Protein AF-0000000071661614 (afdb_homodimer)

InterPro domains:
  IPR001568 Ribonuclease T2-like [PF00445] (25-205)
  IPR001568 Ribonuclease T2-like [PTHR11240] (20-216)
  IPR033697 Ribonuclease T2, eukaryotic [cd01061] (25-219)
  IPR036430 Ribonuclease T2-like superfamily [G3DSA:3.90.730.10] (21-228)
  IPR036430 Ribonuclease T2-like superfamily [SSF55895] (23-222)

Sequence (498 aa):
MASRLAVVFLLGLLFASPLLAIKSFDFFYLVFMWPGAYCAQSKCCVPTTGLPAEDFFLWGLQTYNATTMKAVTKCIKNSPFYINQLSNMREELDSYWSNIKCPSTNGQSTWKKTWKLYGVCSGMNETDYFQFALELRAKVDLLSLLSKKGIYPDFNLYYLTDIQSAIAEGIGVTPEIRCSKGPYDKFQLYQVYICVNKDGEFMECPGSQGFTCSSSILFHPFHDWMLNKTSAIDSNYIKMPISWSDQDDMASRLAVVFLLGLLFASPLLAIKSFDFFYLVFMWPGAYCAQSKCCVPTTGLPAEDFFLWGLQTYNATTMKAVTKCIKNSPFYINQLSNMREELDSYWSNIKCPSTNGQSTWKKTWKLYGVCSGMNETDYFQFALELRAKVDLLSLLSKKGIYPDFNLYYLTDIQSAIAEGIGVTPEIRCSKGPYDKFQLYQVYICVNKDGEFMECPGSQGFTCSSSILFHPFHDWMLNKTSAIDSNYIKMPISWSDQDD

Radius of gyration: 34.36 Å; Cα contacts (8 Å, |Δi|>4): 871; chains: 2; bounding box: 46×171×98 Å

pLDDT: mean 87.59, std 21.9, range [21.64, 98.88]

Secondary structure (DSSP, 8-state):
--------------------------EEEEEEE-HHHHHHHS-BB--TT----SSPEEEEEEEEETTTTEE----STT----GGGGGGGHHHHHHHS---BSSP--SHHHHHHHHHHTGGGTTS-HHHHHHHHHHHHHHH-HHHHHHHTT--SSSEEEEHHHHHHHHHHHHSSPPEEEEEE-GGG-EEEEEEEEEE-TTS-EE--SS-------SEEEE----GGGSB---S------------GGGG-/--------------------------EEEEEEE-HHHHHHHS-BB--TT----SSPEEEEEEEEETTTTEE----STT----GGGGGGGHHHHHHHS---BSSP--SHHHHHHHHHHTGGGTTS-HHHHHHHHHHHHHHH-HHHHHHHTT--SSSEEEEHHHHHHHHHHHHSSPPEEEEEE-GGG-EEEEEEEEEE-TTS-EE--SS-------SEEEE----GGGSB---S------------GGGG-

Foldseek 3Di:
DCPPDPPPPPPPPPPPPPPPPQDAFWWWKWKWFQVLQVLQVAAWAAAPVGHAAQDIATQAIFTHHQVVRHTDWQSDPPDDDDVVLCVVCVNVCQHRHFDGHPPHHTNRVSLRVRCRTGVVNLPDDSNVRVVLSSVLCVQQVLQVLCVVLVHHQPFDKDFPVSSQVSSCVRQVEGKDFAWDQGPPRAIAGTMIIWIAGSVGHTDYRSDDPDHDHDRIGHNHGDDRVSHDHPDDPPVPPPPDDPPPPPPPD/DPPPPPPPPPPPPPPPPPPPPQDAFWWWKWKWFQVLQVLQVAAWAAAPVGHAAQAIATQAIFTAHQVVRHTDWQSDPPDDDDPVLCVVCVNVCQHRHFDGHPPHHTNRVSLRVRCRTGVVNLPDDSNVRVVLSSVLCVQQVLQVLCVVLVHHQPFDKDFPVSSQVSSCVRQVEGWDFAWDQGPPRAIAGTMIIWIAGSVGHTDYRSDDPDHDHDRIHTNHGDDRVSHDHPDPPPVPPPPDDPPPPPPPD

Organism: Elaeis guineensis var. tenera (NCBI:txid51953)

Nearest PDB structures (foldseek):
  1iyb-assembly1_B  TM=9.472E-01  e=1.942E-23  Nicotiana glutinosa
  1dix-assembly1_A  TM=9.533E-01  e=4.010E-23  Solanum lycopersicum
  1vd1-assembly1_A  TM=9.482E-01  e=7.794E-23  Nicotiana glutinosa
  1ucg-assembly2_B  TM=8.726E-01  e=1.738E-15  Momordica charantia
  1j1g-assembly1_A  TM=8.748E-01  e=2.083E-15  Momordica charantia

Solvent-accessible surface area (backbone atoms only — not comparable to full-atom values): 28592 Å² total; per-residue (Å²): 136,86,81,78,80,78,79,79,79,78,77,77,76,77,74,73,66,77,71,76,70,77,80,73,53,59,32,32,38,41,30,35,30,32,55,22,37,52,44,72,67,38,73,30,15,42,20,78,83,42,81,53,51,86,52,61,23,50,71,44,63,35,30,20,28,61,88,77,71,39,76,39,59,51,65,44,79,89,57,85,75,63,73,72,62,41,62,93,47,42,69,58,39,47,32,34,36,50,32,43,47,65,73,62,34,55,34,61,67,57,51,46,50,45,35,47,34,13,36,56,42,67,82,48,55,74,48,56,44,55,49,50,48,54,49,51,50,60,70,61,36,62,63,59,38,32,44,78,66,74,45,61,54,66,67,43,72,41,46,46,65,57,54,37,48,34,46,18,72,70,66,73,32,62,53,46,66,36,46,41,77,39,77,76,86,30,36,18,53,29,33,41,39,38,32,26,40,87,88,69,43,73,36,68,55,82,68,77,92,74,63,69,73,55,69,51,24,30,28,46,46,59,58,78,80,60,35,40,69,76,63,78,86,74,77,79,74,77,81,74,80,77,79,70,69,68,78,72,115,136,86,79,80,79,77,81,77,79,77,76,76,74,76,73,74,67,75,72,77,72,76,81,72,54,58,32,32,40,40,30,34,31,32,56,22,36,51,44,72,67,38,73,30,16,42,21,77,84,44,80,53,52,89,52,60,24,50,72,45,64,35,28,20,28,60,86,76,70,40,75,38,59,51,65,44,79,89,58,88,76,61,72,74,61,41,60,92,47,42,69,57,38,47,32,33,36,49,32,43,48,64,72,62,34,54,32,60,65,57,51,46,50,45,35,47,35,14,34,56,42,66,81,50,56,74,48,56,42,55,49,50,49,53,49,50,50,61,70,58,37,61,63,59,38,31,44,76,67,74,44,60,54,66,66,43,73,40,48,45,66,57,54,37,48,32,46,18,72,70,68,74,33,61,53,46,67,38,47,40,78,39,75,78,85,29,36,18,52,29,33,41,38,39,30,25,39,87,86,69,44,71,35,69,54,81,67,78,90,73,64,70,73,54,69,51,25,31,28,45,47,60,58,77,79,60,36,40,69,78,64,81,90,74,76,78,73,77,81,75,81,72,82,69,69,70,78,72,117

Structure (mmCIF, N/CA/C/O backbone):
data_AF-0000000071661614-model_v1
#
loop_
_entity.id
_entity.type
_entity.pdbx_description
1 polymer 'Extracellular ribonuclease LE'
#
loop_
_atom_site.group_PDB
_atom_site.id
_atom_sit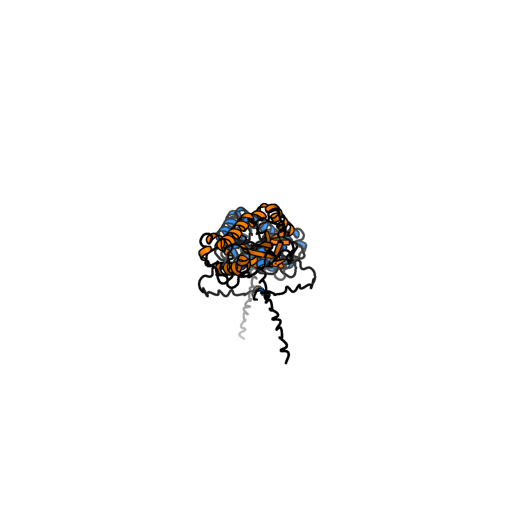e.type_symbol
_atom_site.label_atom_id
_atom_site.label_alt_id
_atom_site.label_comp_id
_atom_site.label_asym_id
_atom_site.label_entity_id
_atom_site.label_seq_id
_atom_site.pdbx_PDB_ins_code
_atom_site.Cartn_x
_atom_site.Cartn_y
_atom_site.Cartn_z
_atom_site.occupancy
_atom_site.B_iso_or_equiv
_atom_site.auth_seq_id
_atom_site.auth_comp_id
_atom_site.auth_asym_id
_atom_site.auth_atom_id
_atom_site.pdbx_PDB_model_num
ATOM 1 N N . MET A 1 1 ? 24.062 68.938 74.312 1 29.86 1 MET A N 1
ATOM 2 C CA . MET A 1 1 ? 23.188 67.875 73.875 1 29.86 1 MET A CA 1
ATOM 3 C C . MET A 1 1 ? 23.016 67.938 72.375 1 29.86 1 MET A C 1
ATOM 5 O O . MET A 1 1 ? 22.594 68.938 71.812 1 29.86 1 MET A O 1
ATOM 9 N N . ALA A 1 2 ? 23.984 67.188 71.5 1 41.59 2 ALA A N 1
ATOM 10 C CA . ALA A 1 2 ? 24.328 66.938 70.125 1 41.59 2 ALA A CA 1
ATOM 11 C C . ALA A 1 2 ? 23.141 66.312 69.375 1 41.59 2 ALA A C 1
ATOM 13 O O . ALA A 1 2 ? 22.781 65.125 69.625 1 41.5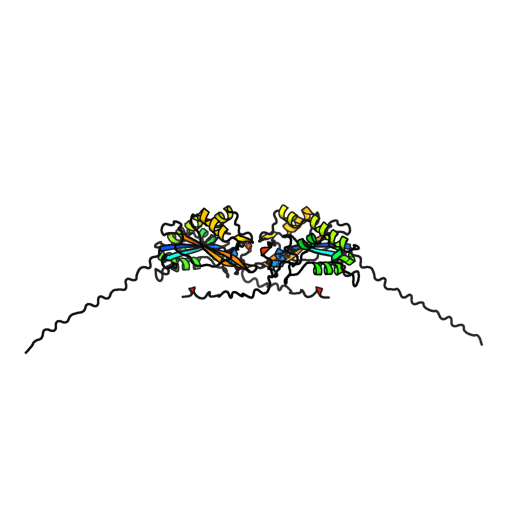9 2 ALA A O 1
ATOM 14 N N . SER A 1 3 ? 22.031 67 69.188 1 40.72 3 SER A N 1
ATOM 15 C CA . SER A 1 3 ? 20.875 66.375 68.562 1 40.72 3 SER A CA 1
ATOM 16 C C . SER A 1 3 ? 21.141 66 67.062 1 40.72 3 SER A C 1
ATOM 18 O O . SER A 1 3 ? 21.25 66.938 66.25 1 40.72 3 SER A O 1
ATOM 20 N N . ARG A 1 4 ? 21.953 65 66.75 1 49.59 4 ARG A N 1
ATOM 21 C CA . ARG A 1 4 ? 22.234 64.562 65.375 1 49.59 4 ARG A CA 1
ATOM 22 C C . ARG A 1 4 ? 20.969 64.125 64.688 1 49.59 4 ARG A C 1
ATOM 24 O O . ARG A 1 4 ? 20.203 63.312 65.188 1 49.59 4 ARG A O 1
ATOM 31 N N . LEU A 1 5 ? 20.391 64.938 63.781 1 47.31 5 LEU A N 1
ATOM 32 C CA . LEU A 1 5 ? 19.328 64.688 62.812 1 47.31 5 LEU A CA 1
ATOM 33 C C . LEU A 1 5 ? 19.688 63.531 61.906 1 47.31 5 LEU A C 1
ATOM 35 O O . LEU A 1 5 ? 20.672 63.594 61.188 1 47.31 5 LEU A O 1
ATOM 39 N N . ALA 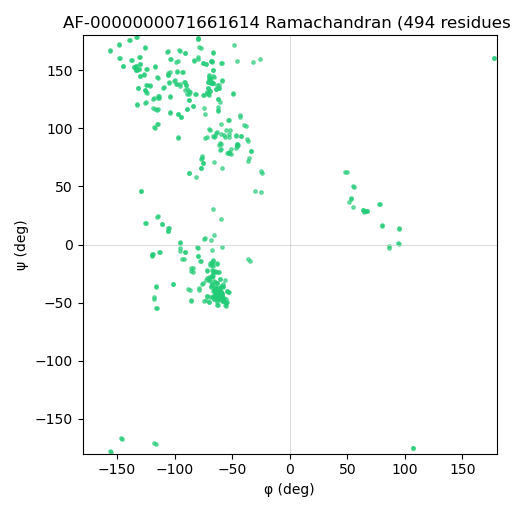A 1 6 ? 19.312 62.25 62.188 1 50.75 6 ALA A N 1
ATOM 40 C CA . ALA A 1 6 ? 19.469 61.062 61.344 1 50.75 6 ALA A CA 1
ATOM 41 C C . ALA A 1 6 ? 18.609 61.156 60.094 1 50.75 6 ALA A C 1
ATOM 43 O O . ALA A 1 6 ? 17.375 61.281 60.188 1 50.75 6 ALA A O 1
ATOM 44 N N . VAL A 1 7 ? 19.156 61.656 58.969 1 52.38 7 VAL A N 1
ATOM 45 C CA . VAL A 1 7 ? 18.5 61.562 57.688 1 52.38 7 VAL A CA 1
ATOM 46 C C . VAL A 1 7 ? 18.266 60.125 57.312 1 52.38 7 VAL A C 1
ATOM 48 O O . VAL A 1 7 ? 19.219 59.344 57.188 1 52.38 7 VAL A O 1
ATOM 51 N N . VAL A 1 8 ? 17.125 59.531 57.562 1 51.12 8 VAL A N 1
ATOM 52 C CA . VAL A 1 8 ? 16.719 58.219 57.094 1 51.12 8 VAL A CA 1
ATOM 53 C C . VAL A 1 8 ? 16.594 58.219 55.562 1 51.12 8 VAL A C 1
ATOM 55 O O . VAL A 1 8 ? 15.781 58.969 55 1 51.12 8 VAL A O 1
ATOM 58 N N . PHE A 1 9 ? 17.625 57.844 54.812 1 50.19 9 PHE A N 1
ATOM 59 C CA . PHE A 1 9 ? 17.578 57.562 53.375 1 50.19 9 PHE A CA 1
ATOM 60 C C . PHE A 1 9 ? 16.625 56.406 53.094 1 50.19 9 PHE A C 1
ATOM 62 O O . PHE A 1 9 ? 16.906 55.281 53.469 1 50.19 9 PHE A O 1
ATOM 69 N N . LEU A 1 10 ? 15.32 56.688 52.906 1 48.25 10 LEU A N 1
ATOM 70 C CA . LEU A 1 10 ? 14.375 55.719 52.406 1 48.25 10 LEU A CA 1
ATOM 71 C C . LEU A 1 10 ? 14.789 55.219 51.031 1 48.25 10 LEU A C 1
ATOM 73 O O . LEU A 1 10 ? 14.711 55.969 50.062 1 48.25 10 LEU A O 1
ATOM 77 N N . LEU A 1 11 ? 15.672 54.281 50.875 1 51.12 11 LEU A N 1
ATOM 78 C CA . LEU A 1 11 ? 15.938 53.562 49.656 1 51.12 11 LEU A CA 1
ATOM 79 C C . LEU A 1 11 ? 14.648 52.969 49.062 1 51.12 11 LEU A C 1
ATOM 81 O O . LEU A 1 11 ? 14.07 52.062 49.656 1 51.12 11 LEU A O 1
ATOM 85 N N . GLY A 1 12 ? 13.812 53.781 48.344 1 48.22 12 GLY A N 1
ATOM 86 C CA . GLY A 1 12 ? 12.711 53.219 47.594 1 48.22 12 GLY A CA 1
ATOM 87 C C . GLY A 1 12 ? 13.117 52 46.75 1 48.22 12 GLY A C 1
ATOM 88 O O . GLY A 1 12 ? 14 52.125 45.906 1 48.22 12 GLY A O 1
ATOM 89 N N . LEU A 1 13 ? 12.977 50.812 47.219 1 51.47 13 LEU A N 1
ATOM 90 C CA . LEU A 1 13 ? 13.078 49.594 46.438 1 51.47 13 LEU A CA 1
ATOM 91 C C . LEU A 1 13 ? 12.156 49.656 45.219 1 51.47 13 LEU A C 1
ATOM 93 O O . LEU A 1 13 ? 10.93 49.594 45.375 1 51.47 13 LEU A O 1
ATOM 97 N N . LEU A 1 14 ? 12.539 50.344 44.156 1 51.78 14 LEU A N 1
ATOM 98 C CA . LEU A 1 14 ? 11.836 50.156 42.875 1 51.78 14 LEU A CA 1
ATOM 99 C C . LEU A 1 14 ? 11.641 48.688 42.594 1 51.78 14 LEU A C 1
ATOM 101 O O . LEU A 1 14 ? 12.609 47.969 42.344 1 51.78 14 LEU A O 1
ATOM 105 N N . PHE A 1 15 ? 10.578 48.094 43.125 1 50.53 15 PHE A N 1
ATOM 106 C CA . PHE A 1 15 ? 10.156 46.781 42.656 1 50.53 15 PHE A CA 1
ATOM 107 C C . PHE A 1 15 ? 9.984 46.781 41.125 1 50.53 15 PHE A C 1
ATOM 109 O O . PHE A 1 15 ? 9.031 47.344 40.594 1 50.53 15 PHE A O 1
ATOM 116 N N . ALA A 1 16 ? 11.039 46.688 40.312 1 52.66 16 ALA A N 1
ATOM 117 C CA . ALA A 1 16 ? 10.875 46.344 38.906 1 52.66 16 ALA A CA 1
ATOM 118 C C . ALA A 1 16 ? 9.906 45.188 38.719 1 52.66 16 ALA A C 1
ATOM 120 O O . ALA A 1 16 ? 10.211 44.062 39.062 1 52.66 16 ALA A O 1
ATOM 121 N N . SER A 1 17 ? 8.633 45.469 38.656 1 50.19 17 SER A N 1
ATOM 122 C CA . SER A 1 17 ? 7.738 44.438 38.219 1 50.19 17 SER A CA 1
ATOM 123 C C . SER A 1 17 ? 8.312 43.688 37 1 50.19 17 SER A C 1
ATOM 125 O O . SER A 1 17 ? 8.773 44.312 36.062 1 50.19 17 SER A O 1
ATOM 127 N N . PRO A 1 18 ? 8.695 42.469 37.188 1 50.53 18 PRO A N 1
ATOM 128 C CA . PRO A 1 18 ? 9.117 41.781 35.938 1 50.53 18 PRO A CA 1
ATOM 129 C C . PRO A 1 18 ? 8.188 42.062 34.781 1 50.53 18 PRO A C 1
ATOM 131 O O . PRO A 1 18 ? 6.973 41.875 34.875 1 50.53 18 PRO A O 1
ATOM 134 N N . LEU A 1 19 ? 8.414 43 33.969 1 45.38 19 LEU A N 1
ATOM 135 C CA . LEU A 1 19 ? 7.727 43.031 32.688 1 45.38 19 LEU A CA 1
ATOM 136 C C . LEU A 1 19 ? 7.477 41.625 32.156 1 45.38 19 LEU A C 1
ATOM 138 O O . LEU A 1 19 ? 8.422 40.875 31.875 1 45.38 19 LEU A O 1
ATOM 142 N N . LEU A 1 20 ? 6.488 40.938 32.594 1 48.12 20 LEU A N 1
ATOM 143 C CA . LEU A 1 20 ? 6.102 39.75 31.875 1 48.12 20 LEU A CA 1
ATOM 144 C C . LEU A 1 20 ? 6.27 39.938 30.359 1 48.12 20 LEU A C 1
ATOM 146 O O . LEU A 1 20 ? 5.582 40.781 29.766 1 48.12 20 LEU A O 1
ATOM 150 N N . ALA A 1 21 ? 7.426 39.969 29.859 1 52.28 21 ALA A N 1
ATOM 151 C CA . ALA A 1 21 ? 7.777 40.062 28.453 1 52.28 21 ALA A CA 1
ATOM 152 C C . ALA A 1 21 ? 6.797 39.281 27.578 1 52.28 21 ALA A C 1
ATOM 154 O O . ALA A 1 21 ? 6.652 38.062 27.719 1 52.28 21 ALA A O 1
ATOM 155 N N . ILE A 1 22 ? 5.691 39.875 27.094 1 60.16 22 ILE A N 1
ATOM 156 C CA . ILE A 1 22 ? 4.82 39.312 26.078 1 60.16 22 ILE A CA 1
ATOM 157 C C . ILE A 1 22 ? 5.664 38.594 25.031 1 60.16 22 ILE A C 1
ATOM 159 O O . ILE A 1 22 ? 6.582 39.188 24.453 1 60.16 22 ILE A O 1
ATOM 163 N N . LYS A 1 23 ? 5.691 37.188 25.141 1 74.06 23 LYS A N 1
ATOM 164 C CA . LYS A 1 23 ? 6.391 36.375 24.125 1 74.06 23 LYS A CA 1
ATOM 165 C C . LYS A 1 23 ? 5.91 36.719 22.719 1 74.06 23 LYS A C 1
ATOM 167 O O . LYS A 1 23 ? 4.711 36.719 22.453 1 74.06 23 LYS A O 1
ATOM 172 N N . SER A 1 24 ? 6.715 37.406 21.953 1 88.25 24 SER A N 1
ATOM 173 C CA . SER A 1 24 ? 6.348 37.688 20.578 1 88.25 24 SER A CA 1
ATOM 174 C C . SER A 1 24 ? 6.844 36.625 19.625 1 88.25 24 SER A C 1
ATOM 176 O O . SER A 1 24 ? 7.883 36 19.875 1 88.25 24 SER A O 1
ATOM 178 N N . PHE A 1 25 ? 5.98 36.156 18.719 1 96.88 25 PHE A N 1
ATOM 179 C CA . PHE A 1 25 ? 6.383 35.219 17.703 1 96.88 25 PHE A CA 1
ATOM 180 C C . PHE A 1 25 ? 6.738 35.938 16.406 1 96.88 25 PHE A C 1
ATOM 182 O O . PHE A 1 25 ? 6.438 37.125 16.25 1 96.88 25 PHE A O 1
ATOM 189 N N . ASP A 1 26 ? 7.379 35.25 15.484 1 97.94 26 ASP A N 1
ATOM 190 C CA . ASP A 1 26 ? 7.906 35.906 14.281 1 97.94 26 ASP A CA 1
ATOM 191 C C . ASP A 1 26 ? 7.211 35.375 13.023 1 97.94 26 ASP A C 1
ATOM 193 O O . ASP A 1 26 ? 7.004 36.125 12.07 1 97.94 26 ASP A O 1
ATOM 197 N N . PHE A 1 27 ? 6.879 34.125 12.977 1 98.44 27 PHE A N 1
ATOM 198 C CA . PHE A 1 27 ? 6.262 33.531 11.805 1 98.44 27 PHE A CA 1
ATOM 199 C C . PHE A 1 27 ? 5.469 32.281 12.188 1 98.44 27 PHE A C 1
ATOM 201 O O . PHE A 1 27 ? 5.543 31.828 13.328 1 98.44 27 PHE A O 1
ATOM 208 N N . PHE A 1 28 ? 4.629 31.766 11.242 1 98.69 28 PHE A N 1
ATOM 209 C CA . PHE A 1 28 ? 3.869 30.547 11.438 1 98.69 28 PHE A CA 1
ATOM 210 C C . PHE A 1 28 ? 4.551 29.359 10.742 1 98.69 28 PHE A C 1
ATOM 212 O O . PHE A 1 28 ? 5.09 29.516 9.648 1 98.69 28 PHE A O 1
ATOM 219 N N . TYR A 1 29 ? 4.523 28.203 11.406 1 98.38 29 TYR A N 1
ATOM 220 C CA . TYR A 1 29 ? 4.656 26.922 10.719 1 98.38 29 TYR A CA 1
ATOM 221 C C . TYR A 1 29 ? 3.285 26.328 10.398 1 98.38 29 TYR A C 1
ATOM 223 O O . TYR A 1 29 ? 2.514 26 11.305 1 98.38 29 TYR A O 1
ATOM 231 N N . LEU A 1 30 ? 3.027 26.344 9.156 1 98.81 30 LEU A N 1
ATOM 232 C CA . LEU A 1 30 ? 1.881 25.578 8.68 1 98.81 30 LEU A CA 1
ATOM 233 C C . LEU A 1 30 ? 2.256 24.109 8.453 1 98.81 30 LEU A C 1
ATOM 235 O O . LEU A 1 30 ? 3.094 23.812 7.598 1 98.81 30 LEU A O 1
ATOM 239 N N . VAL A 1 31 ? 1.584 23.188 9.203 1 98.75 31 VAL A N 1
ATOM 240 C CA . VAL A 1 31 ? 2.012 21.797 9.195 1 98.75 31 VAL A CA 1
ATOM 241 C C . VAL A 1 31 ? 0.893 20.922 8.641 1 98.75 31 VAL A C 1
ATOM 243 O O . VAL A 1 31 ? -0.247 20.984 9.109 1 98.75 31 VAL A O 1
ATOM 246 N N . PHE A 1 32 ? 1.257 20.141 7.621 1 98.88 32 PHE A N 1
ATOM 247 C CA . PHE A 1 32 ? 0.377 19.125 7.055 1 98.88 32 PHE A CA 1
ATOM 248 C C . PHE A 1 32 ? 0.814 17.719 7.48 1 98.88 32 PHE A C 1
ATOM 250 O O . PHE A 1 32 ? 2.006 17.469 7.66 1 98.88 32 PHE A O 1
ATOM 257 N N . MET A 1 33 ? -0.137 16.859 7.617 1 98.69 33 MET A N 1
ATOM 258 C CA . MET A 1 33 ? 0.132 15.438 7.848 1 98.69 33 MET A CA 1
ATOM 259 C C . MET A 1 33 ? -0.553 14.578 6.793 1 98.69 33 MET A C 1
ATOM 261 O O . MET A 1 33 ? -1.71 14.82 6.441 1 98.69 33 MET A O 1
ATOM 265 N N . TRP A 1 34 ? 0.147 13.625 6.324 1 98.88 34 TRP A N 1
ATOM 266 C CA . TRP A 1 34 ? -0.453 12.672 5.395 1 98.88 34 TRP A CA 1
ATOM 267 C C . TRP A 1 34 ? -1.076 11.5 6.145 1 98.88 34 TRP A C 1
ATOM 269 O O . TRP A 1 34 ? -0.371 10.727 6.797 1 98.88 34 TRP A O 1
ATOM 279 N N . PRO A 1 35 ? -2.365 11.336 6.051 1 98.69 35 PRO A N 1
ATOM 280 C CA . PRO A 1 35 ? -3.031 10.312 6.863 1 98.69 35 PRO A CA 1
ATOM 281 C C . PRO A 1 35 ? -2.637 8.891 6.461 1 98.69 35 PRO A C 1
ATOM 283 O O . PRO A 1 35 ? -2.666 7.98 7.289 1 98.69 35 PRO A O 1
ATOM 286 N N . GLY A 1 36 ? -2.25 8.641 5.184 1 98.56 36 GLY A N 1
ATOM 287 C CA . GLY A 1 36 ? -1.783 7.328 4.777 1 98.56 36 GLY A CA 1
ATOM 288 C C . GLY A 1 36 ? -0.567 6.859 5.555 1 98.56 36 GLY A C 1
ATOM 289 O O . GLY A 1 36 ? -0.483 5.691 5.938 1 98.56 36 GLY A O 1
ATOM 290 N N . ALA A 1 37 ? 0.355 7.789 5.703 1 98.56 37 ALA A N 1
ATOM 291 C CA . ALA A 1 37 ? 1.541 7.473 6.492 1 98.56 37 ALA A CA 1
ATOM 292 C C . ALA A 1 37 ? 1.177 7.227 7.957 1 98.56 37 ALA A C 1
ATOM 294 O O . ALA A 1 37 ? 1.722 6.324 8.594 1 98.56 37 ALA A O 1
ATOM 295 N N . TYR A 1 38 ? 0.308 8.023 8.484 1 98.31 38 TYR A N 1
ATOM 296 C CA . TYR A 1 38 ? -0.147 7.84 9.859 1 98.31 38 TYR A CA 1
ATOM 297 C C . TYR A 1 38 ? -0.729 6.445 10.062 1 98.31 38 TYR A C 1
ATOM 299 O O . TYR A 1 38 ? -0.369 5.746 11.016 1 98.31 38 TYR A O 1
ATOM 307 N N . CYS A 1 39 ? -1.603 6.02 9.18 1 97.94 39 CYS A N 1
ATOM 308 C CA . CYS A 1 39 ? -2.279 4.734 9.312 1 97.94 39 CYS A CA 1
ATOM 309 C C . CYS A 1 39 ? -1.307 3.582 9.094 1 97.94 39 CYS A C 1
ATOM 311 O O . CYS A 1 39 ? -1.499 2.49 9.633 1 97.94 39 CYS A O 1
ATOM 313 N N . ALA A 1 40 ? -0.29 3.801 8.25 1 97.06 40 ALA A N 1
ATOM 314 C CA . ALA A 1 40 ? 0.702 2.76 8 1 97.06 40 ALA A CA 1
ATOM 315 C C . ALA A 1 40 ? 1.493 2.439 9.266 1 97.06 40 ALA A C 1
ATOM 317 O O . ALA A 1 40 ? 2.061 1.352 9.391 1 97.06 40 ALA A O 1
ATOM 318 N N . GLN A 1 41 ? 1.543 3.381 10.188 1 95.06 41 GLN A N 1
ATOM 319 C CA . GLN A 1 41 ? 2.375 3.174 11.367 1 95.06 41 GLN A CA 1
ATOM 320 C C . GLN A 1 41 ? 1.521 3.033 12.625 1 95.06 41 GLN A C 1
ATOM 322 O O . GLN A 1 41 ? 2.037 2.734 13.703 1 95.06 41 GLN A O 1
ATOM 327 N N . SER A 1 42 ? 0.208 3.246 12.508 1 94.5 42 SER A N 1
ATOM 328 C CA . SER A 1 42 ? -0.714 3.186 13.641 1 94.5 42 SER A CA 1
ATOM 329 C C . SER A 1 42 ? -2.086 2.676 13.203 1 94.5 42 SER A C 1
ATOM 331 O O . SER A 1 42 ? -2.434 2.74 12.023 1 94.5 42 SER A O 1
ATOM 333 N N . LYS A 1 43 ? -2.805 2.221 14.234 1 94.94 43 LYS A N 1
ATOM 334 C CA . LYS A 1 43 ? -4.211 1.962 13.945 1 94.94 43 LYS A CA 1
ATOM 335 C C . LYS A 1 43 ? -4.973 3.264 13.711 1 94.94 43 LYS A C 1
ATOM 337 O O . LYS A 1 43 ? -4.711 4.27 14.367 1 94.94 43 LYS A O 1
ATOM 342 N N . CYS A 1 44 ? -5.859 3.219 12.82 1 97.56 44 CYS A N 1
ATOM 343 C CA . CYS A 1 44 ? -6.664 4.395 12.516 1 97.56 44 CYS A CA 1
ATOM 344 C C . CYS A 1 44 ? -8.148 4.051 12.5 1 97.56 44 CYS A C 1
ATOM 346 O O . CYS A 1 44 ? -8.531 2.957 12.086 1 97.56 44 CYS A O 1
ATOM 348 N N . CYS A 1 45 ? -8.984 4.977 12.945 1 97.69 45 CYS A N 1
ATOM 349 C CA . CYS A 1 45 ? -10.422 4.762 13.102 1 97.69 45 CYS A CA 1
ATOM 350 C C . CYS A 1 45 ? -11.211 5.891 12.461 1 97.69 45 CYS A C 1
ATOM 352 O O . CYS A 1 45 ? -10.727 7.02 12.359 1 97.69 45 CYS A O 1
ATOM 354 N N . VAL A 1 46 ? -12.398 5.562 12.008 1 97.81 46 VAL A N 1
ATOM 355 C CA . VAL A 1 46 ? -13.32 6.586 11.531 1 97.81 46 VAL A CA 1
ATOM 356 C C . VAL A 1 46 ? -13.672 7.539 12.672 1 97.81 46 VAL A C 1
ATOM 358 O O . VAL A 1 46 ? -14.125 7.105 13.734 1 97.81 46 VAL A O 1
ATOM 361 N N . PRO A 1 47 ? -13.445 8.867 12.445 1 97.81 47 PRO A N 1
ATOM 362 C CA . PRO A 1 47 ? -13.859 9.812 13.477 1 97.81 47 PRO A CA 1
ATOM 363 C C . PRO A 1 47 ? -15.359 9.742 13.773 1 97.81 47 PRO A C 1
ATOM 365 O O . PRO A 1 47 ? -16.141 9.312 12.922 1 97.81 47 PRO A O 1
ATOM 368 N N . THR A 1 48 ? -15.766 10.18 14.992 1 97.25 48 THR A N 1
ATOM 369 C CA . THR A 1 48 ? -17.172 10.188 15.383 1 97.25 48 THR A CA 1
ATOM 370 C C . THR A 1 48 ? -17.969 11.133 14.484 1 97.25 48 THR A C 1
ATOM 372 O O . THR A 1 48 ? -19.203 11.07 14.445 1 97.25 48 THR A O 1
ATOM 375 N N . THR A 1 49 ? -17.234 11.961 13.812 1 96.81 49 THR A N 1
ATOM 376 C CA . THR A 1 49 ? -17.891 12.961 12.977 1 96.81 49 THR A CA 1
ATOM 377 C C . THR A 1 49 ? -18 12.477 11.539 1 96.81 49 THR A C 1
ATOM 379 O O . THR A 1 49 ? -18.484 13.203 10.664 1 96.81 49 THR A O 1
ATOM 382 N N . GLY A 1 50 ? -17.531 11.242 11.25 1 96.69 50 GLY A N 1
ATOM 383 C CA . GLY A 1 50 ? -17.609 10.695 9.906 1 96.69 50 GLY A CA 1
ATOM 384 C C . GLY A 1 50 ? -16.281 10.648 9.195 1 96.69 50 GLY A C 1
ATOM 385 O O . GLY A 1 50 ? -15.242 11 9.773 1 96.69 50 GLY A O 1
ATOM 386 N N . LEU A 1 51 ? -16.344 10.242 7.938 1 97.31 51 LEU A N 1
ATOM 387 C CA . LEU A 1 51 ? -15.133 10.062 7.141 1 97.31 51 LEU A CA 1
ATOM 388 C C . LEU A 1 51 ? -14.508 11.414 6.801 1 97.31 51 LEU A C 1
ATOM 390 O O . LEU A 1 51 ? -15.203 12.344 6.395 1 97.31 51 LEU A O 1
ATOM 394 N N . PRO A 1 52 ? -13.203 11.516 6.961 1 97.88 52 PRO A N 1
ATOM 395 C CA . PRO A 1 52 ? -12.5 12.727 6.531 1 97.88 52 PRO A CA 1
ATOM 396 C C . PRO A 1 52 ? -12.242 12.758 5.027 1 97.88 52 PRO A C 1
ATOM 398 O O . PRO A 1 52 ? -12.609 11.82 4.316 1 97.88 52 PRO A O 1
ATOM 401 N N . ALA A 1 53 ? -11.672 13.875 4.66 1 97.5 53 ALA A N 1
ATOM 402 C CA . ALA A 1 53 ? -11.242 13.953 3.266 1 97.5 53 ALA A CA 1
ATOM 403 C C . ALA A 1 53 ? -10.055 13.031 3.006 1 97.5 53 ALA A C 1
ATOM 405 O O . ALA A 1 53 ? -9.195 12.867 3.871 1 97.5 53 ALA A O 1
ATOM 406 N N . GLU A 1 54 ? -10.016 12.398 1.828 1 97.25 54 GLU A N 1
ATOM 407 C CA . GLU A 1 54 ? -8.82 11.68 1.405 1 97.25 54 GLU A CA 1
ATOM 408 C C . GLU A 1 54 ? -7.742 12.641 0.915 1 97.25 54 GLU A C 1
ATOM 410 O O . GLU A 1 54 ? -7.402 12.648 -0.27 1 97.25 54 GLU A O 1
ATOM 415 N N . ASP A 1 55 ? -7.262 13.406 1.79 1 98.31 55 ASP A N 1
ATOM 416 C CA . ASP A 1 55 ? -6.316 14.492 1.549 1 98.31 55 ASP A CA 1
ATOM 417 C C . ASP A 1 55 ? -5.383 14.688 2.742 1 98.31 55 ASP A C 1
ATOM 419 O O . ASP A 1 55 ? -5.539 14.023 3.77 1 98.31 55 ASP A O 1
ATOM 423 N N . PHE A 1 56 ? -4.375 15.57 2.496 1 98.88 56 PHE A N 1
ATOM 424 C CA . PHE A 1 56 ? -3.57 15.969 3.645 1 98.88 56 PHE A CA 1
ATOM 425 C C . PHE A 1 56 ? -4.438 16.609 4.719 1 98.88 56 PHE A C 1
ATOM 427 O O . PHE A 1 56 ? -5.344 17.391 4.41 1 98.88 56 PHE A O 1
ATOM 434 N N . PHE A 1 57 ? -4.098 16.281 5.961 1 98.69 57 PHE A N 1
ATOM 435 C CA . PHE A 1 57 ? -4.715 16.953 7.09 1 98.69 57 PHE A CA 1
ATOM 436 C C . PHE A 1 57 ? -3.861 18.141 7.547 1 98.69 57 PHE A C 1
ATOM 438 O O . PHE A 1 57 ? -2.633 18.094 7.465 1 98.69 57 PHE A O 1
ATOM 445 N N . LEU A 1 58 ? -4.559 19.125 8.039 1 98.62 58 LEU A N 1
ATOM 446 C CA . LEU A 1 58 ? -3.844 20.094 8.867 1 98.62 58 LEU A CA 1
ATOM 447 C C . LEU A 1 58 ? -3.422 19.453 10.188 1 98.62 58 LEU A C 1
ATOM 449 O O . LEU A 1 58 ? -4.203 18.734 10.812 1 98.62 58 LEU A O 1
ATOM 453 N N . TRP A 1 59 ? -2.229 19.656 10.508 1 97.38 59 TRP A N 1
ATOM 454 C CA . TRP A 1 59 ? -1.709 19.219 11.797 1 97.38 59 TRP A CA 1
ATOM 455 C C . TRP A 1 59 ? -1.612 20.375 12.773 1 97.38 59 TRP A C 1
ATOM 457 O O . TRP A 1 59 ? -1.766 20.203 13.984 1 97.38 59 TRP A O 1
ATOM 467 N N . GLY A 1 60 ? -1.286 21.594 12.164 1 97.81 60 GLY A N 1
ATOM 468 C CA . GLY A 1 60 ? -1.236 22.766 13.023 1 97.81 60 GLY A CA 1
ATOM 469 C C . GLY A 1 60 ? -0.806 24.031 12.297 1 97.81 60 GLY A C 1
ATOM 470 O O . GLY A 1 60 ? -0.289 23.953 11.18 1 97.81 60 GLY A O 1
ATOM 471 N N . LEU A 1 61 ? -1.137 25.125 12.922 1 98.81 61 LEU A N 1
ATOM 472 C CA . LEU A 1 61 ? -0.575 26.438 12.641 1 98.81 61 LEU A CA 1
ATOM 473 C C . LEU A 1 61 ? 0.173 26.984 13.852 1 98.81 61 LEU A C 1
ATOM 475 O O . LEU A 1 61 ? -0.434 27.562 14.75 1 98.81 61 LEU A O 1
ATOM 479 N N . GLN A 1 62 ? 1.465 26.844 13.781 1 98.75 62 GLN A N 1
ATOM 480 C CA . GLN A 1 62 ? 2.27 27.031 14.984 1 98.75 62 GLN A CA 1
ATOM 481 C C . GLN A 1 62 ? 3 28.375 14.953 1 98.75 62 GLN A C 1
ATOM 483 O O . GLN A 1 62 ? 3.531 28.766 13.914 1 98.75 62 GLN A O 1
ATOM 488 N N . THR A 1 63 ? 3.029 29.031 16.078 1 98.75 63 THR A N 1
ATOM 489 C CA . THR A 1 63 ? 3.783 30.281 16.219 1 98.75 63 THR A CA 1
ATOM 490 C C . THR A 1 63 ? 5.234 29.984 16.594 1 98.75 63 THR A C 1
ATOM 492 O O . THR A 1 63 ? 5.5 29.203 17.5 1 98.75 63 THR A O 1
ATOM 495 N N . TYR A 1 64 ? 6.145 30.672 15.805 1 98 64 TYR A N 1
ATOM 496 C CA . TYR A 1 64 ? 7.555 30.344 15.984 1 98 64 TYR A CA 1
ATOM 497 C C . TYR A 1 64 ? 8.406 31.594 16.094 1 98 64 TYR A C 1
ATOM 499 O O . TYR A 1 64 ? 8.039 32.656 15.562 1 98 64 TYR A O 1
ATOM 507 N N . ASN A 1 65 ? 9.477 31.422 16.844 1 97.06 65 ASN A N 1
ATOM 508 C CA . ASN A 1 65 ? 10.547 32.406 16.891 1 97.06 65 ASN A CA 1
ATOM 509 C C . ASN A 1 65 ? 11.578 32.188 15.797 1 97.06 65 ASN A C 1
ATOM 511 O O . ASN A 1 65 ? 12.125 31.078 15.672 1 97.06 65 ASN A O 1
ATOM 515 N N . ALA A 1 66 ? 11.93 33.188 15.031 1 96.25 66 ALA A N 1
ATOM 516 C CA . ALA A 1 66 ? 12.789 33.031 13.859 1 96.25 66 ALA A CA 1
ATOM 517 C C . ALA A 1 66 ? 14.242 32.844 14.273 1 96.25 66 ALA A C 1
ATOM 519 O O . ALA A 1 66 ? 15.016 32.188 13.57 1 96.25 66 ALA A O 1
ATOM 520 N N . THR A 1 67 ? 14.602 33.469 15.32 1 94.38 67 THR A N 1
ATOM 521 C CA . THR A 1 67 ? 15.992 33.438 15.773 1 94.38 67 THR A CA 1
ATOM 522 C C . THR A 1 67 ? 16.328 32.062 16.375 1 94.38 67 THR A C 1
ATOM 524 O O . THR A 1 67 ? 17.344 31.469 16.031 1 94.38 67 THR A O 1
ATOM 527 N N . THR A 1 68 ? 15.5 31.578 17.219 1 94.81 68 THR A N 1
ATOM 528 C CA . THR A 1 68 ? 15.789 30.344 17.938 1 94.81 68 THR A CA 1
ATOM 529 C C . THR A 1 68 ? 15.195 29.141 17.219 1 94.81 68 THR A C 1
ATOM 531 O O . THR A 1 68 ? 15.531 27.984 17.531 1 94.81 68 THR A O 1
ATOM 534 N N . MET A 1 69 ? 14.336 29.328 16.266 1 95.38 69 MET A N 1
ATOM 535 C CA . MET A 1 69 ? 13.586 28.281 15.57 1 95.38 69 MET A CA 1
ATOM 536 C C . MET A 1 69 ? 12.844 27.391 16.562 1 95.38 69 MET A C 1
ATOM 538 O O . MET A 1 69 ? 12.812 26.172 16.406 1 95.38 69 MET A O 1
ATOM 542 N N . LYS A 1 70 ? 12.305 28.047 17.578 1 96.31 70 LYS A N 1
ATOM 543 C CA . LYS A 1 70 ? 11.492 27.375 18.578 1 96.31 70 LYS A CA 1
ATOM 544 C C . LYS A 1 70 ? 10.062 27.906 18.578 1 96.31 70 LYS A C 1
ATOM 546 O O . LYS A 1 70 ? 9.828 29.078 18.281 1 96.31 70 LYS A O 1
ATOM 551 N N . ALA A 1 71 ? 9.195 27.016 19 1 97.44 71 ALA A N 1
ATOM 552 C CA . ALA A 1 71 ? 7.789 27.406 19.078 1 97.44 71 ALA A CA 1
ATOM 553 C C . ALA A 1 71 ? 7.555 28.391 20.219 1 97.44 71 ALA A C 1
ATOM 555 O O . ALA A 1 71 ? 8.172 28.281 21.281 1 97.44 71 ALA A O 1
ATOM 556 N N . VAL A 1 72 ? 6.742 29.359 19.969 1 97.88 72 VAL A N 1
ATOM 557 C CA . VAL A 1 72 ? 6.215 30.266 20.984 1 97.88 72 VAL A CA 1
ATOM 558 C C . VAL A 1 72 ? 4.824 29.797 21.422 1 97.88 72 VAL A C 1
ATOM 560 O O . VAL A 1 72 ? 3.879 29.844 20.625 1 97.88 72 VAL A O 1
ATOM 563 N N . THR A 1 73 ? 4.75 29.344 22.672 1 97.12 73 THR A N 1
ATOM 564 C CA . THR A 1 73 ? 3.516 28.688 23.078 1 97.12 73 THR A CA 1
ATOM 565 C C . THR A 1 73 ? 2.988 29.266 24.391 1 97.12 73 THR A C 1
ATOM 567 O O . THR A 1 73 ? 3.715 29.953 25.109 1 97.12 73 THR A O 1
ATOM 570 N N . LYS A 1 74 ? 1.653 29 24.625 1 95.94 74 LYS A N 1
ATOM 571 C CA . LYS A 1 74 ? 0.988 29.25 25.891 1 95.94 74 LYS A CA 1
ATOM 572 C C . LYS A 1 74 ? 1.152 30.703 26.328 1 95.94 74 LYS A C 1
ATOM 574 O O . LYS A 1 74 ? 1.542 30.969 27.469 1 95.94 74 LYS A O 1
ATOM 579 N N . CYS A 1 75 ? 0.875 31.609 25.484 1 95.88 75 CYS A N 1
ATOM 580 C CA . CYS A 1 75 ? 1.034 33.031 25.719 1 95.88 75 CYS A CA 1
ATOM 581 C C . CYS A 1 75 ? -0.033 33.531 26.688 1 95.88 75 CYS A C 1
ATOM 583 O O . CYS A 1 75 ? 0.141 34.594 27.312 1 95.88 75 CYS A O 1
ATOM 585 N N . ILE A 1 76 ? -1.184 32.938 26.703 1 91.56 76 ILE A N 1
ATOM 586 C CA . ILE A 1 76 ? -2.252 33.281 27.625 1 91.56 76 ILE A CA 1
ATOM 587 C C . ILE A 1 76 ? -2.566 32.094 28.531 1 91.56 76 ILE A C 1
ATOM 589 O O . ILE A 1 76 ? -2.998 31.047 28.047 1 91.56 76 ILE A O 1
ATOM 593 N N . LYS A 1 77 ? -2.344 32.281 29.75 1 88.62 77 LYS A N 1
ATOM 594 C CA . LYS A 1 77 ? -2.625 31.219 30.703 1 88.62 77 LYS A CA 1
ATOM 595 C C . LYS A 1 77 ? -4.125 30.969 30.828 1 88.62 77 LYS A C 1
ATOM 597 O O . LYS A 1 77 ? -4.91 31.922 30.875 1 88.62 77 LYS A O 1
ATOM 602 N N . ASN A 1 78 ? -4.547 29.75 30.938 1 88.31 78 ASN A N 1
ATOM 603 C CA . ASN A 1 78 ? -5.926 29.312 31.141 1 88.31 78 ASN A CA 1
ATOM 604 C C . ASN A 1 78 ? -6.871 29.938 30.125 1 88.31 78 ASN A C 1
ATOM 606 O O . ASN A 1 78 ? -7.945 30.422 30.484 1 88.31 78 ASN A O 1
ATOM 610 N N . SER A 1 79 ? -6.371 30.078 28.969 1 89.19 79 SER A N 1
ATOM 611 C CA . SER A 1 79 ? -7.219 30.625 27.922 1 89.19 79 SER A CA 1
ATOM 612 C C . SER A 1 79 ? -8.406 29.719 27.625 1 89.19 79 SER A C 1
ATOM 614 O O . SER A 1 79 ? -8.25 28.5 27.578 1 89.19 79 SER A O 1
ATOM 616 N N . PRO A 1 80 ? -9.625 30.312 27.453 1 93.25 80 PRO A N 1
ATOM 617 C CA . PRO A 1 80 ? -10.789 29.484 27.109 1 93.25 80 PRO A CA 1
ATOM 618 C C . PRO A 1 80 ? -10.766 29.031 25.656 1 93.25 80 PRO A C 1
ATOM 620 O O . PRO A 1 80 ? -10.039 29.594 24.828 1 93.25 80 PRO A O 1
ATOM 623 N N . PHE A 1 81 ? -11.422 27.984 25.391 1 97.12 81 PHE A N 1
ATOM 624 C CA . PHE A 1 81 ? -11.711 27.453 24.062 1 97.12 81 PHE A CA 1
ATOM 625 C C . PHE A 1 81 ? -13.211 27.25 23.875 1 97.12 81 PHE A C 1
ATOM 627 O O . PHE A 1 81 ? -13.844 26.531 24.641 1 97.12 81 PHE A O 1
ATOM 634 N N . TYR A 1 82 ? -13.773 27.906 22.859 1 97.06 82 TYR A N 1
ATOM 635 C CA . TYR A 1 82 ? -15.211 27.828 22.625 1 97.06 82 TYR A CA 1
ATOM 636 C C . TYR A 1 82 ? -15.5 27.141 21.297 1 97.06 82 TYR A C 1
ATOM 638 O O . TYR A 1 82 ? -15.484 27.797 20.234 1 97.06 82 TYR A O 1
ATOM 646 N N . ILE A 1 83 ? -15.898 25.922 21.391 1 96.81 83 ILE A N 1
ATOM 647 C CA . ILE A 1 83 ? -16.125 25.125 20.188 1 96.81 83 ILE A CA 1
ATOM 648 C C . ILE A 1 83 ? -17.203 25.781 19.344 1 96.81 83 ILE A C 1
ATOM 650 O O . ILE A 1 83 ? -17.172 25.688 18.109 1 96.81 83 ILE A O 1
ATOM 654 N N . ASN A 1 84 ? -18.078 26.453 19.953 1 96.88 84 ASN A N 1
ATOM 655 C CA . ASN A 1 84 ? -19.172 27.078 19.219 1 96.88 84 ASN A CA 1
ATOM 656 C C . ASN A 1 84 ? -18.688 28.188 18.297 1 96.88 84 ASN A C 1
ATOM 658 O O . ASN A 1 84 ? -19.375 28.562 17.359 1 96.88 84 ASN A O 1
ATOM 662 N N . GLN A 1 85 ? -17.531 28.719 18.625 1 96.5 85 GLN A N 1
ATOM 663 C CA . GLN A 1 85 ? -16.953 29.75 17.766 1 96.5 85 GLN A CA 1
ATOM 664 C C . GLN A 1 85 ? -16.547 29.188 16.406 1 96.5 85 GLN A C 1
ATOM 666 O O . GLN A 1 85 ? -16.297 29.938 15.469 1 96.5 85 GLN A O 1
ATOM 671 N N . LEU A 1 86 ? -16.516 27.891 16.312 1 98.06 86 LEU A N 1
ATOM 672 C CA . LEU A 1 86 ? -16.078 27.234 15.094 1 98.06 86 LEU A CA 1
ATOM 673 C C . LEU A 1 86 ? -17.266 26.641 14.328 1 98.06 86 LEU A C 1
ATOM 675 O O . LEU A 1 86 ? -17.078 25.891 13.375 1 98.06 86 LEU A O 1
ATOM 679 N N . SER A 1 87 ? -18.438 26.953 14.672 1 97.31 87 SER A N 1
ATOM 680 C CA . SER A 1 87 ? -19.656 26.312 14.156 1 97.31 87 SER A CA 1
ATOM 681 C C . SER A 1 87 ? -19.75 26.469 12.648 1 97.31 87 SER A C 1
ATOM 683 O O . SER A 1 87 ? -20.172 25.547 11.945 1 97.31 87 SER A O 1
ATOM 685 N N . ASN A 1 88 ? -19.328 27.609 12.117 1 97.62 88 ASN A N 1
ATOM 686 C CA . ASN A 1 88 ? -19.516 27.891 10.695 1 97.62 88 ASN A CA 1
ATOM 687 C C . ASN A 1 88 ? -18.469 27.188 9.844 1 97.62 88 ASN A C 1
ATOM 689 O O . ASN A 1 88 ? -18.562 27.172 8.617 1 97.62 88 ASN A O 1
ATOM 693 N N . MET A 1 89 ? -17.438 26.594 10.453 1 98.38 89 MET A N 1
ATOM 694 C CA . MET A 1 89 ? -16.375 25.922 9.695 1 98.38 89 MET A CA 1
ATOM 695 C C . MET A 1 89 ? -16.203 24.484 10.156 1 98.38 89 MET A C 1
ATOM 697 O O . MET A 1 89 ? -15.18 23.859 9.875 1 98.38 89 MET A O 1
ATOM 701 N N . ARG A 1 90 ? -17.172 23.969 10.805 1 97.94 90 ARG A N 1
ATOM 702 C CA . ARG A 1 90 ? -17.062 22.656 11.422 1 97.94 90 ARG A CA 1
ATOM 703 C C . ARG A 1 90 ? -16.844 21.562 10.375 1 97.94 90 ARG A C 1
ATOM 705 O O . ARG A 1 90 ? -16.016 20.672 10.57 1 97.94 90 ARG A O 1
ATOM 712 N N . GLU A 1 91 ? -17.562 21.609 9.352 1 97.75 91 GLU A N 1
ATOM 713 C CA . GLU A 1 91 ? -17.438 20.594 8.305 1 97.75 91 GLU A CA 1
ATOM 714 C C . GLU A 1 91 ? -16.031 20.578 7.723 1 97.75 91 GLU A C 1
ATOM 716 O O . GLU A 1 91 ? -15.453 19.5 7.512 1 97.75 91 GLU A O 1
ATOM 721 N N . GLU A 1 92 ? -15.523 21.75 7.449 1 98.44 92 GLU A N 1
ATOM 722 C CA . GLU A 1 92 ? -14.172 21.844 6.91 1 98.44 92 GLU A CA 1
ATOM 723 C C . GLU A 1 92 ? -13.141 21.328 7.914 1 98.44 92 GLU A C 1
ATOM 725 O O . GLU A 1 92 ? -12.203 20.625 7.539 1 98.44 92 GLU A O 1
ATOM 730 N N . LEU A 1 93 ? -13.305 21.688 9.164 1 98.81 93 LEU A N 1
ATOM 731 C CA . LEU A 1 93 ? -12.398 21.219 10.203 1 98.81 93 LEU A CA 1
ATOM 732 C C . LEU A 1 93 ? -12.461 19.703 10.328 1 98.81 93 LEU A C 1
ATOM 734 O O . LEU A 1 93 ? -11.422 19.031 10.398 1 98.81 93 LEU A O 1
ATOM 738 N N . ASP A 1 94 ? -13.656 19.156 10.258 1 98.31 94 ASP A N 1
ATOM 739 C CA . ASP A 1 94 ? -13.828 17.719 10.367 1 98.31 94 ASP A CA 1
ATOM 740 C C . ASP A 1 94 ? -13.219 17 9.164 1 98.31 94 ASP A C 1
ATOM 742 O O . ASP A 1 94 ? -12.75 15.859 9.281 1 98.31 94 ASP A O 1
ATOM 746 N N . SER A 1 95 ? -13.141 17.656 8.055 1 98.19 95 SER A N 1
ATOM 747 C CA . SER A 1 95 ? -12.648 17.031 6.832 1 98.19 95 SER A CA 1
ATOM 748 C C . SER A 1 95 ? -11.125 17.156 6.73 1 98.19 95 SER A C 1
ATOM 750 O O . SER A 1 95 ? -10.453 16.203 6.305 1 98.19 95 SER A O 1
ATOM 752 N N . TYR A 1 96 ? -10.586 18.328 7.16 1 98.69 96 TYR A N 1
ATOM 753 C CA . TYR A 1 96 ? -9.211 18.641 6.793 1 98.69 96 TYR A CA 1
ATOM 754 C C . TYR A 1 96 ? -8.344 18.812 8.031 1 98.69 96 TYR A C 1
ATOM 756 O O . TYR A 1 96 ? -7.121 18.969 7.926 1 98.69 96 TYR A O 1
ATOM 764 N N . TRP A 1 97 ? -8.867 18.859 9.133 1 98.62 97 TRP A N 1
ATOM 765 C CA . TRP A 1 97 ? -8.164 18.891 10.406 1 98.62 97 TRP A CA 1
ATOM 766 C C . TRP A 1 97 ? -8.703 17.828 11.359 1 98.62 97 TRP A C 1
ATOM 768 O O . TRP A 1 97 ? -9.008 18.125 12.516 1 98.62 97 TRP A O 1
ATOM 778 N N . SER A 1 98 ? -8.859 16.641 10.805 1 97.06 98 SER A N 1
ATOM 779 C CA . SER A 1 98 ? -9.508 15.508 11.469 1 97.06 98 SER A CA 1
ATOM 780 C C . SER A 1 98 ? -8.531 14.773 12.383 1 97.06 98 SER A C 1
ATOM 782 O O . SER A 1 98 ? -7.316 14.953 12.273 1 97.06 98 SER A O 1
ATOM 784 N N . ASN A 1 99 ? -9.055 14.047 13.32 1 97.56 99 ASN A N 1
ATOM 785 C CA . ASN A 1 99 ? -8.32 13.102 14.148 1 97.56 99 ASN A CA 1
ATOM 786 C C . ASN A 1 99 ? -8.773 11.664 13.914 1 97.56 99 ASN A C 1
ATOM 788 O O . ASN A 1 99 ? -9.914 11.312 14.219 1 97.56 99 ASN A O 1
ATOM 792 N N . ILE A 1 100 ? -7.852 10.867 13.398 1 97.75 100 ILE A N 1
ATOM 793 C CA . ILE A 1 100 ? -8.242 9.523 12.984 1 97.75 100 ILE A CA 1
ATOM 794 C C . ILE A 1 100 ? -7.605 8.484 13.906 1 97.75 100 ILE A C 1
ATOM 796 O O . ILE A 1 100 ? -7.523 7.309 13.562 1 97.75 100 ILE A O 1
ATOM 800 N N . LYS A 1 101 ? -7.168 8.945 15.039 1 97 101 LYS A N 1
ATOM 801 C CA . LYS A 1 101 ? -6.578 8.023 16 1 97 101 LYS A CA 1
ATOM 802 C C . LYS A 1 101 ? -7.625 7.066 16.562 1 97 101 LYS A C 1
ATOM 804 O O . LYS A 1 101 ? -8.82 7.367 16.547 1 97 101 LYS A O 1
ATOM 809 N N . CYS A 1 102 ? -7.16 5.922 17.062 1 95.81 102 CYS A N 1
ATOM 810 C CA . CYS A 1 102 ? -8.016 4.988 17.797 1 95.81 102 CYS A CA 1
ATOM 811 C C . CYS A 1 102 ? -7.867 5.168 19.297 1 95.81 102 CYS A C 1
ATOM 813 O O . CYS A 1 102 ? -6.773 5.457 19.797 1 95.81 102 CYS A O 1
ATOM 815 N N . PRO A 1 103 ? -8.898 4.918 20.062 1 95.88 103 PRO A N 1
ATOM 816 C CA . PRO A 1 103 ? -10.273 4.656 19.609 1 95.88 103 PRO A CA 1
ATOM 817 C C . PRO A 1 103 ? -10.922 5.867 18.953 1 95.88 103 PRO A C 1
ATOM 819 O O . PRO A 1 103 ? -10.414 6.988 19.078 1 95.88 103 PRO A O 1
ATOM 822 N N . SER A 1 104 ? -12.008 5.633 18.266 1 94.25 104 SER A N 1
ATOM 823 C CA . SER A 1 104 ? -12.695 6.672 17.5 1 94.25 104 SER A CA 1
ATOM 824 C C . SER A 1 104 ? -12.914 7.922 18.344 1 94.25 104 SER A C 1
ATOM 826 O O . SER A 1 104 ? -13.391 7.84 19.469 1 94.25 104 SER A O 1
ATOM 828 N N . THR A 1 105 ? -12.555 9.039 17.797 1 95.12 105 THR A N 1
ATOM 829 C CA . THR A 1 105 ? -12.703 10.352 18.406 1 95.12 105 THR A CA 1
ATOM 830 C C . THR A 1 105 ? -12.984 11.414 17.344 1 95.12 105 THR A C 1
ATOM 832 O O . THR A 1 105 ? -13.523 11.102 16.281 1 95.12 105 THR A O 1
ATOM 835 N N . ASN A 1 106 ? -12.875 12.672 17.719 1 95.56 106 ASN A N 1
ATOM 836 C CA . ASN A 1 106 ? -13.031 13.773 16.781 1 95.56 106 ASN A CA 1
ATOM 837 C C . ASN A 1 106 ? -11.922 14.812 16.938 1 95.56 106 ASN A C 1
ATOM 839 O O . ASN A 1 106 ? -11.031 14.648 17.766 1 95.56 106 ASN A O 1
ATOM 843 N N . GLY A 1 107 ? -11.93 15.867 16.109 1 97.25 107 GLY A N 1
ATOM 844 C CA . GLY A 1 107 ? -10.836 16.812 16.047 1 97.25 107 GLY A CA 1
ATOM 845 C C . GLY A 1 107 ? -10.867 17.844 17.172 1 97.25 107 GLY A C 1
ATOM 846 O O . GLY A 1 107 ? -9.914 18.609 17.359 1 97.25 107 GLY A O 1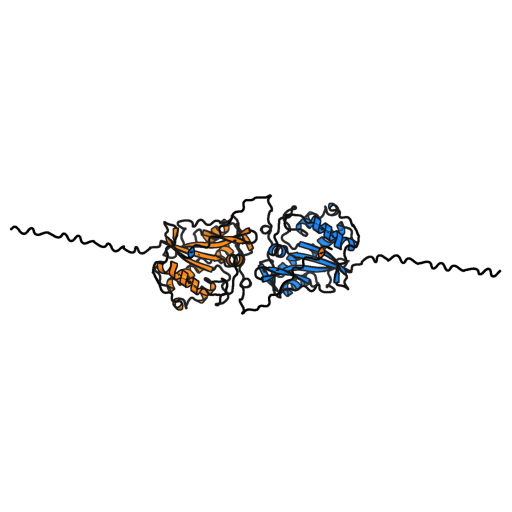
ATOM 847 N N . GLN A 1 108 ? -11.867 17.875 18.078 1 97.62 108 GLN A N 1
ATOM 848 C CA . GLN A 1 108 ? -12.102 18.984 18.984 1 97.62 108 GLN A CA 1
ATOM 849 C C . GLN A 1 108 ? -10.984 19.109 20.016 1 97.62 108 GLN A C 1
ATOM 851 O O . GLN A 1 108 ? -10.516 20.203 20.328 1 97.62 108 GLN A O 1
ATOM 856 N N . SER A 1 109 ? -10.609 17.984 20.578 1 96.94 109 SER A N 1
ATOM 857 C CA . SER A 1 109 ? -9.523 18.016 21.547 1 96.94 109 SER A CA 1
ATOM 858 C C . SER A 1 109 ? -8.234 18.547 20.922 1 96.94 109 SER A C 1
ATOM 860 O O . SER A 1 109 ? -7.492 19.297 21.547 1 96.94 109 SER A O 1
ATOM 862 N N . THR A 1 110 ? -7.977 18.125 19.703 1 98 110 THR A N 1
ATOM 863 C CA . THR A 1 110 ? -6.797 18.594 18.969 1 98 110 THR A CA 1
ATOM 864 C C . THR A 1 110 ? -6.879 20.094 18.703 1 98 110 THR A C 1
ATOM 866 O O . THR A 1 110 ? -5.891 20.812 18.859 1 98 110 THR A O 1
ATOM 869 N N . TRP A 1 111 ? -8.031 20.562 18.297 1 98.62 111 TRP A N 1
ATOM 870 C CA . TRP A 1 111 ? -8.219 21.984 18.047 1 98.62 111 TRP A CA 1
ATOM 871 C C . TRP A 1 111 ? -8.047 22.797 19.312 1 98.62 111 TRP A C 1
ATOM 873 O O . TRP A 1 111 ? -7.383 23.844 19.297 1 98.62 111 TRP A O 1
ATOM 883 N N . LYS A 1 112 ? -8.641 22.297 20.375 1 98.12 112 LYS A N 1
ATOM 884 C CA . LYS A 1 112 ? -8.492 22.953 21.672 1 98.12 112 LYS A CA 1
ATOM 885 C C . LYS A 1 112 ? -7.02 23.047 22.078 1 98.12 112 LYS A C 1
ATOM 887 O O . LYS A 1 112 ? -6.543 24.125 22.453 1 98.12 112 LYS A O 1
ATOM 892 N N . LYS A 1 113 ? -6.348 22 21.969 1 97.62 113 LYS A N 1
ATOM 893 C CA . LYS A 1 113 ? -4.93 21.984 22.312 1 97.62 113 LYS A CA 1
ATOM 894 C C . LYS A 1 113 ? -4.133 22.922 21.422 1 97.62 113 LYS A C 1
ATOM 896 O O . LYS A 1 113 ? -3.279 23.672 21.906 1 97.62 113 LYS A O 1
ATOM 901 N N . THR A 1 114 ? -4.391 22.844 20.156 1 98.31 114 THR A N 1
ATOM 902 C CA . THR A 1 114 ? -3.703 23.719 19.203 1 98.31 114 THR A CA 1
ATOM 903 C C . THR A 1 114 ? -3.949 25.188 19.547 1 98.31 114 THR A C 1
ATOM 905 O O . THR A 1 114 ? -3.02 26 19.531 1 98.31 114 THR A O 1
ATOM 908 N N . TRP A 1 115 ? -5.172 25.547 19.812 1 98.25 115 TRP A N 1
ATOM 909 C CA . TRP A 1 115 ? -5.523 26.906 20.188 1 98.25 115 TRP A CA 1
ATOM 910 C C . TRP A 1 115 ? -4.773 27.344 21.453 1 98.25 115 TRP A C 1
ATOM 912 O O . TRP A 1 115 ? -4.129 28.391 21.469 1 98.25 115 TRP A O 1
ATOM 922 N N . LYS A 1 116 ? -4.781 26.516 22.422 1 97.56 116 LYS A N 1
ATOM 923 C CA . LYS A 1 116 ? -4.199 26.844 23.719 1 97.56 116 LYS A CA 1
ATOM 924 C C . LYS A 1 116 ? -2.678 26.922 23.625 1 97.56 116 LYS A C 1
ATOM 926 O O . LYS A 1 116 ? -2.047 27.688 24.359 1 97.56 116 LYS A O 1
ATOM 931 N N . LEU A 1 117 ? -2.129 26.188 22.734 1 97.56 117 LEU A N 1
ATOM 932 C CA . LEU A 1 117 ? -0.68 26.188 22.578 1 97.56 117 LEU A CA 1
ATOM 933 C C . LEU A 1 117 ? -0.239 27.328 21.656 1 97.56 117 LEU A C 1
ATOM 935 O O . LEU A 1 117 ? 0.665 28.094 22 1 97.56 117 LEU A O 1
ATOM 939 N N . TYR A 1 118 ? -0.834 27.516 20.516 1 98.19 118 TYR A N 1
ATOM 940 C CA . TYR A 1 118 ? -0.315 28.375 19.469 1 98.19 118 TYR A CA 1
ATOM 941 C C . TYR A 1 118 ? -1.278 29.531 19.172 1 98.19 118 TYR A C 1
ATOM 943 O O . TY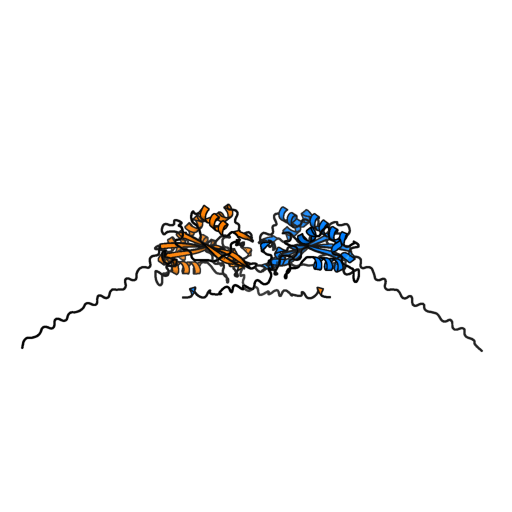R A 1 118 ? -0.859 30.672 19.047 1 98.19 118 TYR A O 1
ATOM 951 N N . GLY A 1 119 ? -2.557 29.188 19.062 1 98.19 119 GLY A N 1
ATOM 952 C CA . GLY A 1 119 ? -3.543 30.188 18.703 1 98.19 119 GLY A CA 1
ATOM 953 C C . GLY A 1 119 ? -3.508 31.422 19.609 1 98.19 119 GLY A C 1
ATOM 954 O O . GLY A 1 119 ? -3.57 32.562 19.125 1 98.19 119 GLY A O 1
ATOM 955 N N . VAL A 1 120 ? -3.34 31.234 20.891 1 97.44 120 VAL A N 1
ATOM 956 C CA . VAL A 1 120 ? -3.381 32.312 21.875 1 97.44 120 VAL A CA 1
ATOM 957 C C . VAL A 1 120 ? -2.156 33.219 21.703 1 97.44 120 VAL A C 1
ATOM 959 O O . VAL A 1 120 ? -2.105 34.312 22.266 1 97.44 120 VAL A O 1
ATOM 962 N N . CYS A 1 121 ? -1.202 32.719 21.031 1 97.62 121 CYS A N 1
ATOM 963 C CA . CYS A 1 121 ? 0.015 33.5 20.812 1 97.62 121 CYS A CA 1
ATOM 964 C C . CYS A 1 121 ? -0.028 34.219 19.484 1 97.62 121 CYS A C 1
ATOM 966 O O . CYS A 1 121 ? 0.856 35.031 19.188 1 97.62 121 CYS A O 1
ATOM 968 N N . SER A 1 122 ? -1.031 34.062 18.656 1 97.38 122 SER A N 1
ATOM 969 C CA . SER A 1 122 ? -1.064 34.531 17.281 1 97.38 122 SER A CA 1
ATOM 970 C C . SER A 1 122 ? -1.532 35.969 17.188 1 97.38 122 SER A C 1
ATOM 972 O O . SER A 1 122 ? -1.354 36.625 16.172 1 97.38 122 SER A O 1
ATOM 974 N N . GLY A 1 123 ? -2.217 36.469 18.203 1 95.62 123 GLY A N 1
ATOM 975 C CA . GLY A 1 123 ? -2.836 37.781 18.188 1 95.62 123 GLY A CA 1
ATOM 976 C C . GLY A 1 123 ? -4.227 37.781 17.578 1 95.62 123 GLY A C 1
ATOM 977 O O . GLY A 1 123 ? -4.906 38.812 17.562 1 95.62 123 GLY A O 1
ATOM 978 N N . MET A 1 124 ? -4.711 36.656 17.109 1 97.19 124 MET A N 1
ATOM 979 C CA . MET A 1 124 ? -6.043 36.531 16.531 1 97.19 124 MET A CA 1
ATOM 980 C C . MET A 1 124 ? -7.027 35.969 17.562 1 97.19 124 MET A C 1
ATOM 982 O O . MET A 1 124 ? -6.621 35.406 18.578 1 97.19 124 MET A O 1
ATOM 986 N N . ASN A 1 125 ? -8.281 36.25 17.312 1 97 125 ASN A N 1
ATOM 987 C CA . ASN A 1 125 ? -9.258 35.5 18.094 1 97 125 ASN A CA 1
ATOM 988 C C . ASN A 1 125 ? -9.43 34.094 17.578 1 97 125 ASN A C 1
ATOM 990 O O . ASN A 1 125 ? -8.891 33.75 16.516 1 97 125 ASN A O 1
ATOM 994 N N . GLU A 1 126 ? -10.102 33.281 18.312 1 97.88 126 GLU A N 1
ATOM 995 C CA . GLU A 1 126 ? -10.234 31.844 18.047 1 97.88 126 GLU A CA 1
ATOM 996 C C . GLU A 1 126 ? -10.781 31.594 16.656 1 97.88 126 GLU A C 1
ATOM 998 O O . GLU A 1 126 ? -10.211 30.812 15.883 1 97.88 126 GLU A O 1
ATOM 1003 N N . THR A 1 127 ? -11.891 32.188 16.281 1 98.5 127 THR A N 1
ATOM 1004 C CA . THR A 1 127 ? -12.516 32.031 14.969 1 98.5 127 THR A CA 1
ATOM 1005 C C . THR A 1 127 ? -11.539 32.375 13.852 1 98.5 127 THR A C 1
ATOM 1007 O O . THR A 1 127 ? -11.359 31.625 12.906 1 98.5 127 THR A O 1
ATOM 1010 N N . ASP A 1 128 ? -10.906 33.562 13.992 1 98.44 128 ASP A N 1
ATOM 1011 C CA . ASP A 1 128 ? -10.016 34.062 12.953 1 98.44 128 ASP A CA 1
ATOM 1012 C C . ASP A 1 128 ? -8.805 33.156 12.773 1 98.44 128 ASP A C 1
ATOM 1014 O O . ASP A 1 128 ? -8.336 32.938 11.656 1 98.44 128 ASP A O 1
ATOM 1018 N N . TYR A 1 129 ? -8.344 32.625 13.859 1 98.5 129 TYR A N 1
ATOM 1019 C CA . TYR A 1 129 ? -7.18 31.766 13.812 1 98.5 129 TYR A CA 1
ATOM 1020 C C . TYR A 1 129 ? -7.469 30.516 12.992 1 98.5 129 TYR A C 1
ATOM 1022 O O . TYR A 1 129 ? -6.703 30.156 12.086 1 98.5 129 TYR A O 1
ATOM 1030 N N . PHE A 1 130 ? -8.516 29.828 13.289 1 98.88 130 PHE A N 1
ATOM 1031 C CA . PHE A 1 130 ? -8.852 28.594 12.586 1 98.88 130 PHE A CA 1
ATOM 1032 C C . PHE A 1 130 ? -9.25 28.875 11.148 1 98.88 130 PHE A C 1
ATOM 1034 O O . PHE A 1 130 ? -8.93 28.109 10.242 1 98.88 130 PHE A O 1
ATOM 1041 N N . GLN A 1 131 ? -9.93 30.016 10.969 1 98.69 131 GLN A N 1
ATOM 1042 C CA . GLN A 1 131 ? -10.25 30.406 9.602 1 98.69 131 GLN A CA 1
ATOM 1043 C C . GLN A 1 131 ? -8.977 30.672 8.789 1 98.69 131 GLN A C 1
ATOM 1045 O O . GLN A 1 131 ? -8.883 30.266 7.629 1 98.69 131 GLN A O 1
ATOM 1050 N N . PHE A 1 132 ? -8.102 31.344 9.391 1 98.81 132 PHE A N 1
ATOM 1051 C CA . PHE A 1 132 ? -6.824 31.656 8.758 1 98.81 132 PHE A CA 1
ATOM 1052 C C . PHE A 1 132 ? -6.082 30.375 8.383 1 98.81 132 PHE A C 1
ATOM 1054 O O . PHE A 1 132 ? -5.582 30.25 7.266 1 98.81 132 PHE A O 1
ATOM 1061 N N . ALA A 1 133 ? -6.047 29.406 9.242 1 98.88 133 ALA A N 1
ATOM 1062 C CA . ALA A 1 133 ? -5.391 28.125 8.984 1 98.88 133 ALA A CA 1
ATOM 1063 C C . ALA A 1 133 ? -6.039 27.406 7.809 1 98.88 133 ALA A C 1
ATOM 1065 O O . ALA A 1 133 ? -5.344 26.891 6.926 1 98.88 133 ALA A O 1
ATOM 1066 N N . LEU A 1 134 ? -7.332 27.359 7.809 1 98.81 134 LEU A N 1
ATOM 1067 C CA . LEU A 1 134 ? -8.062 26.688 6.738 1 98.81 134 LEU A CA 1
ATOM 1068 C C . LEU A 1 134 ? -7.832 27.391 5.402 1 98.81 134 LEU A C 1
ATOM 1070 O O . LEU A 1 134 ? -7.746 26.734 4.363 1 98.81 134 LEU A O 1
ATOM 1074 N N . GLU A 1 135 ? -7.781 28.703 5.457 1 98.69 135 GLU A N 1
ATOM 1075 C CA . GLU A 1 135 ? -7.504 29.453 4.242 1 98.69 135 GLU A CA 1
ATOM 1076 C C . GLU A 1 135 ? -6.109 29.141 3.703 1 98.69 135 GLU A C 1
ATOM 1078 O O . GLU A 1 135 ? -5.93 28.984 2.494 1 98.69 135 GLU A O 1
ATOM 1083 N N . LEU A 1 136 ? -5.168 29.094 4.547 1 98.88 136 LEU A N 1
ATOM 1084 C CA . LEU A 1 136 ? -3.811 28.75 4.137 1 98.88 136 LEU A CA 1
ATOM 1085 C C . LEU A 1 136 ? -3.754 27.344 3.549 1 98.88 136 LEU A C 1
ATOM 1087 O O . LEU A 1 136 ? -3.082 27.109 2.539 1 98.88 136 LEU A O 1
ATOM 1091 N N . ARG A 1 137 ? -4.43 26.406 4.168 1 98.81 137 ARG A N 1
ATOM 1092 C CA . ARG A 1 137 ? -4.512 25.047 3.646 1 98.81 137 ARG A CA 1
ATOM 1093 C C . ARG A 1 137 ? -5.023 25.047 2.211 1 98.81 137 ARG A C 1
ATOM 1095 O O . ARG A 1 137 ? -4.453 24.391 1.342 1 98.81 137 ARG A O 1
ATOM 1102 N N . ALA A 1 138 ? -6.078 25.734 2.039 1 98.44 138 ALA A N 1
ATOM 1103 C CA . ALA A 1 138 ? -6.707 25.781 0.722 1 98.44 138 ALA A CA 1
ATOM 1104 C C . ALA A 1 138 ? -5.773 26.422 -0.303 1 98.44 138 ALA A C 1
ATOM 1106 O O . ALA A 1 138 ? -5.711 25.984 -1.453 1 98.44 138 ALA A O 1
ATOM 1107 N N . LYS A 1 139 ? -5.117 27.453 0.13 1 98.38 139 LYS A N 1
ATOM 1108 C CA . LYS A 1 139 ? -4.18 28.141 -0.755 1 98.38 139 LYS A CA 1
ATOM 1109 C C . LYS A 1 139 ? -3.055 27.203 -1.194 1 98.38 139 LYS A C 1
ATOM 1111 O O . LYS A 1 139 ? -2.639 27.234 -2.355 1 98.38 139 LYS A O 1
ATOM 1116 N N . VAL A 1 140 ? -2.582 26.438 -0.3 1 98.69 140 VAL A N 1
ATOM 1117 C CA . VAL A 1 140 ? -1.496 25.531 -0.638 1 98.69 140 VAL A CA 1
ATOM 1118 C C . VAL A 1 140 ? -2.018 24.422 -1.548 1 98.69 140 VAL A C 1
ATOM 1120 O O . VAL A 1 140 ? -1.4 24.109 -2.568 1 98.69 140 VAL A O 1
ATOM 1123 N N . ASP A 1 141 ? -3.197 23.75 -1.137 1 98.31 141 ASP A N 1
ATOM 1124 C CA . ASP A 1 141 ? -3.773 22.641 -1.883 1 98.31 141 ASP A CA 1
ATOM 1125 C C . ASP A 1 141 ? -2.713 21.594 -2.215 1 98.31 141 ASP A C 1
ATOM 1127 O O . ASP A 1 141 ? -2.498 21.266 -3.385 1 98.31 141 ASP A O 1
ATOM 1131 N N . LEU A 1 142 ? -2.168 21.031 -1.21 1 98.88 142 LEU A N 1
ATOM 1132 C CA . LEU A 1 142 ? -0.899 20.312 -1.251 1 98.88 142 LEU A CA 1
ATOM 1133 C C . LEU A 1 142 ? -1 19.094 -2.15 1 98.88 142 LEU A C 1
ATOM 1135 O O . LEU A 1 142 ? -0.128 18.859 -2.99 1 98.88 142 LEU A O 1
ATOM 1139 N N . LEU A 1 143 ? -1.996 18.281 -1.997 1 98.81 143 LEU A N 1
ATOM 1140 C CA . LEU A 1 143 ? -2.129 17.062 -2.797 1 98.81 143 LEU A CA 1
ATOM 1141 C C . LEU A 1 143 ? -2.234 17.406 -4.281 1 98.81 143 LEU A C 1
ATOM 1143 O O . LEU A 1 143 ? -1.634 16.734 -5.121 1 98.81 143 LEU A O 1
ATOM 1147 N N . SER A 1 144 ? -2.975 18.422 -4.559 1 98.06 144 SER A N 1
ATOM 1148 C CA . SER A 1 144 ? -3.111 18.859 -5.945 1 98.06 144 SER A CA 1
ATOM 1149 C C . SER A 1 144 ? -1.772 19.312 -6.52 1 98.06 144 SER A C 1
ATOM 1151 O O . SER A 1 144 ? -1.448 18.984 -7.668 1 98.06 144 SER A O 1
ATOM 1153 N N . LEU A 1 145 ? -1.063 20.031 -5.742 1 97.81 145 LEU A N 1
ATOM 1154 C CA . LEU A 1 145 ? 0.258 20.484 -6.16 1 97.81 145 LEU A CA 1
ATOM 1155 C C . LEU A 1 145 ? 1.146 19.297 -6.531 1 97.81 145 LEU A C 1
ATOM 1157 O O . LEU A 1 145 ? 1.841 19.344 -7.551 1 97.81 145 LEU A O 1
ATOM 1161 N N . LEU A 1 146 ? 1.159 18.312 -5.742 1 98.88 146 LEU A N 1
ATOM 1162 C CA . LEU A 1 146 ? 1.974 17.125 -5.988 1 98.88 146 LEU A CA 1
ATOM 1163 C C . LEU A 1 146 ? 1.484 16.391 -7.223 1 98.88 146 LEU A C 1
ATOM 1165 O O . LEU A 1 146 ? 2.283 16 -8.086 1 98.88 146 LEU A O 1
ATOM 1169 N N . SER A 1 147 ? 0.217 16.219 -7.328 1 98.56 147 SER A N 1
ATOM 1170 C CA . SER A 1 147 ? -0.371 15.477 -8.445 1 98.56 147 SER A CA 1
ATOM 1171 C C . SER A 1 147 ? -0.054 16.141 -9.773 1 98.56 147 SER A C 1
ATOM 1173 O O . SER A 1 147 ? 0.166 15.469 -10.781 1 98.56 147 SER A O 1
ATOM 1175 N N . LYS A 1 148 ? -0.035 17.453 -9.836 1 98.19 148 LYS A N 1
ATOM 1176 C CA . LYS A 1 148 ? 0.26 18.219 -11.047 1 98.19 148 LYS A CA 1
ATOM 1177 C C . LYS A 1 148 ? 1.675 17.922 -11.539 1 98.19 148 LYS A C 1
ATOM 1179 O O . LYS A 1 148 ? 1.975 18.125 -12.719 1 98.19 148 LYS A O 1
ATOM 1184 N N . LYS A 1 149 ? 2.461 17.484 -10.609 1 98.5 149 LYS A N 1
ATOM 1185 C CA . LYS A 1 149 ? 3.848 17.203 -10.961 1 98.5 149 LYS A CA 1
ATOM 1186 C C . LYS A 1 149 ? 4.09 15.695 -11.047 1 98.5 149 LYS A C 1
ATOM 1188 O O . LYS A 1 149 ? 5.238 15.242 -11.055 1 98.5 149 LYS A O 1
ATOM 1193 N N . GLY A 1 150 ? 3.021 14.922 -11.094 1 98.44 150 GLY A N 1
ATOM 1194 C CA . GLY A 1 150 ? 3.125 13.484 -11.289 1 98.44 150 GLY A CA 1
ATOM 1195 C C . GLY A 1 150 ? 3.467 12.734 -10.016 1 98.44 150 GLY A C 1
ATOM 1196 O O . GLY A 1 150 ? 3.965 11.609 -10.07 1 98.44 150 GLY A O 1
ATOM 1197 N N . ILE A 1 151 ? 3.314 13.344 -8.891 1 98.81 151 ILE A N 1
ATOM 1198 C CA . ILE A 1 151 ? 3.555 12.703 -7.602 1 98.81 151 ILE A CA 1
ATOM 1199 C C . ILE A 1 151 ? 2.225 12.352 -6.938 1 98.81 151 ILE A C 1
ATOM 1201 O O . ILE A 1 151 ? 1.444 13.242 -6.594 1 98.81 151 ILE A O 1
ATOM 1205 N N . TYR A 1 152 ? 1.947 11.031 -6.789 1 98.56 152 TYR A N 1
ATOM 1206 C CA . TYR A 1 152 ? 0.677 10.523 -6.289 1 98.56 152 TYR A CA 1
ATOM 1207 C C . TYR A 1 152 ? 0.895 9.609 -5.086 1 98.56 152 TYR A C 1
ATOM 1209 O O . TYR A 1 152 ? 1.956 9 -4.945 1 98.56 152 TYR A O 1
ATOM 1217 N N . PRO A 1 153 ? -0.077 9.547 -4.199 1 98.69 153 PRO A N 1
ATOM 1218 C CA . PRO A 1 153 ? -0.004 8.523 -3.158 1 98.69 153 PRO A CA 1
ATOM 1219 C C . PRO A 1 153 ? -0.347 7.125 -3.68 1 98.69 153 PRO A C 1
ATOM 1221 O O . PRO A 1 153 ? -1.376 6.559 -3.303 1 98.69 153 PRO A O 1
ATOM 1224 N N . ASP A 1 154 ? 0.547 6.578 -4.496 1 97.88 154 ASP A N 1
ATOM 1225 C CA . ASP A 1 154 ? 0.283 5.359 -5.254 1 97.88 154 ASP A CA 1
ATOM 1226 C C . ASP A 1 154 ? 1.196 4.223 -4.805 1 97.88 154 ASP A C 1
ATOM 1228 O O . ASP A 1 154 ? 1.49 3.311 -5.578 1 97.88 154 ASP A O 1
ATOM 1232 N N . PHE A 1 155 ? 1.646 4.312 -3.652 1 98.12 155 PHE A N 1
ATOM 1233 C CA . PHE A 1 155 ? 2.498 3.287 -3.057 1 98.12 155 PHE A CA 1
ATOM 1234 C C . PHE A 1 155 ? 3.824 3.188 -3.797 1 98.12 155 PHE A C 1
ATOM 1236 O O . PHE A 1 155 ? 4.445 2.121 -3.832 1 98.12 155 PHE A O 1
ATOM 1243 N N . ASN A 1 156 ? 4.301 4.266 -4.391 1 97.94 156 ASN A N 1
ATOM 1244 C CA . ASN A 1 156 ? 5.609 4.336 -5.027 1 97.94 156 ASN A CA 1
ATOM 1245 C C . ASN A 1 156 ? 6.598 5.152 -4.195 1 97.94 156 ASN A C 1
ATOM 1247 O O . ASN A 1 156 ? 6.195 5.879 -3.289 1 97.94 156 ASN A O 1
ATOM 1251 N N . LEU A 1 157 ? 7.844 5.02 -4.543 1 98.31 157 LEU A N 1
ATOM 1252 C CA . LEU A 1 157 ? 8.883 5.879 -3.992 1 98.31 157 LEU A CA 1
ATOM 1253 C C . LEU A 1 157 ? 9.094 7.109 -4.867 1 98.31 157 LEU A C 1
ATOM 1255 O O . LEU A 1 157 ? 9.062 7.016 -6.098 1 98.31 157 LEU A O 1
ATOM 1259 N N . TYR A 1 158 ? 9.281 8.195 -4.273 1 98.75 158 TYR A N 1
ATOM 1260 C CA . TYR A 1 158 ? 9.617 9.445 -4.945 1 98.75 158 TYR A CA 1
ATOM 1261 C C . TYR A 1 158 ? 10.875 10.055 -4.348 1 98.75 158 TYR A C 1
ATOM 1263 O O . TYR A 1 158 ? 11.117 9.945 -3.143 1 98.75 158 TYR A O 1
ATOM 1271 N N . TYR A 1 159 ? 11.633 10.688 -5.18 1 98.5 159 TYR A N 1
ATOM 1272 C CA . TYR A 1 159 ? 12.758 11.438 -4.637 1 98.5 159 TYR A CA 1
ATOM 1273 C C . TYR A 1 159 ? 12.281 12.578 -3.75 1 98.5 159 TYR A C 1
ATOM 1275 O O . TYR A 1 159 ? 11.336 13.289 -4.098 1 98.5 159 TYR A O 1
ATOM 1283 N N . LEU A 1 160 ? 12.938 12.664 -2.588 1 98.31 160 LEU A N 1
ATOM 1284 C CA . LEU A 1 160 ? 12.617 13.742 -1.652 1 98.31 160 LEU A CA 1
ATOM 1285 C C . LEU A 1 160 ? 12.727 15.102 -2.332 1 98.31 160 LEU A C 1
ATOM 1287 O O . LEU A 1 160 ? 11.859 15.961 -2.148 1 98.31 160 LEU A O 1
ATOM 1291 N N . THR A 1 161 ? 13.695 15.312 -3.162 1 98.12 161 THR A N 1
ATOM 1292 C CA . THR A 1 161 ? 13.938 16.578 -3.834 1 98.12 161 THR A CA 1
ATOM 1293 C C . THR A 1 161 ? 12.828 16.891 -4.84 1 98.12 161 THR A C 1
ATOM 1295 O O . THR A 1 161 ? 12.484 18.047 -5.066 1 98.12 161 THR A O 1
ATOM 1298 N N . ASP A 1 162 ? 12.266 15.844 -5.477 1 98.69 162 ASP A N 1
ATOM 1299 C CA . ASP A 1 162 ? 11.156 16.047 -6.402 1 98.69 162 ASP A CA 1
ATOM 1300 C C . ASP A 1 162 ? 9.914 16.547 -5.664 1 98.69 162 ASP A C 1
ATOM 1302 O O . ASP A 1 162 ? 9.195 17.422 -6.164 1 98.69 162 ASP A O 1
ATOM 1306 N N . ILE A 1 163 ? 9.711 16 -4.512 1 98.81 163 ILE A N 1
ATOM 1307 C CA . ILE A 1 163 ? 8.57 16.422 -3.699 1 98.81 163 ILE A CA 1
ATOM 1308 C C . ILE A 1 163 ? 8.758 17.875 -3.27 1 98.81 163 ILE A C 1
ATOM 1310 O O . ILE A 1 163 ? 7.848 18.703 -3.414 1 98.81 163 ILE A O 1
ATOM 1314 N N . GLN A 1 164 ? 9.906 18.234 -2.797 1 98.31 164 GLN A N 1
ATOM 1315 C CA . GLN A 1 164 ? 10.203 19.594 -2.375 1 98.31 164 GLN A CA 1
ATOM 1316 C C . GLN A 1 164 ? 10.07 20.578 -3.541 1 98.31 164 GLN A C 1
ATOM 1318 O O . GLN A 1 164 ? 9.484 21.656 -3.393 1 98.31 164 GLN A O 1
ATOM 1323 N N . SER A 1 165 ? 10.602 20.156 -4.688 1 98.44 165 SER A N 1
ATOM 1324 C CA . SER A 1 165 ? 10.555 21.031 -5.867 1 98.44 165 SER A CA 1
ATOM 1325 C C . SER A 1 165 ? 9.125 21.234 -6.336 1 98.44 165 SER A C 1
ATOM 1327 O O . SER A 1 165 ? 8.75 22.344 -6.738 1 98.44 165 SER A O 1
ATOM 1329 N N . ALA A 1 166 ? 8.344 20.172 -6.305 1 98.75 166 ALA A N 1
ATOM 1330 C CA . ALA A 1 166 ? 6.949 20.281 -6.715 1 98.75 166 ALA A CA 1
ATOM 1331 C C . ALA A 1 166 ? 6.207 21.312 -5.863 1 98.75 166 ALA A C 1
ATOM 1333 O O . ALA A 1 166 ? 5.441 22.125 -6.387 1 98.75 166 ALA A O 1
ATOM 1334 N N . ILE A 1 167 ? 6.438 21.312 -4.582 1 98.75 167 ILE A N 1
ATOM 1335 C CA . ILE A 1 167 ? 5.766 22.234 -3.668 1 98.75 167 ILE A CA 1
ATOM 1336 C C . ILE A 1 167 ? 6.312 23.641 -3.863 1 98.75 167 ILE A C 1
ATOM 1338 O O . ILE A 1 167 ? 5.543 24.609 -3.963 1 98.75 167 ILE A O 1
ATOM 1342 N N . ALA A 1 168 ? 7.602 23.797 -3.963 1 98.5 168 ALA A N 1
ATOM 1343 C CA . ALA A 1 168 ? 8.234 25.109 -4.129 1 98.5 168 ALA A CA 1
ATOM 1344 C C . ALA A 1 168 ? 7.742 25.797 -5.395 1 98.5 168 ALA A C 1
ATOM 1346 O O . ALA A 1 168 ? 7.527 27.016 -5.402 1 98.5 168 ALA A O 1
ATOM 1347 N N . GLU A 1 169 ? 7.613 25.047 -6.391 1 98.12 169 GLU A N 1
ATOM 1348 C CA . GLU A 1 169 ? 7.141 25.625 -7.648 1 98.12 169 GLU A CA 1
ATOM 1349 C C . GLU A 1 169 ? 5.707 26.125 -7.523 1 98.12 169 GLU A C 1
ATOM 1351 O O . GLU A 1 169 ? 5.32 27.094 -8.18 1 98.12 169 GLU A O 1
ATOM 1356 N N . GLY A 1 170 ? 4.949 25.5 -6.73 1 98 170 GLY A N 1
ATOM 1357 C CA . GLY A 1 170 ? 3.551 25.859 -6.566 1 98 170 GLY A CA 1
ATOM 1358 C C . GLY A 1 170 ? 3.342 27.062 -5.676 1 98 170 GLY A C 1
ATOM 1359 O O . GLY A 1 170 ? 2.52 27.922 -5.98 1 98 170 GLY A O 1
ATOM 1360 N N . ILE A 1 171 ? 4.145 27.156 -4.586 1 98.31 171 ILE A N 1
ATOM 1361 C CA . ILE A 1 171 ? 3.82 28.188 -3.604 1 98.31 171 ILE A CA 1
ATOM 1362 C C . ILE A 1 171 ? 4.984 29.172 -3.482 1 98.31 171 ILE A C 1
ATOM 1364 O O . ILE A 1 171 ? 4.887 30.172 -2.762 1 98.31 171 ILE A O 1
ATOM 1368 N N . GLY A 1 172 ? 6.105 28.906 -4.078 1 98.38 172 GLY A N 1
ATOM 1369 C CA . GLY A 1 172 ? 7.18 29.875 -4.207 1 98.38 172 GLY A CA 1
ATOM 1370 C C . GLY A 1 172 ? 8.227 29.75 -3.115 1 98.38 172 GLY A C 1
ATOM 1371 O O . GLY A 1 172 ? 9.148 30.562 -3.039 1 98.38 172 GLY A O 1
ATOM 1372 N N . VAL A 1 173 ? 8.055 28.812 -2.225 1 98.56 173 VAL A N 1
ATOM 1373 C CA . VAL A 1 173 ? 9.016 28.641 -1.14 1 98.56 173 VAL A CA 1
ATOM 1374 C C . VAL A 1 173 ? 9.305 27.156 -0.928 1 98.56 173 VAL A C 1
ATOM 1376 O O . VAL A 1 173 ? 8.492 26.297 -1.301 1 98.56 173 VAL A O 1
ATOM 1379 N N . THR A 1 174 ? 10.406 26.797 -0.326 1 97.5 174 THR A N 1
ATOM 1380 C CA . THR A 1 174 ? 10.812 25.422 -0.1 1 97.5 174 THR A CA 1
ATOM 1381 C C . THR A 1 174 ? 10.234 24.891 1.21 1 97.5 174 THR A C 1
ATOM 1383 O O . THR A 1 174 ? 10.453 25.484 2.271 1 97.5 174 THR A O 1
ATOM 1386 N N . PRO A 1 175 ? 9.523 23.812 1.141 1 98.31 175 PRO A N 1
ATOM 1387 C CA . PRO A 1 175 ? 9.008 23.203 2.375 1 98.31 175 PRO A CA 1
ATOM 1388 C C . PRO A 1 175 ? 10.062 22.375 3.105 1 98.31 175 PRO A C 1
ATOM 1390 O O . PRO A 1 175 ? 11.086 22.016 2.52 1 98.31 175 PRO A O 1
ATOM 1393 N N . GLU A 1 176 ? 9.852 22.141 4.34 1 97.44 176 GLU A N 1
ATOM 1394 C CA . GLU A 1 176 ? 10.547 21.078 5.051 1 97.44 176 GLU A CA 1
ATOM 1395 C C . GLU A 1 176 ? 9.688 19.812 5.141 1 97.44 176 GLU A C 1
ATOM 1397 O O . GLU A 1 176 ? 8.477 19.906 5.359 1 97.44 176 GLU A O 1
ATOM 1402 N N . ILE A 1 177 ? 10.352 18.703 4.938 1 98.25 177 ILE A N 1
ATOM 1403 C CA . ILE A 1 177 ? 9.617 17.438 4.938 1 98.25 177 ILE A CA 1
ATOM 1404 C C . ILE A 1 177 ? 10.07 16.578 6.121 1 98.25 177 ILE A C 1
ATOM 1406 O O . ILE A 1 177 ? 11.266 16.391 6.34 1 98.25 177 ILE A O 1
ATOM 1410 N N . ARG A 1 178 ? 9.141 16.125 6.891 1 98.19 178 ARG A N 1
ATOM 1411 C CA . ARG A 1 178 ? 9.391 15.133 7.922 1 98.19 178 ARG A CA 1
ATOM 1412 C C . ARG A 1 178 ? 8.898 13.758 7.488 1 98.19 178 ARG A C 1
ATOM 1414 O O . ARG A 1 178 ? 7.719 13.594 7.152 1 98.19 178 ARG A O 1
ATOM 1421 N N . CYS A 1 179 ? 9.773 12.805 7.578 1 98.44 179 CYS A N 1
ATOM 1422 C CA . CYS A 1 179 ? 9.43 11.438 7.195 1 98.44 179 CYS A CA 1
ATOM 1423 C C . CYS A 1 179 ? 9.211 10.57 8.422 1 98.44 179 CYS A C 1
ATOM 1425 O O . CYS A 1 179 ? 9.625 10.922 9.523 1 98.44 179 CYS A O 1
ATOM 1427 N N . SER A 1 180 ? 8.523 9.492 8.258 1 97.69 180 SER A N 1
ATOM 1428 C CA . SER A 1 180 ? 8.391 8.445 9.266 1 97.69 180 SER A CA 1
ATOM 1429 C C . SER A 1 180 ? 8.797 7.082 8.703 1 97.69 180 SER A C 1
ATOM 1431 O O . SER A 1 180 ? 9.039 6.949 7.5 1 97.69 180 SER A O 1
ATOM 1433 N N . LYS A 1 181 ? 8.898 6.117 9.641 1 95.44 181 LYS A N 1
ATOM 1434 C CA . LYS A 1 181 ? 9.164 4.754 9.188 1 95.44 181 LYS A CA 1
ATOM 1435 C C . LYS A 1 181 ? 7.938 4.156 8.5 1 95.44 181 LYS A C 1
ATOM 1437 O O . LYS A 1 181 ? 6.82 4.262 9.016 1 95.44 181 LYS A O 1
ATOM 1442 N N . GLY A 1 182 ? 8.164 3.584 7.328 1 95.12 182 GLY A N 1
ATOM 1443 C CA . GLY A 1 182 ? 7.09 2.965 6.566 1 95.12 182 GLY A CA 1
ATOM 1444 C C . GLY A 1 182 ? 7.289 1.475 6.359 1 95.12 182 GLY A C 1
ATOM 1445 O O . GLY A 1 182 ? 8.117 0.856 7.027 1 95.12 182 GLY A O 1
ATOM 1446 N N . PRO A 1 183 ? 6.438 0.909 5.52 1 95.5 183 PRO A N 1
ATOM 1447 C CA . PRO A 1 183 ? 6.566 -0.519 5.219 1 95.5 183 PRO A CA 1
ATOM 1448 C C . PRO A 1 183 ? 7.848 -0.848 4.457 1 95.5 183 PRO A C 1
ATOM 1450 O O . PRO A 1 183 ? 8.414 0.022 3.793 1 95.5 183 PRO A O 1
ATOM 1453 N N . TYR A 1 184 ? 8.367 -2.096 4.68 1 95 184 TYR A N 1
ATOM 1454 C CA . TYR A 1 184 ? 9.5 -2.666 3.965 1 95 184 TYR A CA 1
ATOM 1455 C C . TYR A 1 184 ? 10.773 -1.859 4.219 1 95 184 TYR A C 1
ATOM 1457 O O . TYR A 1 184 ? 11.578 -1.653 3.309 1 95 184 TYR A O 1
ATOM 1465 N N . ASP A 1 185 ? 10.844 -1.236 5.402 1 93.31 185 ASP A N 1
ATOM 1466 C CA . ASP A 1 185 ? 12.023 -0.531 5.895 1 93.31 185 ASP A CA 1
ATOM 1467 C C . ASP A 1 185 ? 12.305 0.718 5.059 1 93.31 185 ASP A C 1
ATOM 1469 O O . ASP A 1 185 ? 13.461 1.053 4.805 1 93.31 185 ASP A O 1
ATOM 1473 N N . LYS A 1 186 ? 11.289 1.276 4.504 1 96.5 186 LYS A N 1
ATOM 1474 C CA . LYS A 1 186 ? 11.391 2.545 3.789 1 96.5 186 LYS A CA 1
ATOM 1475 C C . LYS A 1 186 ? 10.797 3.688 4.605 1 96.5 186 LYS A C 1
ATOM 1477 O O . LYS A 1 186 ? 9.836 3.488 5.348 1 96.5 186 LYS A O 1
ATOM 1482 N N . PHE A 1 187 ? 11.422 4.832 4.438 1 97.81 187 PHE A N 1
ATOM 1483 C CA . PHE A 1 187 ? 10.789 6.035 4.969 1 97.81 187 PHE A CA 1
ATOM 1484 C C . PHE A 1 187 ? 9.594 6.434 4.121 1 97.81 187 PHE A C 1
ATOM 1486 O O . PHE A 1 187 ? 9.523 6.102 2.936 1 97.81 187 PHE A O 1
ATOM 1493 N N . GLN A 1 188 ? 8.688 7.145 4.746 1 98.5 188 GLN A N 1
ATOM 1494 C CA . GLN A 1 188 ? 7.508 7.602 4.012 1 98.5 188 GLN A CA 1
ATOM 1495 C C . GLN A 1 188 ? 7.227 9.078 4.285 1 98.5 188 GLN A C 1
ATOM 1497 O O . GLN A 1 188 ? 7.617 9.602 5.328 1 98.5 188 GLN A O 1
ATOM 1502 N N . LEU A 1 189 ? 6.582 9.742 3.326 1 98.81 189 LEU A N 1
ATOM 1503 C CA . LEU A 1 189 ? 6.129 11.117 3.484 1 98.81 189 LEU A CA 1
ATOM 1504 C C . LEU A 1 189 ? 5.113 11.227 4.613 1 98.81 189 LEU A C 1
ATOM 1506 O O . LEU A 1 189 ? 4 10.703 4.508 1 98.81 189 LEU A O 1
ATOM 1510 N N . TYR A 1 190 ? 5.496 11.953 5.645 1 98.75 190 TYR A N 1
ATOM 1511 C CA . TYR A 1 190 ? 4.637 11.984 6.82 1 98.75 190 TYR A CA 1
ATOM 1512 C C . TYR A 1 190 ? 4.098 13.391 7.066 1 98.75 190 TYR A C 1
ATOM 1514 O O . TYR A 1 190 ? 2.883 13.602 7.082 1 98.75 190 TYR A O 1
ATOM 1522 N N . GLN A 1 191 ? 5.02 14.391 7.168 1 98.69 191 GLN A N 1
ATOM 1523 C CA . GLN A 1 191 ? 4.559 15.758 7.398 1 98.69 191 GLN A CA 1
ATOM 1524 C C . GLN A 1 191 ? 5.293 16.75 6.5 1 98.69 191 GLN A C 1
ATOM 1526 O O . GLN A 1 191 ? 6.434 16.5 6.102 1 98.69 191 GLN A O 1
ATOM 1531 N N . VAL A 1 192 ? 4.621 17.797 6.23 1 98.81 192 VAL A N 1
ATOM 1532 C CA . VAL A 1 192 ? 5.164 18.906 5.449 1 98.81 192 VAL A CA 1
ATOM 1533 C C . VAL A 1 192 ? 5.043 20.203 6.238 1 98.81 192 VAL A C 1
ATOM 1535 O O . VAL A 1 192 ? 3.971 20.531 6.754 1 98.81 192 VAL A O 1
ATOM 1538 N N . TYR A 1 193 ? 6.145 20.953 6.305 1 98.56 193 TYR A N 1
ATOM 1539 C CA . TYR A 1 193 ? 6.219 22.219 7.023 1 98.56 193 TYR A CA 1
ATOM 1540 C C . TYR A 1 193 ? 6.441 23.375 6.059 1 98.56 193 TYR A C 1
ATOM 1542 O O . TYR A 1 193 ? 7.375 23.359 5.258 1 98.56 193 TYR A O 1
ATOM 1550 N N . ILE A 1 194 ? 5.578 24.359 6.156 1 98.81 194 ILE A N 1
ATOM 1551 C CA . ILE A 1 194 ? 5.672 25.562 5.332 1 98.81 194 ILE A CA 1
ATOM 1552 C C . ILE A 1 194 ? 5.676 26.797 6.227 1 98.81 194 ILE A C 1
ATOM 1554 O O . ILE A 1 194 ? 4.844 26.922 7.129 1 98.81 194 ILE A O 1
ATOM 1558 N N . CYS A 1 195 ? 6.594 27.734 5.973 1 98.81 195 CYS A N 1
ATOM 1559 C CA . CYS A 1 195 ? 6.66 28.953 6.762 1 98.81 195 CYS A CA 1
ATOM 1560 C C . CYS A 1 195 ? 5.789 30.047 6.152 1 98.81 195 CYS A C 1
ATOM 1562 O O . CYS A 1 195 ? 5.77 30.219 4.934 1 98.81 195 CYS A O 1
ATOM 1564 N N . VAL A 1 196 ? 5.09 30.719 7.035 1 98.88 196 VAL A N 1
ATOM 1565 C CA . VAL A 1 196 ? 4.18 31.797 6.672 1 98.88 196 VAL A CA 1
ATOM 1566 C C . VAL A 1 196 ? 4.434 33 7.562 1 98.88 196 VAL A C 1
ATOM 1568 O O . VAL A 1 196 ? 4.543 32.875 8.781 1 98.88 196 VAL A O 1
ATOM 1571 N N . ASN A 1 197 ? 4.492 34.156 6.977 1 98.44 197 ASN A N 1
ATOM 1572 C CA . ASN A 1 197 ? 4.66 35.344 7.82 1 98.44 197 ASN A CA 1
ATOM 1573 C C . ASN A 1 197 ? 3.338 35.781 8.453 1 98.44 197 ASN A C 1
ATOM 1575 O O . ASN A 1 197 ? 2.305 35.125 8.234 1 98.44 197 ASN A O 1
ATOM 1579 N N . LYS A 1 198 ? 3.379 36.781 9.25 1 96.81 198 LYS A N 1
ATOM 1580 C CA . LYS A 1 198 ? 2.219 37.188 10.031 1 96.81 198 LYS A CA 1
ATOM 1581 C C . LYS A 1 198 ? 1.113 37.719 9.125 1 96.81 198 LYS A C 1
ATOM 1583 O O . LYS A 1 198 ? -0.054 37.75 9.523 1 96.81 198 LYS A O 1
ATOM 1588 N N . ASP A 1 199 ? 1.463 38.094 7.875 1 96.44 199 ASP A N 1
ATOM 1589 C CA . ASP A 1 199 ? 0.501 38.656 6.922 1 96.44 199 ASP A CA 1
ATOM 1590 C C . ASP A 1 199 ? -0.133 37.531 6.086 1 96.44 199 ASP A C 1
ATOM 1592 O O . ASP A 1 199 ? -1.003 37.812 5.254 1 96.44 199 ASP A O 1
ATOM 1596 N N . GLY A 1 200 ? 0.358 36.312 6.238 1 98.19 200 GLY A N 1
ATOM 1597 C CA . GLY A 1 200 ? -0.229 35.188 5.523 1 98.19 200 GLY A CA 1
ATOM 1598 C C . GLY A 1 200 ? 0.484 34.875 4.223 1 98.19 200 GLY A C 1
ATOM 1599 O O . GLY A 1 200 ? -0.039 34.156 3.387 1 98.19 200 GLY A O 1
ATOM 1600 N N . GLU A 1 201 ? 1.629 35.438 4.078 1 98.5 201 GLU A N 1
ATOM 1601 C CA . GLU A 1 201 ? 2.426 35.156 2.891 1 98.5 201 GLU A CA 1
ATOM 1602 C C . GLU A 1 201 ? 3.434 34.062 3.158 1 98.5 201 GLU A C 1
ATOM 1604 O O . GLU A 1 201 ? 4.051 34 4.223 1 98.5 201 GLU A O 1
ATOM 1609 N N . PHE A 1 202 ? 3.479 33.219 2.182 1 98.88 202 PHE A N 1
ATOM 1610 C CA . PHE A 1 202 ? 4.496 32.188 2.301 1 98.88 202 PHE A CA 1
ATOM 1611 C C . PHE A 1 202 ? 5.895 32.781 2.244 1 98.88 202 PHE A C 1
ATOM 1613 O O . PHE A 1 202 ? 6.137 33.719 1.495 1 98.88 202 PHE A O 1
ATOM 1620 N N . MET A 1 203 ? 6.832 32.188 3.025 1 98.62 203 MET A N 1
ATOM 1621 C CA . MET A 1 203 ? 8.203 32.688 3.086 1 98.62 203 MET A CA 1
ATOM 1622 C C . MET A 1 203 ? 9.195 31.562 3.24 1 98.62 203 MET A C 1
ATOM 1624 O O . MET A 1 203 ? 8.836 30.469 3.713 1 98.62 203 MET A O 1
ATOM 1628 N N . GLU A 1 204 ? 10.414 31.844 2.768 1 98.31 204 GLU A N 1
ATOM 1629 C CA . GLU A 1 204 ? 11.461 30.875 3.09 1 98.31 204 GLU A CA 1
ATOM 1630 C C . GLU A 1 204 ? 11.664 30.766 4.598 1 98.31 204 GLU A C 1
ATOM 1632 O O . GLU A 1 204 ? 11.664 31.766 5.309 1 98.31 204 GLU A O 1
ATOM 1637 N N . CYS A 1 205 ? 11.758 29.5 5.008 1 97.75 205 CYS A N 1
ATOM 1638 C CA . CYS A 1 205 ? 11.953 29.312 6.441 1 97.75 205 CYS A CA 1
ATOM 1639 C C . CYS A 1 205 ? 13.305 29.844 6.883 1 97.75 205 CYS A C 1
ATOM 1641 O O . CYS A 1 205 ? 14.32 29.609 6.215 1 97.75 205 CYS A O 1
ATOM 1643 N N . PRO A 1 206 ? 13.32 30.531 8.07 1 96.69 206 PRO A N 1
ATOM 1644 C CA . PRO A 1 206 ? 14.562 31.125 8.562 1 96.69 206 PRO A CA 1
ATOM 1645 C C . PRO A 1 206 ? 15.602 30.078 8.961 1 96.69 206 PRO A C 1
ATOM 1647 O O . PRO A 1 206 ? 16.797 30.391 9.055 1 96.69 206 PRO A O 1
ATOM 1650 N N . GLY A 1 207 ? 15.195 28.891 9.25 1 94.88 207 GLY A N 1
ATOM 1651 C CA . GLY A 1 207 ? 16.031 27.766 9.656 1 94.88 207 GLY A CA 1
ATOM 1652 C C . GLY A 1 207 ? 15.383 26.422 9.375 1 94.88 207 GLY A C 1
ATOM 1653 O O . GLY A 1 207 ? 14.305 26.359 8.789 1 94.88 207 GLY A O 1
ATOM 1654 N N . SER A 1 208 ? 16.141 25.406 9.789 1 91.19 208 SER A N 1
ATOM 1655 C CA . SER A 1 208 ? 15.656 24.047 9.555 1 91.19 208 SER A CA 1
ATOM 1656 C C . SER A 1 208 ? 15.367 23.328 10.867 1 91.19 208 SER A C 1
ATOM 1658 O O . SER A 1 208 ? 16.031 23.578 11.875 1 91.19 208 SER A O 1
ATOM 1660 N N . GLN A 1 209 ? 14.336 22.516 10.82 1 90.62 209 GLN A N 1
ATOM 1661 C CA . GLN A 1 209 ? 14.047 21.672 11.977 1 90.62 209 GLN A CA 1
ATOM 1662 C C . GLN A 1 209 ? 14.977 20.469 12.023 1 90.62 209 GLN A C 1
ATOM 1664 O O . GLN A 1 209 ? 15.062 19.781 13.039 1 90.62 209 GLN A O 1
ATOM 1669 N N . GLY A 1 210 ? 15.703 20.156 10.953 1 91.31 210 GLY A N 1
ATOM 1670 C CA . GLY A 1 210 ? 16.719 19.109 10.914 1 91.31 210 GLY A CA 1
ATOM 1671 C C . GLY A 1 210 ? 16.141 17.719 10.812 1 91.31 210 GLY A C 1
ATOM 1672 O O . GLY A 1 210 ? 16.672 16.766 11.406 1 91.31 210 GLY A O 1
ATOM 1673 N N . PHE A 1 211 ? 15.078 17.547 10.133 1 90.5 211 PHE A N 1
ATOM 1674 C CA . PHE A 1 211 ? 14.484 16.234 9.945 1 90.5 211 PHE A CA 1
ATOM 1675 C C . PHE A 1 211 ? 15.352 15.367 9.039 1 90.5 211 PHE A C 1
ATOM 1677 O O . PHE A 1 211 ? 16.016 15.883 8.133 1 90.5 211 PHE A O 1
ATOM 1684 N N . THR A 1 212 ? 15.359 14.086 9.359 1 88.81 212 THR A N 1
ATOM 1685 C CA . THR A 1 212 ? 16.094 13.148 8.523 1 88.81 212 THR A CA 1
ATOM 1686 C C . THR A 1 212 ? 15.141 12.25 7.742 1 88.81 212 THR A C 1
ATOM 1688 O O . THR A 1 212 ? 14.117 11.805 8.273 1 88.81 212 THR A O 1
ATOM 1691 N N . CYS A 1 213 ? 15.5 12.125 6.488 1 95.25 213 CYS A N 1
ATOM 1692 C CA . CYS A 1 213 ? 14.773 11.25 5.578 1 95.25 213 CYS A CA 1
ATOM 1693 C C . CYS A 1 213 ? 15.734 10.477 4.676 1 95.25 213 CYS A C 1
ATOM 1695 O O . CYS A 1 213 ? 16.953 10.539 4.863 1 95.25 213 CYS A O 1
ATOM 1697 N N . SER A 1 214 ? 15.266 9.625 3.885 1 96.5 214 SER A N 1
ATOM 1698 C CA . SER A 1 214 ? 16.016 8.992 2.805 1 96.5 214 SER A CA 1
ATOM 1699 C C . SER A 1 214 ? 15.883 9.781 1.506 1 96.5 214 SER A C 1
ATOM 1701 O O . SER A 1 214 ? 15.055 10.695 1.408 1 96.5 214 SER A O 1
ATOM 1703 N N . SER A 1 215 ? 16.734 9.508 0.57 1 97.38 215 SER A N 1
ATOM 1704 C CA . SER A 1 215 ? 16.688 10.203 -0.712 1 97.38 215 SER A CA 1
ATOM 1705 C C . SER A 1 215 ? 15.375 9.914 -1.445 1 97.38 215 SER A C 1
ATOM 1707 O O . SER A 1 215 ? 14.867 10.773 -2.164 1 97.38 215 SER A O 1
ATOM 1709 N N . SER A 1 216 ? 14.883 8.68 -1.236 1 98.06 216 SER A N 1
ATOM 1710 C CA . SER A 1 216 ? 13.578 8.305 -1.764 1 98.06 216 SER A CA 1
ATOM 1711 C C . SER A 1 216 ? 12.633 7.867 -0.646 1 98.06 216 SER A C 1
ATOM 1713 O O . SER A 1 216 ? 13.047 7.168 0.282 1 98.06 216 SER A O 1
ATOM 1715 N N . ILE A 1 217 ? 11.422 8.375 -0.792 1 98.5 217 ILE A N 1
ATOM 1716 C CA . ILE A 1 217 ? 10.477 8.055 0.275 1 98.5 217 ILE A CA 1
ATOM 1717 C C . ILE A 1 217 ? 9.156 7.586 -0.328 1 98.5 217 ILE A C 1
ATOM 1719 O O . ILE A 1 217 ? 8.805 7.965 -1.448 1 98.5 217 ILE A O 1
ATOM 1723 N N . LEU A 1 218 ? 8.516 6.723 0.449 1 98.69 218 LEU A N 1
ATOM 1724 C CA . LEU A 1 218 ? 7.234 6.156 0.051 1 98.69 218 LEU A CA 1
ATOM 1725 C C . LEU A 1 218 ? 6.117 7.184 0.206 1 98.69 218 LEU A C 1
ATOM 1727 O O . LEU A 1 218 ? 6.059 7.898 1.208 1 98.69 218 LEU A O 1
ATOM 1731 N N . PHE A 1 219 ? 5.316 7.422 -0.793 1 98.88 219 PHE A N 1
ATOM 1732 C CA . PHE A 1 219 ? 4.043 8.117 -0.65 1 98.88 219 PHE A CA 1
ATOM 1733 C C . PHE A 1 219 ? 2.891 7.121 -0.541 1 98.88 219 PHE A C 1
ATOM 1735 O O . PHE A 1 219 ? 2.33 6.699 -1.554 1 98.88 219 PHE A O 1
ATOM 1742 N N . HIS A 1 220 ? 2.529 6.742 0.691 1 98.75 220 HIS A N 1
ATOM 1743 C CA . HIS A 1 220 ? 1.545 5.715 1.01 1 98.75 220 HIS A CA 1
ATOM 1744 C C . HIS A 1 220 ? 0.139 6.16 0.623 1 98.75 220 HIS A C 1
ATOM 1746 O O . HIS A 1 220 ? -0.236 7.312 0.85 1 98.75 220 HIS A O 1
ATOM 1752 N N . PRO A 1 221 ? -0.671 5.281 0.071 1 98.5 221 PRO A N 1
ATOM 1753 C CA . PRO A 1 221 ? -2.061 5.656 -0.203 1 98.5 221 PRO A CA 1
ATOM 1754 C C . PRO A 1 221 ? -2.881 5.855 1.07 1 98.5 221 PRO A C 1
ATOM 1756 O O . PRO A 1 221 ? -2.5 5.363 2.137 1 98.5 221 PRO A O 1
ATOM 1759 N N . PHE A 1 222 ? -3.908 6.59 0.922 1 98.44 222 PHE A N 1
ATOM 1760 C CA . PHE A 1 222 ? -4.914 6.742 1.965 1 98.44 222 PHE A CA 1
ATOM 1761 C C . PHE A 1 222 ? -6.316 6.578 1.39 1 98.44 222 PHE A C 1
ATOM 1763 O O . PHE A 1 222 ? -6.703 7.301 0.467 1 98.44 222 PHE A O 1
ATOM 1770 N N . HIS A 1 223 ? -7 5.613 1.918 1 97.25 223 HIS A N 1
ATOM 1771 C CA . HIS A 1 223 ? -8.383 5.344 1.55 1 97.25 223 HIS A CA 1
ATOM 1772 C C . HIS A 1 223 ? -9.266 5.219 2.787 1 97.25 223 HIS A C 1
ATOM 1774 O O . HIS A 1 223 ? -8.805 4.777 3.842 1 97.25 223 HIS A O 1
ATOM 1780 N N . ASP A 1 224 ? -10.539 5.488 2.592 1 95.75 224 ASP A N 1
ATOM 1781 C CA . ASP A 1 224 ? -11.508 5.391 3.678 1 95.75 224 ASP A CA 1
ATOM 1782 C C . ASP A 1 224 ? -11.523 3.984 4.273 1 95.75 224 ASP A C 1
ATOM 1784 O O . ASP A 1 224 ? -11.672 3.82 5.488 1 95.75 224 ASP A O 1
ATOM 1788 N N . TRP A 1 225 ? -11.352 2.994 3.42 1 95.94 225 TRP A N 1
ATOM 1789 C CA . TRP A 1 225 ? -11.492 1.61 3.861 1 95.94 225 TRP A CA 1
ATOM 1790 C C . TRP A 1 225 ? -10.375 1.231 4.832 1 95.94 225 TRP A C 1
ATOM 1792 O O . TRP A 1 225 ? -10.453 0.196 5.5 1 95.94 225 TRP A O 1
ATOM 1802 N N . MET A 1 226 ? -9.289 2.01 4.914 1 97.25 226 MET A N 1
ATOM 1803 C CA . MET A 1 226 ? -8.18 1.749 5.828 1 97.25 226 MET A CA 1
ATOM 1804 C C . MET A 1 226 ? -8.586 2.035 7.27 1 97.25 226 MET A C 1
ATOM 1806 O O . MET A 1 226 ? -7.898 1.62 8.203 1 97.25 226 MET A O 1
ATOM 1810 N N . LEU A 1 227 ? -9.594 2.859 7.434 1 97.69 227 LEU A N 1
ATOM 1811 C CA . LEU A 1 227 ? -10.055 3.254 8.766 1 97.69 227 LEU A CA 1
ATOM 1812 C C . LEU A 1 227 ? -10.969 2.191 9.359 1 97.69 227 LEU A C 1
ATOM 1814 O O . LEU A 1 227 ? -11.898 1.724 8.703 1 97.69 227 LEU A O 1
ATOM 1818 N N . ASN A 1 228 ? -10.656 1.799 10.594 1 95.56 228 ASN A N 1
ATOM 1819 C CA . ASN A 1 228 ? -11.516 0.861 11.312 1 95.56 228 ASN A CA 1
ATOM 1820 C C . ASN A 1 228 ? -12.836 1.505 11.727 1 95.56 228 ASN A C 1
ATOM 1822 O O . ASN A 1 228 ? -12.852 2.629 12.227 1 95.56 228 ASN A O 1
ATOM 1826 N N . LYS A 1 229 ? -13.883 0.8 11.391 1 85.44 229 LYS A N 1
ATOM 1827 C CA . LYS A 1 229 ? -15.195 1.299 11.773 1 85.44 229 LYS A CA 1
ATOM 1828 C C . LYS A 1 229 ? -15.586 0.82 13.164 1 85.44 229 LYS A C 1
ATOM 1830 O O . LYS A 1 229 ? -15.391 -0.349 13.508 1 85.44 229 LYS A O 1
ATOM 1835 N N . THR A 1 230 ? -14.922 1.12 14.211 1 59.84 230 THR A N 1
ATOM 1836 C CA . THR A 1 230 ? -15.32 0.652 15.531 1 59.84 230 THR A CA 1
ATOM 1837 C C . THR A 1 230 ? -16.828 0.359 15.562 1 59.84 230 THR A C 1
ATOM 1839 O O . THR A 1 230 ? -17.641 1.265 15.391 1 59.84 230 THR A O 1
ATOM 1842 N N . SER A 1 231 ? -17.312 -0.546 14.836 1 46.16 231 SER A N 1
ATOM 1843 C CA . SER A 1 231 ? -18.578 -0.836 15.492 1 46.16 231 SER A CA 1
ATOM 1844 C C . SER A 1 231 ? -18.406 -0.969 17 1 46.16 231 SER A C 1
ATOM 1846 O O . SER A 1 231 ? -17.312 -1.267 17.484 1 46.16 231 SER A O 1
ATOM 1848 N N . ALA A 1 232 ? -19.422 -0.808 18 1 36.38 232 ALA A N 1
ATOM 1849 C CA . ALA A 1 232 ? -19.516 -1.512 19.266 1 36.38 232 ALA A CA 1
ATOM 1850 C C . ALA A 1 232 ? -18.828 -2.867 19.203 1 36.38 232 ALA A C 1
ATOM 1852 O O . ALA A 1 232 ? -18.656 -3.436 18.125 1 36.38 232 ALA A O 1
ATOM 1853 N N . ILE A 1 233 ? -18.391 -3.592 20.25 1 35.34 233 ILE A N 1
ATOM 1854 C CA . ILE A 1 233 ? -17.781 -4.863 20.641 1 35.34 233 ILE A CA 1
ATOM 1855 C C . ILE A 1 233 ? -18.203 -5.953 19.656 1 35.34 233 ILE A C 1
ATOM 1857 O O . ILE A 1 233 ? -19.328 -6.469 19.734 1 35.34 233 ILE A O 1
ATOM 1861 N N . ASP A 1 234 ? -18.203 -5.875 18.453 1 30.23 234 ASP A N 1
ATOM 1862 C CA . ASP A 1 234 ? -18.484 -7.211 17.938 1 30.23 234 ASP A CA 1
ATOM 1863 C C . ASP A 1 234 ? -17.297 -8.148 18.141 1 30.23 234 ASP A C 1
ATOM 1865 O O . ASP A 1 234 ? -16.203 -7.902 17.625 1 30.23 234 ASP A O 1
ATOM 1869 N N . SER A 1 235 ? -17.203 -8.984 19.344 1 30.03 235 SER A N 1
ATOM 1870 C CA . SER A 1 235 ? -16.484 -10.133 19.906 1 30.03 235 SER A CA 1
ATOM 1871 C C . SER A 1 235 ? -16.156 -11.156 18.828 1 30.03 235 SER A C 1
ATOM 1873 O O . SER A 1 235 ? -15.703 -12.258 19.141 1 30.03 235 SER A O 1
ATOM 1875 N N . ASN A 1 236 ? -16.672 -11.172 17.672 1 29.58 236 ASN A N 1
ATOM 1876 C CA . ASN A 1 236 ? -16.438 -12.438 16.984 1 29.58 236 ASN A CA 1
ATOM 1877 C C . ASN A 1 236 ? -15.023 -12.531 16.438 1 29.58 236 ASN A C 1
ATOM 1879 O O . ASN A 1 236 ? -14.703 -11.906 15.422 1 29.58 236 ASN A O 1
ATOM 1883 N N . TYR A 1 237 ? -14.055 -12.734 17.375 1 29.97 237 TYR A N 1
ATOM 1884 C CA . TYR A 1 237 ? -12.695 -13.195 17.109 1 29.97 237 TYR A CA 1
ATOM 1885 C C . TYR A 1 237 ? -12.711 -14.375 16.141 1 29.97 237 TYR A C 1
ATOM 1887 O O . TYR A 1 237 ? -13.141 -15.477 16.5 1 29.97 237 TYR A O 1
ATOM 1895 N N . ILE A 1 238 ? -12.734 -14.227 14.914 1 28.09 238 ILE A N 1
ATOM 1896 C CA . ILE A 1 238 ? -12.461 -15.422 14.125 1 28.09 238 ILE A CA 1
ATOM 1897 C C . ILE A 1 238 ? -10.992 -15.812 14.281 1 28.09 238 ILE A C 1
ATOM 1899 O O . ILE A 1 238 ? -10.102 -15.047 13.906 1 28.09 238 ILE A O 1
ATOM 1903 N N . LYS A 1 239 ? -10.688 -16.75 15.125 1 26.25 239 LYS A N 1
ATOM 1904 C CA . LYS A 1 239 ? -9.438 -17.5 15.219 1 26.25 239 LYS A CA 1
ATOM 1905 C C . LYS A 1 239 ? -9.055 -18.094 13.867 1 26.25 239 LYS A C 1
ATOM 1907 O O . LYS A 1 239 ? -9.766 -18.938 13.328 1 26.25 239 LYS A O 1
ATOM 1912 N N . MET A 1 240 ? -8.188 -17.469 13.164 1 26.86 240 MET A N 1
ATOM 1913 C CA . MET A 1 240 ? -7.703 -18.078 11.93 1 26.86 240 MET A CA 1
ATOM 1914 C C . MET A 1 240 ? -6.738 -19.219 12.242 1 26.86 240 MET A C 1
ATOM 1916 O O . MET A 1 240 ? -5.844 -19.078 13.078 1 26.86 240 MET A O 1
ATOM 1920 N N . PRO A 1 241 ? -6.992 -20.438 11.906 1 24.03 241 PRO A N 1
ATOM 1921 C CA . PRO A 1 241 ? -6.109 -21.578 12.133 1 24.03 241 PRO A CA 1
ATOM 1922 C C . PRO A 1 241 ? -4.762 -21.438 11.43 1 24.03 241 PRO A C 1
ATOM 1924 O O . PRO A 1 241 ? -4.691 -20.875 10.336 1 24.03 241 PRO A O 1
ATOM 1927 N N . ILE A 1 242 ? -3.68 -21.484 12.109 1 28.25 242 ILE A N 1
ATOM 1928 C CA . ILE A 1 242 ? -2.268 -21.516 11.75 1 28.25 242 ILE A CA 1
ATOM 1929 C C . ILE A 1 242 ? -1.983 -22.75 10.898 1 28.25 242 ILE A C 1
ATOM 1931 O O . ILE A 1 242 ? -0.842 -22.984 10.492 1 28.25 242 ILE A O 1
ATOM 1935 N N . SER A 1 243 ? -2.838 -23.5 10.148 1 25.33 243 SER A N 1
ATOM 1936 C CA . SER A 1 243 ? -2.326 -24.844 9.961 1 25.33 243 SER A CA 1
ATOM 1937 C C . SER A 1 243 ? -1.294 -24.906 8.844 1 25.33 243 SER A C 1
ATOM 1939 O O . SER A 1 243 ? -1.638 -24.766 7.668 1 25.33 243 SER A O 1
ATOM 1941 N N . TRP A 1 244 ? -0.165 -24.266 8.711 1 27.05 244 TRP A N 1
ATOM 1942 C CA . TRP A 1 244 ? 0.701 -24.672 7.613 1 27.05 244 TRP A CA 1
ATOM 1943 C C . TRP A 1 244 ? 1.215 -26.094 7.816 1 27.05 244 TRP A C 1
ATOM 1945 O O . TRP A 1 244 ? 2.143 -26.531 7.133 1 27.05 244 TRP A O 1
ATOM 1955 N N . SER A 1 245 ? 0.782 -26.906 8.781 1 27.84 245 SER A N 1
ATOM 1956 C CA . SER A 1 245 ? 1.68 -28.062 8.906 1 27.84 245 SER A CA 1
ATOM 1957 C C . SER A 1 245 ? 1.805 -28.797 7.578 1 27.84 245 SER A C 1
ATOM 1959 O O . SER A 1 245 ? 2.711 -29.625 7.402 1 27.84 245 SER A O 1
ATOM 1961 N N . ASP A 1 246 ? 0.81 -28.844 6.66 1 26.97 246 ASP A N 1
ATOM 1962 C CA . ASP A 1 246 ? 0.63 -30.219 6.191 1 26.97 246 ASP A CA 1
ATOM 1963 C C . ASP A 1 246 ? 1.589 -30.531 5.047 1 26.97 246 ASP A C 1
ATOM 1965 O O . ASP A 1 246 ? 1.492 -31.594 4.426 1 26.97 246 ASP A O 1
ATOM 1969 N N . GLN A 1 247 ? 2.195 -29.672 4.203 1 25.91 247 GLN A N 1
ATOM 1970 C CA . GLN A 1 247 ? 2.707 -30.438 3.064 1 25.91 247 GLN A CA 1
ATOM 1971 C C . GLN A 1 247 ? 3.953 -31.234 3.449 1 25.91 247 GLN A C 1
ATOM 1973 O O . GLN A 1 247 ? 4.707 -31.672 2.582 1 25.91 247 GLN A O 1
ATOM 1978 N N . ASP A 1 248 ? 4.402 -31.25 4.793 1 24.02 248 ASP A N 1
ATOM 1979 C CA . ASP A 1 248 ? 5.582 -32.094 4.973 1 24.02 248 ASP A CA 1
ATOM 1980 C C . ASP A 1 248 ? 5.242 -33.562 4.77 1 24.02 248 ASP A C 1
ATOM 1982 O O . ASP A 1 248 ? 6.113 -34.438 4.879 1 24.02 248 ASP A O 1
ATOM 1986 N N . ASP A 1 249 ? 4.121 -34.156 4.406 1 21.64 249 ASP A N 1
ATOM 1987 C CA . ASP A 1 249 ? 4.512 -35.531 4.27 1 21.64 249 ASP A CA 1
ATOM 1988 C C . ASP A 1 249 ? 5.484 -35.719 3.109 1 21.64 249 ASP A C 1
ATOM 1990 O O . ASP A 1 249 ? 5.352 -35.094 2.068 1 21.64 249 ASP A O 1
ATOM 1994 N N . MET B 1 1 ? -2.074 -104.438 -3.24 1 36.75 1 MET B N 1
ATOM 1995 C CA . MET B 1 1 ? -1.512 -103.188 -2.732 1 36.75 1 MET B CA 1
ATOM 1996 C C . MET B 1 1 ? -1.679 -102.062 -3.75 1 36.75 1 MET B C 1
ATOM 1998 O O . MET B 1 1 ? -0.932 -102 -4.727 1 36.75 1 MET B O 1
ATOM 2002 N N . ALA B 1 2 ? -3.014 -101.688 -4.07 1 49.56 2 ALA B N 1
ATOM 2003 C CA . ALA B 1 2 ? -3.48 -100.625 -4.949 1 49.56 2 ALA B CA 1
ATOM 2004 C C . ALA B 1 2 ? -2.889 -99.25 -4.543 1 49.56 2 ALA B C 1
ATOM 2006 O O . ALA B 1 2 ? -3.012 -98.875 -3.389 1 49.56 2 ALA B O 1
ATOM 2007 N N . SER B 1 3 ? -1.827 -98.75 -5.191 1 45.53 3 SER B N 1
ATOM 2008 C CA . SER B 1 3 ? -1.082 -97.5 -5.078 1 45.53 3 SER B CA 1
ATOM 2009 C C . SER B 1 3 ? -1.972 -96.312 -5.375 1 45.53 3 SER B C 1
ATOM 2011 O O . SER B 1 3 ? -2.562 -96.188 -6.453 1 45.53 3 SER B O 1
ATOM 2013 N N . ARG B 1 4 ? -2.729 -95.75 -4.391 1 50.88 4 ARG B N 1
ATOM 2014 C CA . ARG B 1 4 ? -3.506 -94.5 -4.477 1 50.88 4 ARG B CA 1
ATOM 2015 C C . ARG B 1 4 ? -2.645 -93.312 -4.977 1 50.88 4 ARG B C 1
ATOM 2017 O O . ARG B 1 4 ? -1.614 -93 -4.375 1 50.88 4 ARG B O 1
ATOM 2024 N N . LEU B 1 5 ? -2.639 -93.062 -6.285 1 49.06 5 LEU B N 1
ATOM 2025 C CA . LEU B 1 5 ? -2.035 -91.875 -6.918 1 49.06 5 LEU B CA 1
ATOM 2026 C C . LEU B 1 5 ? -2.635 -90.625 -6.359 1 49.06 5 LEU B C 1
ATOM 2028 O O . LEU B 1 5 ? -3.844 -90.375 -6.461 1 49.06 5 LEU B O 1
ATOM 2032 N N . ALA B 1 6 ? -2.07 -89.938 -5.32 1 51.31 6 ALA B N 1
ATOM 2033 C CA . ALA B 1 6 ? -2.43 -88.625 -4.797 1 51.31 6 ALA B CA 1
ATOM 2034 C C . ALA B 1 6 ? -2.199 -87.562 -5.84 1 51.31 6 ALA B C 1
ATOM 2036 O O . ALA B 1 6 ? -1.075 -87.375 -6.312 1 51.31 6 ALA B O 1
ATOM 2037 N N . VAL B 1 7 ? -3.225 -87.188 -6.578 1 54.16 7 VAL B N 1
ATOM 2038 C CA . VAL B 1 7 ? -3.164 -86.062 -7.453 1 54.16 7 VAL B CA 1
ATOM 2039 C C . VAL B 1 7 ? -2.941 -84.812 -6.621 1 54.16 7 VAL B C 1
ATOM 2041 O O . VAL B 1 7 ? -3.76 -84.438 -5.762 1 54.16 7 VAL B O 1
ATOM 2044 N N . VAL B 1 8 ? -1.714 -84.312 -6.457 1 52.75 8 VAL B N 1
ATOM 2045 C CA . VAL B 1 8 ? -1.382 -83.062 -5.859 1 52.75 8 VAL B CA 1
ATOM 2046 C C . VAL B 1 8 ? -1.92 -81.938 -6.734 1 52.75 8 VAL B C 1
ATOM 2048 O O . VAL B 1 8 ? -1.522 -81.75 -7.891 1 52.75 8 VAL B O 1
ATOM 2051 N N . PHE B 1 9 ? -3.129 -81.438 -6.484 1 52.25 9 PHE B N 1
ATOM 2052 C CA . PHE B 1 9 ? -3.643 -80.188 -7.082 1 52.25 9 PHE B CA 1
ATOM 2053 C C . PHE B 1 9 ? -2.766 -79 -6.711 1 52.25 9 PHE B C 1
ATOM 2055 O O . PHE B 1 9 ? -2.727 -78.625 -5.547 1 52.25 9 PHE B O 1
ATOM 2062 N N . LEU B 1 10 ? -1.709 -78.75 -7.496 1 49.66 10 LEU B N 1
ATOM 2063 C CA . LEU B 1 10 ? -0.96 -77.5 -7.371 1 49.66 10 LEU B CA 1
ATOM 2064 C C . LEU B 1 10 ? -1.858 -76.312 -7.637 1 49.66 10 LEU B C 1
ATOM 2066 O O . LEU B 1 10 ? -2.275 -76.125 -8.773 1 49.66 10 LEU B O 1
ATOM 2070 N N . LEU B 1 11 ? -2.613 -75.875 -6.688 1 51.84 11 LEU B N 1
ATOM 2071 C CA . LEU B 1 11 ? -3.268 -74.562 -6.754 1 51.84 11 LEU B CA 1
ATOM 2072 C C . LEU B 1 11 ? -2.266 -73.438 -7.09 1 51.84 11 LEU B C 1
ATOM 2074 O O . LEU B 1 11 ? -1.388 -73.125 -6.281 1 51.84 11 LEU B O 1
ATOM 2078 N N . GLY B 1 12 ? -1.933 -73.25 -8.406 1 48.72 12 GLY B N 1
ATOM 2079 C CA . GLY B 1 12 ? -1.18 -72.062 -8.797 1 48.72 12 GLY B CA 1
ATOM 2080 C C . GLY B 1 12 ? -1.726 -70.812 -8.203 1 48.72 12 GLY B C 1
ATOM 2081 O O . GLY B 1 12 ? -2.877 -70.438 -8.445 1 48.72 12 GLY B O 1
ATOM 2082 N N . LEU B 1 13 ? -1.244 -70.375 -7.09 1 51.88 13 LEU B N 1
ATOM 2083 C CA . LEU B 1 13 ? -1.484 -69 -6.57 1 51.88 13 LEU B CA 1
ATOM 2084 C C . LEU B 1 13 ? -1.172 -67.938 -7.625 1 51.88 13 LEU B C 1
ATOM 2086 O O . LEU B 1 13 ? -0.006 -67.75 -7.969 1 51.88 13 LEU B O 1
ATOM 2090 N N . LEU B 1 14 ? -2.08 -67.75 -8.578 1 52.12 14 LEU B N 1
ATOM 2091 C CA . LEU B 1 14 ? -1.944 -66.562 -9.398 1 52.12 14 LEU B CA 1
ATOM 2092 C C . LEU B 1 14 ? -1.664 -65.312 -8.531 1 52.12 14 LEU B C 1
ATOM 2094 O O . LEU B 1 14 ? -2.529 -64.875 -7.77 1 52.12 14 LEU B O 1
ATOM 2098 N N . PHE B 1 15 ? -0.403 -65.062 -8.234 1 50.78 15 PHE B N 1
ATOM 2099 C CA . PHE B 1 15 ? -0.014 -63.781 -7.676 1 50.78 15 PHE B CA 1
ATOM 2100 C C . PHE B 1 15 ? -0.483 -62.656 -8.57 1 50.78 15 PHE B C 1
ATOM 2102 O O . PHE B 1 15 ? 0.077 -62.438 -9.641 1 50.78 15 PHE B O 1
ATOM 2109 N N . ALA B 1 16 ? -1.761 -62.25 -8.539 1 53.41 16 ALA B N 1
ATOM 2110 C CA . ALA B 1 16 ? -2.145 -60.969 -9.148 1 53.41 16 ALA B CA 1
ATOM 2111 C C . ALA B 1 16 ? -1.17 -59.875 -8.758 1 53.41 16 ALA B C 1
ATOM 2113 O O . ALA B 1 16 ? -1.104 -59.469 -7.594 1 53.41 16 ALA B O 1
ATOM 2114 N N . SER B 1 17 ? -0.111 -59.75 -9.492 1 51.03 17 SER B N 1
ATOM 2115 C CA . SER B 1 17 ? 0.676 -58.531 -9.297 1 51.03 17 SER B CA 1
ATOM 2116 C C . SER B 1 17 ? -0.221 -57.312 -9.188 1 51.03 17 SER B C 1
ATOM 2118 O O . SER B 1 17 ? -1.126 -57.125 -10 1 51.03 17 SER B O 1
ATOM 2120 N N . PRO B 1 18 ? -0.3 -56.719 -8.031 1 50.88 18 PRO B N 1
ATOM 2121 C CA . PRO B 1 18 ? -1.069 -55.469 -8.031 1 50.88 18 PRO B CA 1
ATOM 2122 C C . PRO B 1 18 ? -0.774 -54.594 -9.242 1 50.88 18 PRO B C 1
ATOM 2124 O O . PRO B 1 18 ? 0.39 -54.312 -9.531 1 50.88 18 PRO B O 1
ATOM 2127 N N . LEU B 1 19 ? -1.488 -54.656 -10.297 1 45.94 19 LEU B N 1
ATOM 2128 C CA . LEU B 1 19 ? -1.411 -53.594 -11.281 1 45.94 19 LEU B CA 1
ATOM 2129 C C . LEU B 1 19 ? -1.161 -52.25 -10.602 1 45.94 19 LEU B C 1
ATOM 2131 O O . LEU B 1 19 ? -1.99 -51.781 -9.812 1 45.94 19 LEU B O 1
ATOM 2135 N N . LEU B 1 20 ? 0.014 -51.906 -10.234 1 48.53 20 LEU B N 1
ATOM 2136 C CA . LEU B 1 20 ? 0.265 -50.5 -9.867 1 48.53 20 LEU B CA 1
ATOM 2137 C C . LEU B 1 20 ? -0.555 -49.562 -10.742 1 48.53 20 LEU B C 1
ATOM 2139 O O . LEU B 1 20 ? -0.354 -49.5 -11.953 1 48.53 20 LEU B O 1
ATOM 2143 N N . ALA B 1 21 ? -1.791 -49.438 -10.547 1 52.12 21 ALA B N 1
ATOM 2144 C CA . ALA B 1 21 ? -2.717 -48.531 -11.234 1 52.12 21 ALA B CA 1
ATOM 2145 C C . ALA B 1 21 ? -2.059 -47.188 -11.523 1 52.12 21 ALA B C 1
ATOM 2147 O O . ALA B 1 21 ? -1.628 -46.5 -10.609 1 52.12 21 ALA B O 1
ATOM 2148 N N . ILE B 1 22 ? -1.413 -47 -12.688 1 60.06 22 ILE B N 1
ATOM 2149 C CA . ILE B 1 22 ? -0.954 -45.688 -13.156 1 60.06 22 ILE B CA 1
ATOM 2150 C C . ILE B 1 22 ? -1.998 -44.625 -12.828 1 60.06 22 ILE B C 1
ATOM 2152 O O . ILE B 1 22 ? -3.168 -44.781 -13.203 1 60.06 22 ILE B O 1
ATOM 2156 N N . LYS B 1 23 ? -1.697 -43.812 -11.719 1 73.56 23 LYS B N 1
ATOM 2157 C CA . LYS B 1 23 ? -2.58 -42.719 -11.367 1 73.56 23 LYS B CA 1
ATOM 2158 C C . LYS B 1 23 ? -2.82 -41.781 -12.57 1 73.56 23 LYS B C 1
ATOM 2160 O O . LYS B 1 23 ? -1.869 -41.344 -13.203 1 73.56 23 LYS B O 1
ATOM 2165 N N . SER B 1 24 ? -3.986 -41.844 -13.141 1 88.25 24 SER B N 1
ATOM 2166 C CA . SER B 1 24 ? -4.305 -40.938 -14.242 1 88.25 24 SER B CA 1
ATOM 2167 C C . SER B 1 24 ? -4.922 -39.625 -13.734 1 88.25 24 SER B C 1
ATOM 2169 O O . SER B 1 24 ? -5.621 -39.625 -12.711 1 88.25 24 SER B O 1
ATOM 2171 N N . PHE B 1 25 ? -4.465 -38.5 -14.242 1 96.94 25 PHE B N 1
ATOM 2172 C CA . PHE B 1 25 ? -5.066 -37.219 -13.914 1 96.94 25 PHE B CA 1
ATOM 2173 C C . PHE B 1 25 ? -6.074 -36.812 -14.977 1 96.94 25 PHE B C 1
ATOM 2175 O O . PHE B 1 25 ? -6.125 -37.375 -16.062 1 96.94 25 PHE B O 1
ATOM 2182 N N . ASP B 1 26 ? -6.887 -35.812 -14.695 1 97.94 26 ASP B N 1
ATOM 2183 C CA . ASP B 1 26 ? -7.996 -35.469 -15.578 1 97.94 26 ASP B CA 1
ATOM 2184 C C . ASP B 1 26 ? -7.809 -34.062 -16.156 1 97.94 26 ASP B C 1
ATOM 2186 O O . ASP B 1 26 ? -8.188 -33.781 -17.297 1 97.94 26 ASP B O 1
ATOM 2190 N N . PHE B 1 27 ? -7.293 -33.156 -15.406 1 98.44 27 PHE B N 1
ATOM 2191 C CA . PHE B 1 27 ? -7.121 -31.766 -15.844 1 98.44 27 PHE B CA 1
ATOM 2192 C C . PHE B 1 27 ? -6.004 -31.078 -15.062 1 98.44 27 PHE B C 1
ATOM 2194 O O . PHE B 1 27 ? -5.488 -31.641 -14.094 1 98.44 27 PHE B O 1
ATOM 2201 N N . PHE B 1 28 ? -5.555 -29.891 -15.547 1 98.69 28 PHE B N 1
ATOM 2202 C CA . PHE B 1 28 ? -4.551 -29.094 -14.867 1 98.69 28 PHE B CA 1
ATOM 2203 C C . PHE B 1 28 ? -5.203 -27.953 -14.078 1 98.69 28 PHE B C 1
ATOM 2205 O O . PHE B 1 28 ? -6.18 -27.359 -14.539 1 98.69 28 PHE B O 1
ATOM 2212 N N . TYR B 1 29 ? -4.66 -27.672 -12.883 1 98.38 29 TYR B N 1
ATOM 2213 C CA . TYR B 1 29 ? -4.801 -26.375 -12.25 1 98.38 29 TYR B CA 1
ATOM 2214 C C . TYR B 1 29 ? -3.611 -25.469 -12.562 1 98.38 29 TYR B C 1
ATOM 2216 O O . TYR B 1 29 ? -2.479 -25.781 -12.18 1 98.38 29 TYR B O 1
ATOM 2224 N N . LEU B 1 30 ? -3.906 -24.516 -13.336 1 98.81 30 LEU B N 1
ATOM 2225 C CA . LEU B 1 30 ? -2.943 -23.438 -13.516 1 98.81 30 LEU B CA 1
ATOM 2226 C C . LEU B 1 30 ? -3.074 -22.406 -12.406 1 98.81 30 LEU B C 1
ATOM 2228 O O . LEU B 1 30 ? -4.113 -21.75 -12.273 1 98.81 30 LEU B O 1
ATOM 2232 N N . VAL B 1 31 ? -1.972 -22.219 -11.617 1 98.75 31 VAL B N 1
ATOM 2233 C CA . VAL B 1 31 ? -2.072 -21.406 -10.414 1 98.75 31 VAL B CA 1
ATOM 2234 C C . VAL B 1 31 ? -1.138 -20.203 -10.531 1 98.75 31 VAL B C 1
ATOM 2236 O O . VAL B 1 31 ? 0.053 -20.359 -10.812 1 98.75 31 VAL B O 1
ATOM 2239 N N . PHE B 1 32 ? -1.741 -19.016 -10.359 1 98.88 32 PHE B N 1
ATOM 2240 C CA . PHE B 1 32 ? -0.998 -17.766 -10.281 1 98.88 32 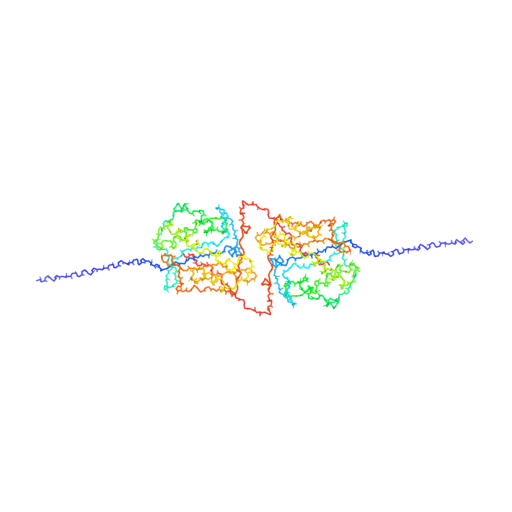PHE B CA 1
ATOM 2241 C C . PHE B 1 32 ? -0.916 -17.266 -8.844 1 98.88 32 PHE B C 1
ATOM 2243 O O . PHE B 1 32 ? -1.839 -17.484 -8.055 1 98.88 32 PHE B O 1
ATOM 2250 N N . MET B 1 33 ? 0.155 -16.609 -8.547 1 98.69 33 MET B N 1
ATOM 2251 C CA . MET B 1 33 ? 0.305 -15.922 -7.27 1 98.69 33 MET B CA 1
ATOM 2252 C C . MET B 1 33 ? 0.64 -14.453 -7.484 1 98.69 33 MET B C 1
ATOM 2254 O O . MET B 1 33 ? 1.462 -14.117 -8.336 1 98.69 33 MET B O 1
ATOM 2258 N N . TRP B 1 34 ? 0.02 -13.633 -6.738 1 98.88 34 TRP B N 1
ATOM 2259 C CA . TRP B 1 34 ? 0.35 -12.211 -6.785 1 98.88 34 TRP B CA 1
ATOM 2260 C C . TRP B 1 34 ? 1.459 -11.875 -5.793 1 98.88 34 TRP B C 1
ATOM 2262 O O . TRP B 1 34 ? 1.273 -12 -4.578 1 98.88 34 TRP B O 1
ATOM 2272 N N . PRO B 1 35 ? 2.592 -11.438 -6.262 1 98.69 35 PRO B N 1
ATOM 2273 C CA . PRO B 1 35 ? 3.732 -11.242 -5.363 1 98.69 35 PRO B CA 1
ATOM 2274 C C . PRO B 1 35 ? 3.506 -10.109 -4.363 1 98.69 35 PRO B C 1
ATOM 2276 O O . PRO B 1 35 ? 4.074 -10.125 -3.27 1 98.69 35 PRO B O 1
ATOM 2279 N N . GLY B 1 36 ? 2.666 -9.086 -4.699 1 98.56 36 GLY B N 1
ATOM 2280 C CA . GLY B 1 36 ? 2.352 -8.031 -3.748 1 98.56 36 GLY B CA 1
ATOM 2281 C C . GLY B 1 36 ? 1.7 -8.555 -2.48 1 98.56 36 GLY B C 1
ATOM 2282 O O . GLY B 1 36 ? 2.027 -8.102 -1.38 1 98.56 36 GLY B O 1
ATOM 2283 N N . ALA B 1 37 ? 0.755 -9.445 -2.689 1 98.56 37 ALA B N 1
ATOM 2284 C CA . ALA B 1 37 ? 0.107 -10.062 -1.537 1 98.56 37 ALA B CA 1
ATOM 2285 C C . ALA B 1 37 ? 1.098 -10.906 -0.739 1 98.56 37 ALA B C 1
ATOM 2287 O O . ALA B 1 37 ? 1.071 -10.906 0.494 1 98.56 37 ALA B O 1
ATOM 2288 N N . TYR B 1 38 ? 1.927 -11.633 -1.405 1 98.31 38 TYR B N 1
ATOM 2289 C CA . TYR B 1 38 ? 2.947 -12.438 -0.738 1 98.31 38 TYR B CA 1
ATOM 2290 C C . TYR B 1 38 ? 3.832 -11.562 0.147 1 98.31 38 TYR B C 1
ATOM 2292 O O . TYR B 1 38 ? 4.059 -11.891 1.315 1 98.31 38 TYR B O 1
ATOM 2300 N N . CYS B 1 39 ? 4.312 -10.461 -0.378 1 97.94 39 CYS B N 1
ATOM 2301 C CA . CYS B 1 39 ? 5.227 -9.586 0.349 1 97.94 39 CYS B CA 1
ATOM 2302 C C . CYS B 1 39 ? 4.512 -8.875 1.491 1 97.94 39 CYS B C 1
ATOM 2304 O O . CYS B 1 39 ? 5.133 -8.523 2.494 1 97.94 39 CYS B O 1
ATOM 2306 N N . ALA B 1 40 ? 3.209 -8.617 1.314 1 97.06 40 ALA B N 1
ATOM 2307 C CA . ALA B 1 40 ? 2.439 -7.965 2.371 1 97.06 40 ALA B CA 1
ATOM 2308 C C . ALA B 1 40 ? 2.346 -8.852 3.609 1 97.06 40 ALA B C 1
ATOM 2310 O O . ALA B 1 40 ? 2.115 -8.359 4.715 1 97.06 40 ALA B O 1
ATOM 2311 N N . GLN B 1 41 ? 2.514 -10.141 3.428 1 95.06 41 GLN B N 1
ATOM 2312 C CA . GLN B 1 41 ? 2.324 -11.047 4.555 1 95.06 41 GLN B CA 1
ATOM 2313 C C . GLN B 1 41 ? 3.641 -11.703 4.953 1 95.06 41 GLN B C 1
ATOM 2315 O O . GLN B 1 41 ? 3.701 -12.422 5.953 1 95.06 41 GLN B O 1
ATOM 2320 N N . SER B 1 42 ? 4.711 -11.484 4.191 1 94.56 42 SER B N 1
ATOM 2321 C CA . SER B 1 42 ? 6.016 -12.086 4.438 1 94.56 42 SER B CA 1
ATOM 2322 C C . SER B 1 42 ? 7.145 -11.156 4 1 94.56 42 SER B C 1
ATOM 2324 O O . SER B 1 42 ? 6.938 -10.266 3.18 1 94.56 42 SER B O 1
ATOM 2326 N N . LYS B 1 43 ? 8.312 -11.469 4.582 1 95 43 LYS B N 1
ATOM 2327 C CA . LYS B 1 43 ? 9.484 -10.805 4.023 1 95 43 LYS B CA 1
ATOM 2328 C C . LYS B 1 43 ? 9.789 -11.32 2.619 1 95 43 LYS B C 1
ATOM 2330 O O . LYS B 1 43 ? 9.641 -12.508 2.344 1 95 43 LYS B O 1
ATOM 2335 N N . CYS B 1 44 ? 10.203 -10.453 1.807 1 97.56 44 CYS B N 1
ATOM 2336 C CA . CYS B 1 44 ? 10.547 -10.828 0.439 1 97.56 44 CYS B CA 1
ATOM 2337 C C . CYS B 1 44 ? 11.922 -10.289 0.056 1 97.56 44 CYS B C 1
ATOM 2339 O O . CYS B 1 44 ? 12.305 -9.203 0.484 1 97.56 44 CYS B O 1
ATOM 2341 N N . CYS B 1 45 ? 12.656 -11.047 -0.75 1 97.69 45 CYS B N 1
ATOM 2342 C CA . CYS B 1 45 ? 14.031 -10.727 -1.12 1 97.69 45 CYS B CA 1
ATOM 2343 C C . CYS B 1 45 ? 14.227 -10.828 -2.629 1 97.69 45 CYS B C 1
ATOM 2345 O O . CYS B 1 45 ? 13.523 -11.578 -3.303 1 97.69 45 CYS B O 1
ATOM 2347 N N . VAL B 1 46 ? 15.148 -10.039 -3.117 1 97.81 46 VAL B N 1
ATOM 2348 C CA . VAL B 1 46 ? 15.547 -10.164 -4.516 1 97.81 46 VAL B CA 1
ATOM 2349 C C . VAL B 1 46 ? 16.141 -11.547 -4.762 1 97.81 46 VAL B C 1
ATOM 2351 O O . VAL B 1 46 ? 17.094 -11.961 -4.078 1 97.81 46 VAL B O 1
ATOM 2354 N N . PRO B 1 47 ? 15.578 -12.273 -5.766 1 97.81 47 PRO B N 1
ATOM 2355 C CA . PRO B 1 47 ? 16.188 -13.562 -6.094 1 97.81 47 PRO B CA 1
ATOM 2356 C C . PRO B 1 47 ? 17.656 -13.43 -6.52 1 97.81 47 PRO B C 1
ATOM 2358 O O . PRO B 1 47 ? 18.062 -12.367 -6.984 1 97.81 47 PRO B O 1
ATOM 2361 N N . THR B 1 48 ? 18.438 -14.523 -6.363 1 97.25 48 THR B N 1
ATOM 2362 C CA . THR B 1 48 ? 19.844 -14.531 -6.766 1 97.25 48 THR B CA 1
ATOM 2363 C C . THR B 1 48 ? 19.984 -14.32 -8.273 1 97.25 48 THR B C 1
ATOM 2365 O O . THR B 1 48 ? 21.062 -14 -8.766 1 97.25 48 THR B O 1
ATOM 2368 N N . THR B 1 49 ? 18.859 -14.523 -8.922 1 96.81 49 THR B N 1
ATOM 2369 C CA . THR B 1 49 ? 18.891 -14.422 -10.383 1 96.81 49 THR B CA 1
ATOM 2370 C C . THR B 1 49 ? 18.469 -13.023 -10.836 1 96.81 49 THR B C 1
ATOM 2372 O O . THR B 1 49 ? 18.375 -12.758 -12.031 1 96.81 49 THR B O 1
ATOM 2375 N N . GLY B 1 50 ? 18.188 -12.102 -9.875 1 96.69 50 GLY B N 1
ATOM 2376 C CA . GLY B 1 50 ? 17.812 -10.742 -10.219 1 96.69 50 GLY B CA 1
ATOM 2377 C C . GLY B 1 50 ? 16.328 -10.469 -9.992 1 96.69 50 GLY B C 1
ATOM 2378 O O . GLY B 1 50 ? 15.602 -11.336 -9.5 1 96.69 50 GLY B O 1
ATOM 2379 N N . LEU B 1 51 ? 15.953 -9.273 -10.391 1 97.38 51 LEU B N 1
ATOM 2380 C CA . LEU B 1 51 ? 14.578 -8.82 -10.164 1 97.38 51 LEU B CA 1
ATOM 2381 C C . LEU B 1 51 ? 13.602 -9.562 -11.062 1 97.38 51 LEU B C 1
ATOM 2383 O O . LEU B 1 51 ? 13.859 -9.727 -12.258 1 97.38 51 LEU B O 1
ATOM 2387 N N . PRO B 1 52 ? 12.5 -10.008 -10.5 1 97.88 52 PRO B N 1
ATOM 2388 C CA . PRO B 1 52 ? 11.453 -10.617 -11.32 1 97.88 52 PRO B CA 1
ATOM 2389 C C . PRO B 1 52 ? 10.578 -9.586 -12.023 1 97.88 52 PRO B C 1
ATOM 2391 O O . PRO B 1 52 ? 10.797 -8.383 -11.867 1 97.88 52 PRO B O 1
ATOM 2394 N N . ALA B 1 53 ? 9.688 -10.156 -12.805 1 97.5 53 ALA B N 1
ATOM 2395 C CA . ALA B 1 53 ? 8.711 -9.266 -13.414 1 97.5 53 ALA B CA 1
ATOM 2396 C C . ALA B 1 53 ? 7.734 -8.719 -12.375 1 97.5 53 ALA B C 1
ATOM 2398 O O . ALA B 1 53 ? 7.375 -9.422 -11.43 1 97.5 53 ALA B O 1
ATOM 2399 N N . GLU B 1 54 ? 7.328 -7.469 -12.516 1 97.25 54 GLU B N 1
ATOM 2400 C CA . GLU B 1 54 ? 6.238 -6.934 -11.711 1 97.25 54 GLU B CA 1
ATOM 2401 C C . GLU B 1 54 ? 4.883 -7.418 -12.219 1 97.25 54 GLU B C 1
ATOM 2403 O O . GLU B 1 54 ? 4.082 -6.621 -12.719 1 97.25 54 GLU B O 1
ATOM 2408 N N . ASP B 1 55 ? 4.676 -8.648 -12.109 1 98.31 55 ASP B N 1
ATOM 2409 C CA . ASP B 1 55 ? 3.518 -9.367 -12.633 1 98.31 55 ASP B CA 1
ATOM 2410 C C . ASP B 1 55 ? 3.162 -10.555 -11.75 1 98.31 55 ASP B C 1
ATOM 2412 O O . ASP B 1 55 ? 3.865 -10.852 -10.781 1 98.31 55 ASP B O 1
ATOM 2416 N N . PHE B 1 56 ? 1.986 -11.156 -12.109 1 98.88 56 PHE B N 1
ATOM 2417 C CA . PHE B 1 56 ? 1.679 -12.422 -11.453 1 98.88 56 PHE B CA 1
ATOM 2418 C C . PHE B 1 56 ? 2.77 -13.445 -11.727 1 98.88 56 PHE B C 1
ATOM 2420 O O . PHE B 1 56 ? 3.277 -13.539 -12.852 1 98.88 56 PHE B O 1
ATOM 2427 N N . PHE B 1 57 ? 3.07 -14.211 -10.672 1 98.69 57 PHE B N 1
ATOM 2428 C CA . PHE B 1 57 ? 3.955 -15.359 -10.836 1 98.69 57 PHE B CA 1
ATOM 2429 C C . PHE B 1 57 ? 3.154 -16.625 -11.102 1 98.69 57 PHE B C 1
ATOM 2431 O O . PHE B 1 57 ? 2.049 -16.781 -10.578 1 98.69 57 PHE B O 1
ATOM 2438 N N . LEU B 1 58 ? 3.777 -17.484 -11.867 1 98.62 58 LEU B N 1
ATOM 2439 C CA . LEU B 1 58 ? 3.303 -18.859 -11.836 1 98.62 58 LEU B CA 1
ATOM 2440 C C . LEU B 1 58 ? 3.621 -19.516 -10.492 1 98.62 58 LEU B C 1
ATOM 2442 O O . 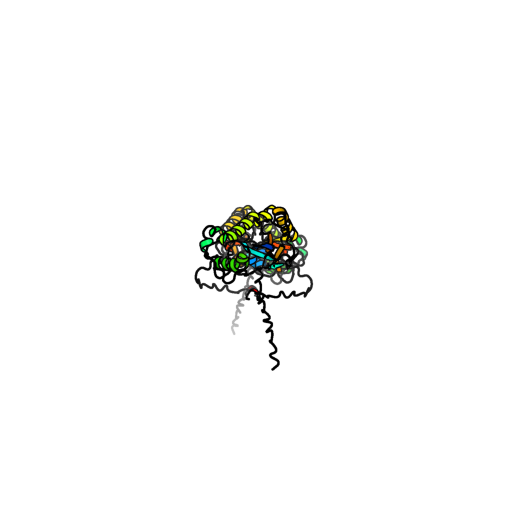LEU B 1 58 ? 4.723 -19.344 -9.961 1 98.62 58 LEU B O 1
ATOM 2446 N N . TRP B 1 59 ? 2.66 -20.125 -9.953 1 97.31 59 TRP B N 1
ATOM 2447 C CA . TRP B 1 59 ? 2.838 -20.891 -8.727 1 97.31 59 TRP B CA 1
ATOM 2448 C C . TRP B 1 59 ? 2.924 -22.375 -9.023 1 97.31 59 TRP B C 1
ATOM 2450 O O . TRP B 1 59 ? 3.623 -23.125 -8.328 1 97.31 59 TRP B O 1
ATOM 2460 N N . GLY B 1 60 ? 2.131 -22.781 -10.102 1 97.81 60 GLY B N 1
ATOM 2461 C CA . GLY B 1 60 ? 2.205 -24.188 -10.477 1 97.81 60 GLY B CA 1
ATOM 2462 C C . GLY B 1 60 ? 1.265 -24.547 -11.609 1 97.81 60 GLY B C 1
ATOM 2463 O O . GLY B 1 60 ? 0.354 -23.781 -11.938 1 97.81 60 GLY B O 1
ATOM 2464 N N . LEU B 1 61 ? 1.605 -25.656 -12.219 1 98.81 61 LEU B N 1
ATOM 2465 C CA . LEU B 1 61 ? 0.723 -26.406 -13.102 1 98.81 61 LEU B CA 1
ATOM 2466 C C . LEU B 1 61 ? 0.467 -27.797 -12.539 1 98.81 61 LEU B C 1
ATOM 2468 O O . LEU B 1 61 ? 1.263 -28.719 -12.758 1 98.81 61 LEU B O 1
ATOM 2472 N N . GLN B 1 62 ? -0.676 -27.922 -11.938 1 98.75 62 GLN B N 1
ATOM 2473 C CA . GLN B 1 62 ? -0.915 -29.094 -11.102 1 98.75 62 GLN B CA 1
ATOM 2474 C C . GLN B 1 62 ? -1.844 -30.094 -11.797 1 98.75 62 GLN B C 1
ATOM 2476 O O . GLN B 1 62 ? -2.83 -29.688 -12.422 1 98.75 62 GLN B O 1
ATOM 2481 N N . THR B 1 63 ? -1.536 -31.344 -11.656 1 98.75 63 THR B N 1
ATOM 2482 C CA . THR B 1 63 ? -2.393 -32.406 -12.172 1 98.75 63 THR B CA 1
ATOM 2483 C C . THR B 1 63 ? -3.455 -32.781 -11.148 1 98.75 63 THR B C 1
ATOM 2485 O O . THR B 1 63 ? -3.145 -33 -9.977 1 98.75 63 THR B O 1
ATOM 2488 N N . TYR B 1 64 ? -4.727 -32.844 -11.688 1 98 64 TYR B N 1
ATOM 2489 C CA . TYR B 1 64 ? -5.832 -33.031 -10.75 1 98 64 TYR B CA 1
ATOM 2490 C C . TYR B 1 64 ? -6.785 -34.125 -11.258 1 98 64 TYR B C 1
ATOM 2492 O O . TYR B 1 64 ? -6.906 -34.312 -12.461 1 98 64 TYR B O 1
ATOM 2500 N N . ASN B 1 65 ? -7.383 -34.75 -10.258 1 97.06 65 ASN B N 1
ATOM 2501 C CA . ASN B 1 65 ? -8.516 -35.656 -10.508 1 97.06 65 ASN B CA 1
ATOM 2502 C C . ASN B 1 65 ? -9.836 -34.906 -10.477 1 97.06 65 ASN B C 1
ATOM 2504 O O . ASN B 1 65 ? -10.148 -34.219 -9.508 1 97.06 65 ASN B O 1
ATOM 2508 N N . ALA B 1 66 ? -10.664 -35.062 -11.477 1 96.25 66 ALA B N 1
ATOM 2509 C CA . ALA B 1 66 ? -11.891 -34.281 -11.625 1 96.25 66 ALA B CA 1
ATOM 2510 C C . ALA B 1 66 ? -12.969 -34.75 -10.656 1 96.25 66 ALA B C 1
ATOM 2512 O O . ALA B 1 66 ? -13.812 -33.969 -10.219 1 96.25 66 ALA B O 1
ATOM 2513 N N . THR B 1 67 ? -12.953 -36 -10.391 1 94.31 67 THR B N 1
ATOM 2514 C CA . THR B 1 67 ? -13.984 -36.594 -9.539 1 94.31 67 THR B CA 1
ATOM 2515 C C . THR B 1 67 ? -13.742 -36.219 -8.078 1 94.31 67 THR B C 1
ATOM 2517 O O . THR B 1 67 ? -14.656 -35.781 -7.383 1 94.31 67 THR B O 1
ATOM 2520 N N . THR B 1 68 ? -12.555 -36.375 -7.621 1 94.75 68 THR B N 1
ATOM 2521 C CA . THR B 1 68 ? -12.25 -36.156 -6.211 1 94.75 68 THR B CA 1
ATOM 2522 C C . THR B 1 68 ? -11.797 -34.719 -5.957 1 94.75 68 THR B C 1
ATOM 2524 O O . THR B 1 68 ? -11.727 -34.281 -4.809 1 94.75 68 THR B O 1
ATOM 2527 N N . MET B 1 69 ? -11.492 -33.969 -6.98 1 95.5 69 MET B N 1
ATOM 2528 C CA . MET B 1 69 ? -10.914 -32.625 -6.895 1 95.5 69 MET B CA 1
ATOM 2529 C C . MET B 1 69 ? -9.656 -32.625 -6.031 1 95.5 69 MET B C 1
ATOM 2531 O O . MET B 1 69 ? -9.445 -31.719 -5.242 1 95.5 69 MET B O 1
ATOM 2535 N N . LYS B 1 70 ? -8.875 -33.688 -6.184 1 96.38 70 LYS B N 1
ATOM 2536 C CA . LYS B 1 70 ? -7.586 -33.812 -5.5 1 96.38 70 LYS B CA 1
ATOM 2537 C C . LYS B 1 70 ? -6.434 -33.875 -6.5 1 96.38 70 LYS B C 1
ATOM 2539 O O . LYS B 1 70 ? -6.602 -34.375 -7.617 1 96.38 70 LYS B O 1
ATOM 2544 N N . ALA B 1 71 ? -5.312 -33.438 -6 1 97.44 71 ALA B N 1
ATOM 2545 C CA . ALA B 1 71 ? -4.121 -33.469 -6.84 1 97.44 71 ALA B CA 1
ATOM 2546 C C . ALA B 1 71 ? -3.641 -34.875 -7.066 1 97.44 71 ALA B C 1
ATOM 2548 O O . ALA B 1 71 ? -3.703 -35.719 -6.16 1 97.44 71 ALA B O 1
ATOM 2549 N N . VAL B 1 72 ? -3.227 -35.156 -8.25 1 97.88 72 VAL B N 1
ATOM 2550 C CA . VAL B 1 72 ? -2.518 -36.375 -8.602 1 97.88 72 VAL B CA 1
ATOM 2551 C C . VAL B 1 72 ? -1.014 -36.125 -8.625 1 97.88 72 VAL B C 1
ATOM 2553 O O . VAL B 1 72 ? -0.52 -35.375 -9.469 1 97.88 72 VAL B O 1
ATOM 2556 N N . THR B 1 73 ? -0.325 -36.75 -7.652 1 97.12 73 THR B N 1
ATOM 2557 C CA . THR B 1 73 ? 1.07 -36.344 -7.477 1 97.12 73 THR B CA 1
ATOM 2558 C C . THR B 1 73 ? 1.971 -37.594 -7.426 1 97.12 73 THR B C 1
ATOM 2560 O O . THR B 1 73 ? 1.49 -38.719 -7.254 1 97.12 73 THR B O 1
ATOM 2563 N N . LYS B 1 74 ? 3.312 -37.312 -7.68 1 95.88 74 LYS B N 1
ATOM 2564 C CA . LYS B 1 74 ? 4.387 -38.281 -7.465 1 95.88 74 LYS B CA 1
ATOM 2565 C C . LYS B 1 74 ? 4.129 -39.594 -8.234 1 95.88 74 LYS B C 1
ATOM 2567 O O . LYS B 1 74 ? 4.207 -40.656 -7.668 1 95.88 74 LYS B O 1
ATOM 2572 N N . CYS B 1 75 ? 3.832 -39.469 -9.469 1 95.81 75 CYS B N 1
ATOM 2573 C CA . CYS B 1 75 ? 3.502 -40.594 -10.32 1 95.81 75 CYS B CA 1
ATOM 2574 C C . CYS B 1 75 ? 4.746 -41.438 -10.641 1 95.81 75 CYS B C 1
ATOM 2576 O O . CYS B 1 75 ? 4.645 -42.594 -10.992 1 95.81 75 CYS B O 1
ATOM 2578 N N . ILE B 1 76 ? 5.883 -40.812 -10.664 1 91.56 76 ILE B N 1
ATOM 2579 C CA . ILE B 1 76 ? 7.148 -41.531 -10.883 1 91.56 76 ILE B CA 1
ATOM 2580 C C . ILE B 1 76 ? 8.055 -41.344 -9.664 1 91.56 76 ILE B C 1
ATOM 2582 O O . ILE B 1 76 ? 8.445 -40.219 -9.336 1 91.56 76 ILE B O 1
ATOM 2586 N N . LYS B 1 77 ? 8.344 -42.375 -9.055 1 88.62 77 LYS B N 1
ATOM 2587 C CA . LYS B 1 77 ? 9.219 -42.344 -7.887 1 88.62 77 LYS B CA 1
ATOM 2588 C C . LYS B 1 77 ? 10.648 -41.969 -8.281 1 88.62 77 LYS B C 1
ATOM 2590 O O . LYS B 1 77 ? 11.156 -42.469 -9.297 1 88.62 77 LYS B O 1
ATOM 2595 N N . ASN B 1 78 ? 11.32 -41.156 -7.52 1 88.31 78 ASN B N 1
ATOM 2596 C CA . ASN B 1 78 ? 12.711 -40.781 -7.676 1 88.31 78 ASN B CA 1
ATOM 2597 C C . ASN B 1 78 ? 12.984 -40.219 -9.078 1 88.31 78 ASN B C 1
ATOM 2599 O O . ASN B 1 78 ? 13.992 -40.594 -9.695 1 88.31 78 ASN B O 1
ATOM 2603 N N . SER B 1 79 ? 12.023 -39.594 -9.586 1 89 79 SER B N 1
ATOM 2604 C CA . SER B 1 79 ? 12.211 -39 -10.906 1 89 79 SER B CA 1
ATOM 2605 C C . SER B 1 79 ? 13.32 -37.969 -10.891 1 89 79 SER B C 1
ATOM 2607 O O . SER B 1 79 ? 13.406 -37.156 -9.961 1 89 79 SER B O 1
ATOM 2609 N N . PRO B 1 80 ? 14.211 -37.969 -11.938 1 93.06 80 PRO B N 1
ATOM 2610 C CA . PRO B 1 80 ? 15.25 -36.938 -12 1 93.06 80 PRO B CA 1
ATOM 2611 C C . PRO B 1 80 ? 14.711 -35.562 -12.43 1 93.06 80 PRO B C 1
ATOM 2613 O O . PRO B 1 80 ? 13.602 -35.469 -12.969 1 93.06 80 PRO B O 1
ATOM 2616 N N . PHE B 1 81 ? 15.383 -34.562 -12.07 1 97 81 PHE B N 1
ATOM 2617 C CA . PHE B 1 81 ? 15.18 -33.188 -12.516 1 97 81 PHE B CA 1
ATOM 2618 C C . PHE B 1 81 ? 16.469 -32.625 -13.094 1 97 81 PHE B C 1
ATOM 2620 O O . PHE B 1 81 ? 17.5 -32.594 -12.43 1 97 81 PHE B O 1
ATOM 2627 N N . TYR B 1 82 ? 16.406 -32.188 -14.359 1 96.94 82 TYR B N 1
ATOM 2628 C CA . TYR B 1 82 ? 17.578 -31.641 -15.039 1 96.94 82 TYR B CA 1
ATOM 2629 C C . TYR B 1 82 ? 17.406 -30.172 -15.367 1 96.94 82 TYR B C 1
ATOM 2631 O O . TYR B 1 82 ? 16.812 -29.828 -16.391 1 96.94 82 TYR B O 1
ATOM 2639 N N . ILE B 1 83 ? 18.062 -29.391 -14.586 1 96.62 83 ILE B N 1
ATOM 2640 C CA . ILE B 1 83 ? 17.922 -27.953 -14.734 1 96.62 83 ILE B CA 1
ATOM 2641 C C . ILE B 1 83 ? 18.375 -27.531 -16.125 1 96.62 83 ILE B C 1
ATOM 2643 O O . ILE B 1 83 ? 17.844 -26.562 -16.703 1 96.62 83 ILE B O 1
ATOM 2647 N N . ASN B 1 84 ? 19.25 -28.219 -16.656 1 96.75 84 ASN B N 1
ATOM 2648 C CA . ASN B 1 84 ? 19.781 -27.875 -17.969 1 96.75 84 ASN B CA 1
ATOM 2649 C C . ASN B 1 84 ? 18.734 -28.016 -19.062 1 96.75 84 ASN B C 1
ATOM 2651 O O . ASN B 1 84 ? 18.859 -27.422 -20.141 1 96.75 84 ASN B O 1
ATOM 2655 N N . GLN B 1 85 ? 17.75 -28.828 -18.812 1 96.38 85 GLN B N 1
ATOM 2656 C CA . GLN B 1 85 ? 16.656 -28.984 -19.766 1 96.38 85 GLN B CA 1
ATOM 2657 C C . GLN B 1 85 ? 15.844 -27.703 -19.891 1 96.38 85 GLN B C 1
ATOM 2659 O O . GLN B 1 85 ? 15.07 -27.547 -20.844 1 96.38 85 GLN B O 1
ATOM 2664 N N . LEU B 1 86 ? 16.031 -26.812 -19 1 98 86 LEU B N 1
ATOM 2665 C CA . LEU B 1 86 ? 15.258 -25.578 -18.969 1 98 86 LEU B CA 1
ATOM 2666 C C . LEU B 1 86 ? 16.109 -24.406 -19.438 1 98 86 LEU B C 1
ATOM 2668 O O . LEU B 1 86 ? 15.688 -23.25 -19.312 1 98 86 LEU B O 1
ATOM 2672 N N . SER B 1 87 ? 17.234 -24.609 -19.984 1 97.31 87 SER B N 1
ATOM 2673 C CA . SER B 1 87 ? 18.219 -23.562 -20.297 1 97.31 87 SER B CA 1
ATOM 2674 C C . SER B 1 87 ? 17.641 -22.531 -21.25 1 97.31 87 SER B C 1
ATOM 2676 O O . SER B 1 87 ? 17.891 -21.328 -21.125 1 97.31 87 SER B O 1
ATOM 2678 N N . ASN B 1 88 ? 16.797 -22.969 -22.188 1 97.56 88 ASN B N 1
ATOM 2679 C CA . ASN B 1 88 ? 16.297 -22.078 -23.234 1 97.56 88 ASN B CA 1
ATOM 2680 C C . ASN B 1 88 ? 15.156 -21.203 -22.719 1 97.56 88 ASN B C 1
ATOM 2682 O O . ASN B 1 88 ? 14.734 -20.266 -23.406 1 97.56 88 ASN B O 1
ATOM 2686 N N . MET B 1 89 ? 14.633 -21.469 -21.516 1 98.31 89 MET B N 1
ATOM 2687 C CA . MET B 1 89 ? 13.516 -20.703 -20.984 1 98.31 89 MET B CA 1
ATOM 2688 C C . MET B 1 89 ? 13.852 -20.141 -19.609 1 98.31 89 MET B C 1
ATOM 2690 O O . MET B 1 89 ? 12.961 -19.719 -18.859 1 98.31 89 MET B O 1
ATOM 2694 N N . ARG B 1 90 ? 15.086 -20.078 -19.297 1 97.94 90 ARG B N 1
ATOM 2695 C CA . ARG B 1 90 ? 15.531 -19.703 -17.953 1 97.94 90 ARG B CA 1
ATOM 2696 C C . ARG B 1 90 ? 15.117 -18.281 -17.625 1 97.94 90 ARG B C 1
ATOM 2698 O O . ARG B 1 90 ? 14.648 -18.016 -16.516 1 97.94 90 ARG B O 1
ATOM 2705 N N . GLU B 1 91 ? 15.305 -17.422 -18.516 1 97.75 91 GLU B N 1
ATOM 2706 C CA . GLU B 1 91 ? 14.961 -16.016 -18.266 1 97.75 91 GLU B CA 1
ATOM 2707 C C . GLU B 1 91 ? 13.469 -15.867 -17.953 1 97.75 91 GLU B C 1
ATOM 2709 O O . GLU B 1 91 ? 13.094 -15.133 -17.047 1 97.75 91 GLU B O 1
ATOM 2714 N N . GLU B 1 92 ? 12.68 -16.516 -18.766 1 98.44 92 GLU B N 1
ATOM 2715 C CA . GLU B 1 92 ? 11.234 -16.469 -18.547 1 98.44 92 GLU B CA 1
ATOM 2716 C C . GLU B 1 92 ? 10.852 -17.078 -17.188 1 98.44 92 GLU B C 1
ATOM 2718 O O . GLU B 1 92 ? 10.008 -16.531 -16.484 1 98.44 92 GLU B O 1
ATOM 2723 N N . LEU B 1 93 ? 11.445 -18.188 -16.875 1 98.81 93 LEU B N 1
ATOM 2724 C CA . LEU B 1 93 ? 11.188 -18.844 -15.586 1 98.81 93 LEU B CA 1
ATOM 2725 C C . LEU B 1 93 ? 11.602 -17.938 -14.43 1 98.81 93 LEU B C 1
ATOM 2727 O O . LEU B 1 93 ? 10.852 -17.766 -13.469 1 98.81 93 LEU B O 1
ATOM 2731 N N . ASP B 1 94 ? 12.742 -17.297 -14.57 1 98.38 94 ASP B N 1
ATOM 2732 C CA . ASP B 1 94 ? 13.234 -16.406 -13.523 1 98.38 94 ASP B CA 1
ATOM 2733 C C . ASP B 1 94 ? 12.336 -15.18 -13.375 1 98.38 94 ASP B C 1
ATOM 2735 O O . ASP B 1 94 ? 12.203 -14.625 -12.273 1 98.38 94 ASP B O 1
ATOM 2739 N N . SER B 1 95 ? 11.672 -14.805 -14.414 1 98.19 95 SER B N 1
ATOM 2740 C CA . SER B 1 95 ? 10.836 -13.609 -14.398 1 98.19 95 SER B CA 1
ATOM 2741 C C . SER B 1 95 ? 9.43 -13.914 -13.891 1 98.19 95 SER B C 1
ATOM 2743 O O . SER B 1 95 ? 8.852 -13.125 -13.141 1 98.19 95 SER B O 1
ATOM 2745 N N . TYR B 1 96 ? 8.891 -15.102 -14.305 1 98.69 96 TYR B N 1
ATOM 2746 C CA . TYR B 1 96 ? 7.457 -15.305 -14.133 1 98.69 96 TYR B CA 1
ATOM 2747 C C . TYR B 1 96 ? 7.184 -16.5 -13.242 1 98.69 96 TYR B C 1
ATOM 2749 O O . TYR B 1 96 ? 6.031 -16.781 -12.898 1 98.69 96 TYR B O 1
ATOM 2757 N N . TRP B 1 97 ? 8.102 -17.234 -12.914 1 98.62 97 TRP B N 1
ATOM 2758 C CA . TRP B 1 97 ? 8.008 -18.344 -11.969 1 98.62 97 TRP B CA 1
ATOM 2759 C C . TRP B 1 97 ? 9.109 -18.25 -10.914 1 98.62 97 TRP B C 1
ATOM 2761 O O . TRP B 1 97 ? 9.812 -19.234 -10.656 1 98.62 97 TRP B O 1
ATOM 2771 N N . SER B 1 98 ? 9.266 -17.047 -10.383 1 97.12 98 SER B N 1
ATOM 2772 C CA . SER B 1 98 ? 10.344 -16.672 -9.477 1 97.12 98 SER B CA 1
ATOM 2773 C C . SER B 1 98 ? 10.016 -17.062 -8.039 1 97.12 98 SER B C 1
ATOM 2775 O O . SER B 1 98 ? 8.867 -17.359 -7.719 1 97.12 98 SER B O 1
ATOM 2777 N N . ASN B 1 99 ? 11.023 -17.188 -7.238 1 97.56 99 ASN B N 1
ATOM 2778 C CA . ASN B 1 99 ? 10.906 -17.328 -5.793 1 97.56 99 ASN B CA 1
ATOM 2779 C C . ASN B 1 99 ? 11.508 -16.125 -5.059 1 97.56 99 ASN B C 1
ATOM 2781 O O . ASN B 1 99 ? 12.711 -15.906 -5.109 1 97.56 99 ASN B O 1
ATOM 2785 N N . ILE B 1 100 ? 10.633 -15.414 -4.352 1 97.69 100 ILE B N 1
ATOM 2786 C CA . ILE B 1 100 ? 11.078 -14.156 -3.754 1 97.69 100 ILE B CA 1
ATOM 2787 C C . ILE B 1 100 ? 11.125 -14.297 -2.232 1 97.69 100 ILE B C 1
ATOM 2789 O O . ILE B 1 100 ? 11.148 -13.297 -1.513 1 97.69 100 ILE B O 1
ATOM 2793 N N . LYS B 1 101 ? 11.125 -15.508 -1.779 1 97 101 LYS B N 1
ATOM 2794 C CA . LYS B 1 101 ? 11.203 -15.734 -0.34 1 97 101 LYS B CA 1
ATOM 2795 C C . LYS B 1 101 ? 12.562 -15.32 0.21 1 97 101 LYS B C 1
ATOM 2797 O O . LYS B 1 101 ? 13.547 -15.258 -0.531 1 97 101 LYS B O 1
ATOM 2802 N N . CYS B 1 102 ? 12.602 -15.047 1.516 1 95.94 102 CYS B N 1
ATOM 2803 C CA . CYS B 1 102 ? 13.852 -14.805 2.219 1 95.94 102 CYS B CA 1
ATOM 2804 C C . CYS B 1 102 ? 14.328 -16.062 2.943 1 95.94 102 CYS B C 1
ATOM 2806 O O . CYS B 1 102 ? 13.508 -16.828 3.457 1 95.94 102 CYS B O 1
ATOM 2808 N N . PRO B 1 103 ? 15.617 -16.25 3.076 1 95.88 103 PRO B N 1
ATOM 2809 C CA . PRO B 1 103 ? 16.688 -15.469 2.449 1 95.88 103 PRO B CA 1
ATOM 2810 C C . PRO B 1 103 ? 16.719 -15.633 0.932 1 95.88 103 PRO B C 1
ATOM 2812 O O . PRO B 1 103 ? 16.094 -16.547 0.391 1 95.88 103 PRO B O 1
ATOM 2815 N N . SER B 1 104 ? 17.438 -14.773 0.28 1 94.12 104 SER B N 1
ATOM 2816 C CA . SER B 1 104 ? 17.516 -14.75 -1.178 1 94.12 104 SER B CA 1
ATOM 2817 C C . SER B 1 104 ? 17.812 -16.125 -1.745 1 94.12 104 SER B C 1
ATOM 2819 O O . SER B 1 104 ? 18.719 -16.812 -1.282 1 94.12 104 SER B O 1
ATOM 2821 N N . THR B 1 105 ? 17.031 -16.516 -2.689 1 95.12 105 THR B N 1
ATOM 2822 C CA . THR B 1 105 ? 17.156 -17.781 -3.398 1 95.12 105 THR B CA 1
ATOM 2823 C C . THR B 1 105 ? 16.734 -17.625 -4.859 1 95.12 105 THR B C 1
ATOM 2825 O O . THR B 1 105 ? 16.828 -16.531 -5.426 1 95.12 105 THR B O 1
ATOM 2828 N N . ASN B 1 106 ? 16.547 -18.734 -5.535 1 95.5 106 ASN B N 1
ATOM 2829 C CA . ASN B 1 106 ? 16.062 -18.719 -6.91 1 95.5 106 ASN B CA 1
ATOM 2830 C C . ASN B 1 106 ? 14.93 -19.734 -7.113 1 95.5 106 ASN B C 1
ATOM 2832 O O . ASN B 1 106 ? 14.523 -20.406 -6.168 1 95.5 106 ASN B O 1
ATOM 2836 N N . GLY B 1 107 ? 14.375 -19.812 -8.328 1 97.25 107 GLY B N 1
ATOM 2837 C CA . GLY B 1 107 ? 13.188 -20.609 -8.586 1 97.25 107 GLY B CA 1
ATOM 2838 C C . GLY B 1 107 ? 13.477 -22.078 -8.766 1 97.25 107 GLY B C 1
ATOM 2839 O O . GLY B 1 107 ? 12.555 -22.906 -8.828 1 97.25 107 GLY B O 1
ATOM 2840 N N . GLN B 1 108 ? 14.734 -22.578 -8.727 1 97.56 108 GLN B N 1
ATOM 2841 C CA . GLN B 1 108 ? 15.102 -23.922 -9.164 1 97.56 108 GLN B CA 1
ATOM 2842 C C . GLN B 1 108 ? 14.531 -24.969 -8.227 1 97.56 108 GLN B C 1
ATOM 2844 O O . GLN B 1 108 ? 14.023 -26 -8.68 1 97.56 108 GLN B O 1
ATOM 2849 N N . SER B 1 109 ? 14.664 -24.734 -6.957 1 96.94 109 SER B N 1
ATOM 2850 C CA . SER B 1 109 ? 14.109 -25.688 -6.008 1 96.94 109 SER B CA 1
ATOM 2851 C C . SER B 1 109 ? 12.602 -25.812 -6.18 1 96.94 109 SER B C 1
ATOM 2853 O O . SER B 1 109 ? 12.055 -26.922 -6.094 1 96.94 109 SER B O 1
ATOM 2855 N N . THR B 1 110 ? 11.938 -24.719 -6.41 1 97.94 110 THR B N 1
ATOM 2856 C CA . THR B 1 110 ? 10.5 -24.719 -6.637 1 97.94 110 THR B CA 1
ATOM 2857 C C . THR B 1 110 ? 10.148 -25.484 -7.91 1 97.94 110 THR B C 1
ATOM 2859 O O . THR B 1 110 ? 9.203 -26.266 -7.934 1 97.94 110 THR B O 1
ATOM 2862 N N . TRP B 1 111 ? 10.906 -25.25 -8.945 1 98.56 111 TRP B N 1
ATOM 2863 C CA . TRP B 1 111 ? 10.672 -25.938 -10.211 1 98.56 111 TRP B CA 1
ATOM 2864 C C . TRP B 1 111 ? 10.891 -27.453 -10.062 1 98.56 111 TRP B C 1
ATOM 2866 O O . TRP B 1 111 ? 10.086 -28.25 -10.547 1 98.56 111 TRP B O 1
ATOM 2876 N N . LYS B 1 112 ? 11.969 -27.781 -9.375 1 98.06 112 LYS B N 1
ATOM 2877 C CA . LYS B 1 112 ? 12.25 -29.188 -9.109 1 98.06 112 LYS B CA 1
ATOM 2878 C C . LYS B 1 112 ? 11.102 -29.828 -8.344 1 98.06 112 LYS B C 1
ATOM 2880 O O . LYS B 1 112 ? 10.625 -30.906 -8.719 1 98.06 112 LYS B O 1
ATOM 2885 N N . LYS B 1 113 ? 10.68 -29.219 -7.344 1 97.56 113 LYS B N 1
ATOM 2886 C CA . LYS B 1 113 ? 9.578 -29.75 -6.547 1 97.56 113 LYS B CA 1
ATOM 2887 C C . LYS B 1 113 ? 8.305 -29.859 -7.379 1 97.56 113 LYS B C 1
ATOM 2889 O O . LYS B 1 113 ? 7.602 -30.875 -7.305 1 97.56 113 LYS B O 1
ATOM 2894 N N . THR B 1 114 ? 8.008 -28.828 -8.102 1 98.31 114 THR B N 1
ATOM 2895 C CA . THR B 1 114 ? 6.824 -28.828 -8.953 1 98.31 114 THR B CA 1
ATOM 2896 C C . THR B 1 114 ? 6.883 -29.984 -9.953 1 98.31 114 THR B C 1
ATOM 2898 O O . THR B 1 114 ? 5.895 -30.688 -10.164 1 98.31 114 THR B O 1
ATOM 2901 N N . TRP B 1 115 ? 8.008 -30.156 -10.602 1 98.25 115 TRP B N 1
ATOM 2902 C CA . TRP B 1 115 ? 8.195 -31.25 -11.547 1 98.25 115 TRP B CA 1
ATOM 2903 C C . TRP B 1 115 ? 7.98 -32.594 -10.875 1 98.25 115 TRP B C 1
ATOM 2905 O O . TRP B 1 115 ? 7.203 -33.438 -11.367 1 98.25 115 TRP B O 1
ATOM 2915 N N . LYS B 1 116 ? 8.57 -32.781 -9.75 1 97.5 116 LYS B N 1
ATOM 2916 C CA . LYS B 1 116 ? 8.531 -34.062 -9.062 1 97.5 116 LYS B CA 1
ATOM 2917 C C . LYS B 1 116 ? 7.137 -34.344 -8.516 1 97.5 116 LYS B C 1
ATOM 2919 O O . LYS B 1 116 ? 6.727 -35.531 -8.438 1 97.5 116 LYS B O 1
ATOM 2924 N N . LEU B 1 117 ? 6.426 -33.344 -8.219 1 97.5 117 LEU B N 1
ATOM 2925 C CA . LEU B 1 117 ? 5.078 -33.531 -7.688 1 97.5 117 LEU B CA 1
ATOM 2926 C C . LEU B 1 117 ? 4.066 -33.688 -8.82 1 97.5 117 LEU B C 1
ATOM 2928 O O . LEU B 1 117 ? 3.25 -34.594 -8.805 1 97.5 117 LEU B O 1
ATOM 2932 N N . TYR B 1 118 ? 4.074 -32.844 -9.82 1 98.12 118 TYR B N 1
ATOM 2933 C CA . TYR B 1 118 ? 2.992 -32.719 -10.789 1 98.12 118 TYR B CA 1
ATOM 2934 C C . TYR B 1 118 ? 3.486 -33.062 -12.195 1 98.12 118 TYR B C 1
ATOM 2936 O O . TYR B 1 118 ? 2.82 -33.781 -12.938 1 98.12 118 TYR B O 1
ATOM 2944 N N . GLY B 1 119 ? 4.637 -32.5 -12.555 1 98.19 119 GLY B N 1
ATOM 2945 C CA . GLY B 1 119 ? 5.145 -32.688 -13.898 1 98.19 119 GLY B CA 1
ATOM 2946 C C . GLY B 1 119 ? 5.242 -34.125 -14.312 1 98.19 119 GLY B C 1
ATOM 2947 O O . GLY B 1 119 ? 4.859 -34.5 -15.422 1 98.19 119 GLY B O 1
ATOM 2948 N N . VAL B 1 120 ? 5.688 -35 -13.422 1 97.38 120 VAL B N 1
ATOM 2949 C CA . VAL B 1 120 ? 5.918 -36.406 -13.711 1 97.38 120 VAL B CA 1
ATOM 2950 C C . VAL B 1 120 ? 4.586 -37.125 -13.938 1 97.38 120 VAL B C 1
ATOM 2952 O O . VAL B 1 120 ? 4.551 -38.25 -14.43 1 97.38 120 VAL B O 1
ATOM 2955 N N . CYS B 1 121 ? 3.551 -36.5 -13.531 1 97.62 121 CYS B N 1
ATOM 2956 C CA . CYS B 1 121 ? 2.23 -37.094 -13.688 1 97.62 121 CYS B CA 1
ATOM 2957 C C . CYS B 1 121 ? 1.553 -36.594 -14.961 1 97.62 121 CYS B C 1
ATOM 2959 O O . CYS B 1 121 ? 0.481 -37.062 -15.328 1 97.62 121 CYS B O 1
ATOM 2961 N N . SER B 1 122 ? 2.121 -35.656 -15.68 1 97.38 122 SER B N 1
ATOM 2962 C CA . SER B 1 122 ? 1.468 -34.938 -16.766 1 97.38 122 SER B CA 1
ATOM 2963 C C . SER B 1 122 ? 1.552 -35.719 -18.078 1 97.38 122 SER B C 1
ATOM 2965 O O . SER B 1 122 ? 0.825 -35.438 -19.031 1 97.38 122 SER B O 1
ATOM 2967 N N . GLY B 1 123 ? 2.482 -36.656 -18.188 1 95.56 123 GLY B N 1
ATOM 2968 C CA . GLY B 1 123 ? 2.752 -37.344 -19.438 1 95.56 123 GLY B CA 1
ATOM 2969 C C . GLY B 1 123 ? 3.727 -36.625 -20.344 1 95.56 123 GLY B C 1
ATOM 2970 O O . GLY B 1 123 ? 4.113 -37.156 -21.391 1 95.56 123 GLY B O 1
ATOM 2971 N N . MET B 1 124 ? 4.184 -35.469 -19.984 1 97.19 124 MET B N 1
ATOM 2972 C CA . MET B 1 124 ? 5.145 -34.688 -20.75 1 97.19 124 MET B CA 1
ATOM 2973 C C . MET B 1 124 ? 6.559 -34.906 -20.234 1 97.19 124 MET B C 1
ATOM 2975 O O . MET B 1 124 ? 6.746 -35.375 -19.109 1 97.19 124 MET B O 1
ATOM 2979 N N . ASN B 1 125 ? 7.504 -34.625 -21.094 1 96.88 125 ASN B N 1
ATOM 2980 C CA . ASN B 1 125 ? 8.852 -34.531 -20.547 1 96.88 125 ASN B CA 1
ATOM 2981 C C . ASN B 1 125 ? 9.07 -33.188 -19.844 1 96.88 125 ASN B C 1
ATOM 2983 O O . ASN B 1 125 ? 8.219 -32.281 -19.922 1 96.88 125 ASN B O 1
ATOM 2987 N N . GLU B 1 126 ? 10.141 -33.062 -19.156 1 97.81 126 GLU B N 1
ATOM 2988 C CA . GLU B 1 126 ? 10.438 -31.922 -18.312 1 97.81 126 GLU B CA 1
ATOM 2989 C C . GLU B 1 126 ? 10.383 -30.609 -19.094 1 97.81 126 GLU B C 1
ATOM 2991 O O . GLU B 1 126 ? 9.703 -29.656 -18.688 1 97.81 126 GLU B O 1
ATOM 2996 N N . THR B 1 127 ? 11.07 -30.5 -20.203 1 98.44 127 THR B N 1
ATOM 2997 C CA . THR B 1 127 ? 11.102 -29.297 -21.031 1 98.44 127 THR B CA 1
ATOM 2998 C C . THR B 1 127 ? 9.688 -28.922 -21.484 1 98.44 127 THR B C 1
ATOM 3000 O O . THR B 1 127 ? 9.281 -27.766 -21.344 1 98.44 127 THR B O 1
ATOM 3003 N N . ASP B 1 128 ? 8.953 -29.906 -22 1 98.44 128 ASP B N 1
ATOM 3004 C CA . ASP B 1 128 ? 7.621 -29.641 -22.547 1 98.44 128 ASP B CA 1
ATOM 3005 C C . ASP B 1 128 ? 6.668 -29.172 -21.453 1 98.44 128 ASP B C 1
ATOM 3007 O O . ASP B 1 128 ? 5.816 -28.312 -21.688 1 98.44 128 ASP B O 1
ATOM 3011 N N . TYR B 1 129 ? 6.832 -29.734 -20.312 1 98.5 129 TYR B N 1
ATOM 3012 C CA . TYR B 1 129 ? 5.965 -29.359 -19.188 1 98.5 129 TYR B CA 1
ATOM 3013 C C . TYR B 1 129 ? 6.129 -27.891 -18.828 1 98.5 129 TYR B C 1
ATOM 3015 O O . TYR B 1 129 ? 5.141 -27.156 -18.734 1 98.5 129 TYR B O 1
ATOM 3023 N N . PHE B 1 130 ? 7.316 -27.453 -18.625 1 98.88 130 PHE B N 1
ATOM 3024 C CA . PHE B 1 130 ? 7.57 -26.078 -18.234 1 98.88 130 PHE B CA 1
ATOM 3025 C C . PHE B 1 130 ? 7.246 -25.125 -19.375 1 98.88 130 PHE B C 1
ATOM 3027 O O . PHE B 1 130 ? 6.738 -24.016 -19.141 1 98.88 130 PHE B O 1
ATOM 3034 N N . GLN B 1 131 ? 7.535 -25.578 -20.578 1 98.69 131 GLN B N 1
ATOM 3035 C CA . GLN B 1 131 ? 7.156 -24.766 -21.734 1 98.69 131 GLN B CA 1
ATOM 3036 C C . GLN B 1 131 ? 5.645 -24.594 -21.812 1 98.69 131 GLN B C 1
ATOM 3038 O O . GLN B 1 131 ? 5.148 -23.5 -22.094 1 98.69 131 GLN B O 1
ATOM 3043 N N . PHE B 1 132 ? 4.98 -25.656 -21.625 1 98.81 132 PHE B N 1
ATOM 3044 C CA . PHE B 1 132 ? 3.523 -25.641 -21.641 1 98.81 132 PHE B CA 1
ATOM 3045 C C . PHE B 1 132 ? 2.971 -24.703 -20.578 1 98.81 132 PHE B C 1
ATOM 3047 O O . PHE B 1 132 ? 2.08 -23.891 -20.875 1 98.81 132 PHE B O 1
ATOM 3054 N N . ALA B 1 133 ? 3.504 -24.703 -19.391 1 98.88 133 ALA B N 1
ATOM 3055 C CA . ALA B 1 133 ? 3.08 -23.828 -18.312 1 98.88 133 ALA B CA 1
ATOM 3056 C C . ALA B 1 133 ? 3.297 -22.359 -18.688 1 98.88 133 ALA B C 1
ATOM 3058 O O . ALA B 1 133 ? 2.414 -21.531 -18.484 1 98.88 133 ALA B O 1
ATOM 3059 N N . LEU B 1 134 ? 4.457 -22.078 -19.203 1 98.81 134 LEU B N 1
ATOM 3060 C CA . LEU B 1 134 ? 4.781 -20.703 -19.594 1 98.81 134 LEU B CA 1
ATOM 3061 C C . LEU B 1 134 ? 3.871 -20.234 -20.719 1 98.81 134 LEU B C 1
ATOM 3063 O O . LEU B 1 134 ? 3.484 -19.062 -20.75 1 98.81 134 LEU B O 1
ATOM 3067 N N . GLU B 1 135 ? 3.568 -21.125 -21.625 1 98.69 135 GLU B N 1
ATOM 3068 C CA . GLU B 1 135 ? 2.652 -20.781 -22.703 1 98.69 135 GLU B CA 1
ATOM 3069 C C . GLU B 1 135 ? 1.259 -20.453 -22.172 1 98.69 135 GLU B C 1
ATOM 3071 O O . GLU B 1 135 ? 0.618 -19.5 -22.609 1 98.69 135 GLU B O 1
ATOM 3076 N N . LEU B 1 136 ? 0.806 -21.234 -21.281 1 98.88 136 LEU B N 1
ATOM 3077 C CA . LEU B 1 136 ? -0.496 -21 -20.672 1 98.88 136 LEU B CA 1
ATOM 3078 C C . LEU B 1 136 ? -0.509 -19.656 -19.922 1 98.88 136 LEU B C 1
ATOM 3080 O O . LEU B 1 136 ? -1.483 -18.906 -20 1 98.88 136 LEU B O 1
ATOM 3084 N N . ARG B 1 137 ? 0.538 -19.375 -19.203 1 98.81 137 ARG B N 1
ATOM 3085 C CA . ARG B 1 137 ? 0.664 -18.094 -18.516 1 98.81 137 ARG B CA 1
ATOM 3086 C C . ARG B 1 137 ? 0.508 -16.938 -19.5 1 98.81 137 ARG B C 1
ATOM 3088 O O . ARG B 1 137 ? -0.233 -15.992 -19.219 1 98.81 137 ARG B O 1
ATOM 3095 N N . ALA B 1 138 ? 1.229 -17.031 -20.531 1 98.44 138 ALA B N 1
ATOM 3096 C CA . ALA B 1 138 ? 1.211 -15.977 -21.531 1 98.44 138 ALA B CA 1
ATOM 3097 C C . ALA B 1 138 ? -0.178 -15.828 -22.156 1 98.44 138 ALA B C 1
ATOM 3099 O O . ALA B 1 138 ? -0.631 -14.711 -22.406 1 98.44 138 ALA B O 1
ATOM 3100 N N . LYS B 1 139 ? -0.79 -16.938 -22.391 1 98.38 139 LYS B N 1
ATOM 3101 C CA . LYS B 1 139 ? -2.133 -16.922 -22.969 1 98.38 139 LYS B CA 1
ATOM 3102 C C . LYS B 1 139 ? -3.121 -16.219 -22.031 1 98.38 139 LYS B C 1
ATOM 3104 O O . LYS B 1 139 ? -3.984 -15.469 -22.484 1 98.38 139 LYS B O 1
ATOM 3109 N N . VAL B 1 140 ? -3 -16.484 -20.797 1 98.69 140 VAL B N 1
ATOM 3110 C CA . VAL B 1 140 ? -3.912 -15.867 -19.844 1 98.69 140 VAL B CA 1
ATOM 3111 C C . VAL B 1 140 ? -3.609 -14.375 -19.734 1 98.69 140 VAL B C 1
ATOM 3113 O O . VAL B 1 140 ? -4.523 -13.547 -19.766 1 98.69 140 VAL B O 1
ATOM 3116 N N . ASP B 1 141 ? -2.27 -14.008 -19.531 1 98.31 141 ASP B N 1
ATOM 3117 C CA . ASP B 1 141 ? -1.85 -12.625 -19.344 1 98.31 141 ASP B CA 1
ATOM 3118 C C . ASP B 1 141 ? -2.711 -11.914 -18.312 1 98.31 141 ASP B C 1
ATOM 3120 O O . ASP B 1 141 ? -3.324 -10.891 -18.594 1 98.31 141 ASP B O 1
ATOM 3124 N N . LEU B 1 142 ? -2.646 -12.414 -17.141 1 98.88 142 LEU B N 1
ATOM 3125 C CA . LEU B 1 142 ? -3.635 -12.18 -16.094 1 98.88 142 LEU B CA 1
ATOM 3126 C C . LEU B 1 142 ? -3.676 -10.703 -15.711 1 98.88 142 LEU B C 1
ATOM 3128 O O . LEU B 1 142 ? -4.754 -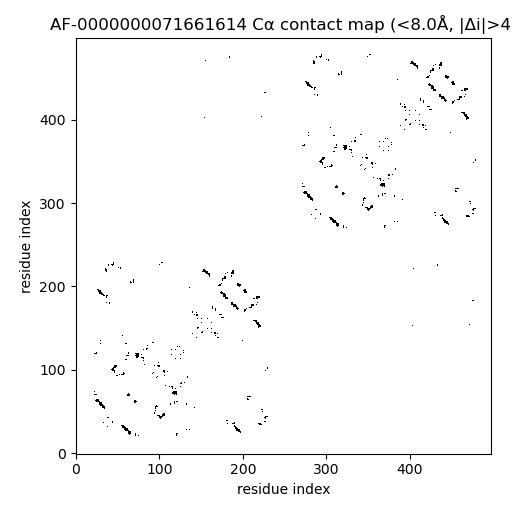10.109 -15.617 1 98.88 142 LEU B O 1
ATOM 3132 N N . LEU B 1 143 ? -2.562 -10.086 -15.477 1 98.81 143 LEU B N 1
ATOM 3133 C CA . LEU B 1 143 ? -2.535 -8.688 -15.062 1 98.81 143 LEU B CA 1
ATOM 3134 C C . LEU B 1 143 ? -3.143 -7.793 -16.141 1 98.81 143 LEU B C 1
ATOM 3136 O O . LEU B 1 143 ? -3.891 -6.863 -15.828 1 98.81 143 LEU B O 1
ATOM 3140 N N . SER B 1 144 ? -2.824 -8.102 -17.344 1 98.06 144 SER B N 1
ATOM 3141 C CA . SER B 1 144 ? -3.383 -7.332 -18.453 1 98.06 144 SER B CA 1
ATOM 3142 C C . SER B 1 144 ? -4.898 -7.473 -18.516 1 98.06 144 SER B C 1
ATOM 3144 O O . SER B 1 144 ? -5.609 -6.492 -18.75 1 98.06 144 SER B O 1
ATOM 3146 N N . LEU B 1 145 ? -5.332 -8.664 -18.344 1 97.81 145 LEU B N 1
ATOM 3147 C CA . LEU B 1 145 ? -6.766 -8.922 -18.328 1 97.81 145 LEU B CA 1
ATOM 3148 C C . LEU B 1 145 ? -7.469 -8.062 -17.281 1 97.81 145 LEU B C 1
ATOM 3150 O O . LEU B 1 145 ? -8.523 -7.48 -17.562 1 97.81 145 LEU B O 1
ATOM 3154 N N . LEU B 1 146 ? -6.949 -8.008 -16.141 1 98.88 146 LEU B N 1
ATOM 3155 C CA . LEU B 1 146 ? -7.535 -7.227 -15.055 1 98.88 146 LEU B CA 1
ATOM 3156 C C . LEU B 1 146 ? -7.473 -5.734 -15.359 1 98.88 146 LEU B C 1
ATOM 3158 O O . LEU B 1 146 ? -8.469 -5.023 -15.195 1 98.88 146 LEU B O 1
ATOM 3162 N N . SER B 1 147 ? -6.371 -5.285 -15.828 1 98.56 147 SER B N 1
ATOM 3163 C CA . SER B 1 147 ? -6.176 -3.871 -16.125 1 98.56 147 SER B CA 1
ATOM 3164 C C . SER B 1 147 ? -7.16 -3.391 -17.188 1 98.56 147 SER B C 1
ATOM 3166 O O . SER B 1 147 ? -7.645 -2.258 -17.125 1 98.56 147 SER B O 1
ATOM 3168 N N . LYS B 1 148 ? -7.473 -4.184 -18.172 1 98.19 148 LYS B N 1
ATOM 3169 C CA . LYS B 1 148 ? -8.406 -3.846 -19.234 1 98.19 148 LYS B CA 1
ATOM 3170 C C . LYS B 1 148 ? -9.805 -3.588 -18.688 1 98.19 148 LYS B C 1
ATOM 3172 O O . LYS B 1 148 ? -10.617 -2.914 -19.328 1 98.19 148 LYS B O 1
ATOM 3177 N N . LYS B 1 149 ? -10.008 -4.16 -17.547 1 98.44 149 LYS B N 1
ATOM 3178 C CA . LYS B 1 149 ? -11.32 -3.996 -16.922 1 98.44 149 LYS B CA 1
ATOM 3179 C C . LYS B 1 149 ? -11.258 -3.004 -15.766 1 98.44 149 LYS B C 1
ATOM 3181 O O . LYS B 1 149 ? -12.18 -2.945 -14.945 1 98.44 149 LYS B O 1
ATOM 3186 N N . GLY B 1 150 ? -10.188 -2.252 -15.68 1 98.44 150 GLY B N 1
ATOM 3187 C CA . GLY B 1 150 ? -10.062 -1.198 -14.688 1 98.44 150 GLY B CA 1
ATOM 3188 C C . GLY B 1 150 ? -9.672 -1.714 -13.312 1 98.44 150 GLY B C 1
ATOM 3189 O O . GLY B 1 150 ? -9.898 -1.047 -12.305 1 98.44 150 GLY B O 1
ATOM 3190 N N . ILE B 1 151 ? -9.18 -2.908 -13.234 1 98.81 151 ILE B N 1
ATOM 3191 C CA . ILE B 1 151 ? -8.711 -3.494 -11.984 1 98.81 151 ILE B CA 1
ATOM 3192 C C . ILE B 1 151 ? -7.184 -3.482 -11.945 1 98.81 151 ILE B C 1
ATOM 3194 O O . ILE B 1 151 ? -6.531 -4.148 -12.75 1 98.81 151 ILE B O 1
ATOM 3198 N N . TYR B 1 152 ? -6.609 -2.67 -11 1 98.56 152 TYR B N 1
ATOM 3199 C CA . TYR B 1 152 ? -5.172 -2.451 -10.898 1 98.56 152 TYR B CA 1
ATOM 3200 C C . TYR B 1 152 ? -4.668 -2.793 -9.5 1 98.56 152 TYR B C 1
ATOM 3202 O O . TYR B 1 152 ? -5.422 -2.725 -8.531 1 98.56 152 TYR B O 1
ATOM 3210 N N . PRO B 1 153 ? -3.42 -3.209 -9.398 1 98.69 153 PRO B N 1
ATOM 3211 C CA . PRO B 1 153 ? -2.834 -3.328 -8.062 1 98.69 153 PRO B CA 1
ATOM 3212 C C . PRO B 1 153 ? -2.471 -1.975 -7.457 1 98.69 153 PRO B C 1
ATOM 3214 O O . PRO B 1 153 ? -1.288 -1.672 -7.281 1 98.69 153 PRO B O 1
ATOM 3217 N N . ASP B 1 154 ? -3.5 -1.2 -7.109 1 97.88 154 ASP B N 1
ATOM 3218 C CA . ASP B 1 154 ? -3.344 0.2 -6.723 1 97.88 154 ASP B CA 1
ATOM 3219 C C . ASP B 1 154 ? -3.721 0.411 -5.258 1 97.88 154 ASP B C 1
ATOM 3221 O O . ASP B 1 154 ? -4.125 1.509 -4.867 1 97.88 154 ASP B O 1
ATOM 3225 N N . PHE B 1 155 ? -3.637 -0.583 -4.527 1 98.12 155 PHE B N 1
ATOM 3226 C CA . PHE B 1 155 ? -3.922 -0.537 -3.098 1 98.12 155 PHE B CA 1
ATOM 3227 C C . PHE B 1 155 ? -5.387 -0.201 -2.848 1 98.12 155 PHE B C 1
ATOM 3229 O O . PHE B 1 155 ? -5.73 0.367 -1.811 1 98.12 155 PHE B O 1
ATOM 3236 N N . ASN B 1 156 ? -6.281 -0.543 -3.76 1 97.94 156 ASN B N 1
ATOM 3237 C CA . ASN B 1 156 ? -7.719 -0.386 -3.59 1 97.94 156 ASN B CA 1
ATOM 3238 C C . ASN B 1 156 ? -8.406 -1.726 -3.332 1 97.94 156 ASN B C 1
ATOM 3240 O O . ASN B 1 156 ? -7.809 -2.783 -3.547 1 97.94 156 ASN B O 1
ATOM 3244 N N . LEU B 1 157 ? -9.625 -1.643 -2.895 1 98.31 157 LEU B N 1
ATOM 3245 C CA . LEU B 1 157 ? -10.484 -2.814 -2.791 1 98.31 157 LEU B CA 1
ATOM 3246 C C . LEU B 1 157 ? -11.297 -3.012 -4.07 1 98.31 157 LEU B C 1
ATOM 3248 O O . LEU B 1 157 ? -11.766 -2.041 -4.664 1 98.31 157 LEU B O 1
ATOM 3252 N N . TYR B 1 158 ? -11.43 -4.188 -4.465 1 98.75 158 TYR B N 1
ATOM 3253 C CA . TYR B 1 158 ? -12.273 -4.566 -5.594 1 98.75 158 TYR B CA 1
ATOM 3254 C C . TYR B 1 158 ? -13.258 -5.66 -5.199 1 98.75 158 TYR B C 1
ATOM 3256 O O . TYR B 1 158 ? -12.938 -6.52 -4.371 1 98.75 158 TYR B O 1
ATOM 3264 N N . TYR B 1 159 ? -14.398 -5.609 -5.785 1 98.5 159 TYR B N 1
ATOM 3265 C CA . TYR B 1 159 ? -15.32 -6.723 -5.57 1 98.5 159 TYR B CA 1
ATOM 3266 C C . TYR B 1 159 ? -14.75 -8.016 -6.145 1 98.5 159 TYR B C 1
ATOM 3268 O O . TYR B 1 159 ? -14.203 -8.023 -7.25 1 98.5 159 TYR B O 1
ATOM 3276 N N . LEU B 1 160 ? -14.852 -9.062 -5.316 1 98.31 160 LEU B N 1
ATOM 3277 C CA . LEU B 1 160 ? -14.398 -10.375 -5.746 1 98.31 160 LEU B CA 1
ATOM 3278 C C . LEU B 1 160 ? -15.055 -10.781 -7.062 1 98.31 160 LEU B C 1
ATOM 3280 O O . LEU B 1 160 ? -14.391 -11.297 -7.961 1 98.31 160 LEU B O 1
ATOM 3284 N N . THR B 1 161 ? -16.297 -10.5 -7.246 1 98.06 161 THR B N 1
ATOM 3285 C CA . THR B 1 161 ? -17.062 -10.875 -8.43 1 98.06 161 THR B CA 1
ATOM 3286 C C . THR B 1 161 ? -16.562 -10.109 -9.656 1 98.06 161 THR B C 1
ATOM 3288 O O . THR B 1 161 ? -16.594 -10.625 -10.773 1 98.06 161 THR B O 1
ATOM 3291 N N . ASP B 1 162 ? -16.141 -8.859 -9.469 1 98.62 162 ASP B N 1
ATOM 3292 C CA . ASP B 1 162 ? -15.594 -8.086 -10.578 1 98.62 162 ASP B CA 1
ATOM 3293 C C . ASP B 1 162 ? -14.281 -8.695 -11.078 1 98.62 162 ASP B C 1
ATOM 3295 O O . ASP B 1 162 ? -14.039 -8.75 -12.289 1 98.62 162 ASP B O 1
ATOM 3299 N N . ILE B 1 163 ? -13.5 -9.148 -10.156 1 98.81 163 ILE B N 1
ATOM 3300 C CA . ILE B 1 163 ? -12.242 -9.789 -10.523 1 98.81 163 ILE B CA 1
ATOM 3301 C C . ILE B 1 163 ? -12.523 -11.078 -11.281 1 98.81 163 ILE B C 1
ATOM 3303 O O . ILE B 1 163 ? -11.945 -11.32 -12.344 1 98.81 163 ILE B O 1
ATOM 3307 N N . GLN B 1 164 ? -13.406 -11.891 -10.797 1 98.25 164 GLN B N 1
ATOM 3308 C CA . GLN B 1 164 ? -13.766 -13.141 -11.453 1 98.25 164 GLN B CA 1
ATOM 3309 C C . GLN B 1 164 ? -14.336 -12.883 -12.844 1 98.25 164 GLN B C 1
ATOM 3311 O O . GLN B 1 164 ? -13.977 -13.57 -13.805 1 98.25 164 GLN B O 1
ATOM 3316 N N . SER B 1 165 ? -15.219 -11.898 -12.914 1 98.44 165 SER B N 1
ATOM 3317 C CA . SER B 1 165 ? -15.852 -11.578 -14.195 1 98.44 165 SER B CA 1
ATOM 3318 C C . SER B 1 165 ? -14.828 -11.078 -15.203 1 98.44 165 SER B C 1
ATOM 3320 O O . SER B 1 165 ? -14.898 -11.414 -16.391 1 98.44 165 SER B O 1
ATOM 3322 N N . ALA B 1 166 ? -13.906 -10.25 -14.734 1 98.69 166 ALA B N 1
ATOM 3323 C CA . ALA B 1 166 ? -12.875 -9.734 -15.625 1 98.69 166 ALA B CA 1
ATOM 3324 C C . ALA B 1 166 ? -12.062 -10.875 -16.25 1 98.69 166 ALA B C 1
ATOM 3326 O O . ALA B 1 166 ? -11.781 -10.859 -17.453 1 98.69 166 ALA B O 1
ATOM 3327 N N . ILE B 1 167 ? -11.727 -11.859 -15.469 1 98.75 167 ILE B N 1
ATOM 3328 C CA . ILE B 1 167 ? -10.93 -12.992 -15.953 1 98.75 167 ILE B CA 1
ATOM 3329 C C . ILE B 1 167 ? -11.781 -13.867 -16.859 1 98.75 167 ILE B C 1
ATOM 3331 O O . ILE B 1 167 ? -11.344 -14.258 -17.953 1 98.75 167 ILE B O 1
ATOM 3335 N N . ALA B 1 168 ? -12.992 -14.156 -16.484 1 98.5 168 ALA B N 1
ATOM 3336 C CA . ALA B 1 168 ? -13.883 -15.008 -17.25 1 98.5 168 ALA B CA 1
ATOM 3337 C C . ALA B 1 168 ? -14.133 -14.422 -18.641 1 98.5 168 ALA B C 1
ATOM 3339 O O . ALA B 1 168 ? -14.195 -15.164 -19.625 1 98.5 168 ALA B O 1
ATOM 3340 N N . GLU B 1 169 ? -14.289 -13.195 -18.672 1 98.12 169 GLU B N 1
ATOM 3341 C CA . GLU B 1 169 ? -14.523 -12.539 -19.969 1 98.12 169 GLU B CA 1
ATOM 3342 C C . GLU B 1 169 ? -13.305 -12.664 -20.875 1 98.12 169 GLU B C 1
ATOM 3344 O O . GLU B 1 169 ? -13.445 -12.734 -22.094 1 98.12 169 GLU B O 1
ATOM 3349 N N . GLY B 1 170 ? -12.172 -12.68 -20.297 1 98 170 GLY B N 1
ATOM 3350 C CA . GLY B 1 170 ? -10.938 -12.75 -21.078 1 98 170 GLY B CA 1
ATOM 3351 C C . GLY B 1 170 ? -10.625 -14.141 -21.578 1 98 170 GLY B C 1
ATOM 3352 O O . GLY B 1 170 ? -10.203 -14.312 -22.734 1 98 170 GLY B O 1
ATOM 3353 N N . ILE B 1 171 ? -10.906 -15.18 -20.75 1 98.31 171 ILE B N 1
ATOM 3354 C CA . ILE B 1 171 ? -10.414 -16.5 -21.109 1 98.31 171 ILE B CA 1
ATOM 3355 C C . ILE B 1 171 ? -11.586 -17.469 -21.281 1 98.31 171 ILE B C 1
ATOM 3357 O O . ILE B 1 171 ? -11.406 -18.609 -21.688 1 98.31 171 ILE B O 1
ATOM 3361 N N . GLY B 1 172 ? -12.773 -17.078 -20.938 1 98.44 172 GLY B N 1
ATOM 3362 C CA . GLY B 1 172 ? -13.977 -17.828 -21.266 1 98.44 172 GLY B CA 1
ATOM 3363 C C . GLY B 1 172 ? -14.414 -18.766 -20.156 1 98.44 172 GLY B C 1
ATOM 3364 O O . GLY B 1 172 ? -15.359 -19.531 -20.328 1 98.44 172 GLY B O 1
ATOM 3365 N N . VAL B 1 173 ? -13.695 -18.766 -19.062 1 98.56 173 VAL B N 1
ATOM 3366 C CA . VAL B 1 173 ? -14.047 -19.656 -17.953 1 98.56 173 VAL B CA 1
ATOM 3367 C C . VAL B 1 173 ? -13.906 -18.906 -16.625 1 98.56 173 VAL B C 1
ATOM 3369 O O . VAL B 1 173 ? -13.172 -17.906 -16.547 1 98.56 173 VAL B O 1
ATOM 3372 N N . THR B 1 174 ? -14.539 -19.344 -15.586 1 97.5 174 THR B N 1
ATOM 3373 C CA . THR B 1 174 ? -14.523 -18.703 -14.273 1 97.5 174 THR B CA 1
ATOM 3374 C C . THR B 1 174 ? -13.352 -19.203 -13.445 1 97.5 174 THR B C 1
ATOM 3376 O O . THR B 1 174 ? -13.219 -20.406 -13.219 1 97.5 174 THR B O 1
ATOM 3379 N N . PRO B 1 175 ? -12.531 -18.312 -12.984 1 98.31 175 PRO B N 1
ATOM 3380 C CA . PRO B 1 175 ? -11.438 -18.734 -12.102 1 98.31 175 PRO B CA 1
ATOM 3381 C C . PRO B 1 175 ? -11.883 -18.953 -10.664 1 98.31 175 PRO B C 1
ATOM 3383 O O . PRO B 1 175 ? -12.961 -18.5 -10.273 1 98.31 175 PRO B O 1
ATOM 3386 N N . GLU B 1 176 ? -11.125 -19.656 -9.922 1 97.44 176 GLU B N 1
ATOM 3387 C CA . GLU B 1 176 ? -11.219 -19.625 -8.469 1 97.44 176 GLU B CA 1
ATOM 3388 C C . GLU B 1 176 ? -10.164 -18.703 -7.859 1 97.44 176 GLU B C 1
ATOM 3390 O O . GLU B 1 176 ? -9.023 -18.672 -8.32 1 97.44 176 GLU B O 1
ATOM 3395 N N . ILE B 1 177 ? -10.625 -17.969 -6.871 1 98.25 177 ILE B N 1
ATOM 3396 C CA . ILE B 1 177 ? -9.727 -17 -6.25 1 98.25 177 ILE B CA 1
ATOM 3397 C C . ILE B 1 177 ? -9.438 -17.406 -4.805 1 98.25 177 ILE B C 1
ATOM 3399 O O . ILE B 1 177 ? -10.367 -17.703 -4.043 1 98.25 177 ILE B O 1
ATOM 3403 N N . ARG B 1 178 ? -8.188 -17.484 -4.465 1 98.19 178 ARG B N 1
ATOM 3404 C CA . ARG B 1 178 ? -7.77 -17.656 -3.076 1 98.19 178 ARG B CA 1
ATOM 3405 C C . ARG B 1 178 ? -7.234 -16.359 -2.504 1 98.19 178 ARG B C 1
ATOM 3407 O O . ARG B 1 178 ? -6.309 -15.758 -3.061 1 98.19 178 ARG B O 1
ATOM 3414 N N . CYS B 1 179 ? -7.781 -15.984 -1.392 1 98.44 179 CYS B N 1
ATOM 3415 C CA . CYS B 1 179 ? -7.367 -14.75 -0.732 1 98.44 179 CYS B CA 1
ATOM 3416 C C . CYS B 1 179 ? -6.465 -15.047 0.46 1 98.44 179 CYS B C 1
ATOM 3418 O O . CYS B 1 179 ? -6.434 -16.172 0.956 1 98.44 179 CYS B O 1
ATOM 3420 N N . SER B 1 180 ? -5.707 -14.086 0.88 1 97.75 180 SER B N 1
ATOM 3421 C CA . SER B 1 180 ? -4.941 -14.117 2.125 1 97.75 180 SER B CA 1
ATOM 3422 C C . SER B 1 180 ? -5.258 -12.906 2.998 1 97.75 180 SER B C 1
ATOM 3424 O O . SER B 1 180 ? -5.961 -11.992 2.57 1 97.75 180 SER B O 1
ATOM 3426 N N . LYS B 1 181 ? -4.762 -12.992 4.234 1 95.31 181 LYS B N 1
ATOM 3427 C CA . LYS B 1 181 ? -4.906 -11.828 5.113 1 95.31 181 LYS B CA 1
ATOM 3428 C C . LYS B 1 181 ? -3.99 -10.695 4.676 1 95.31 181 LYS B C 1
ATOM 3430 O O . LYS B 1 181 ? -2.809 -10.906 4.402 1 95.31 181 LYS B O 1
ATOM 3435 N N . GLY B 1 182 ? -4.578 -9.508 4.562 1 95.06 182 GLY B N 1
ATOM 3436 C CA . GLY B 1 182 ? -3.826 -8.328 4.164 1 95.06 182 GLY B CA 1
ATOM 3437 C C . GLY B 1 182 ? -3.781 -7.258 5.238 1 95.06 182 GLY B C 1
ATOM 3438 O O . GLY B 1 182 ? -4.113 -7.52 6.395 1 95.06 182 GLY B O 1
ATOM 3439 N N . PRO B 1 183 ? -3.266 -6.098 4.859 1 95.44 183 PRO B N 1
ATOM 3440 C CA . PRO B 1 183 ? -3.215 -4.98 5.809 1 95.44 183 PRO B CA 1
ATOM 3441 C C . PRO B 1 183 ? -4.602 -4.469 6.191 1 95.44 183 PRO B C 1
ATOM 3443 O O . PRO B 1 183 ? -5.562 -4.652 5.438 1 95.44 183 PRO B O 1
ATOM 3446 N N . TYR B 1 184 ? -4.715 -3.936 7.441 1 94.94 184 TYR B N 1
ATOM 3447 C CA . TYR B 1 184 ? -5.902 -3.27 7.961 1 94.94 184 TYR B CA 1
ATOM 3448 C C . TYR B 1 184 ? -7.078 -4.238 8.047 1 94.94 184 TYR B C 1
ATOM 3450 O O . TYR B 1 184 ? -8.219 -3.867 7.754 1 94.94 184 TYR B O 1
ATOM 3458 N N . ASP B 1 185 ? -6.766 -5.527 8.25 1 93.38 185 ASP B N 1
ATOM 3459 C CA . ASP B 1 185 ? -7.742 -6.582 8.484 1 93.38 185 ASP B CA 1
ATOM 3460 C C . ASP B 1 185 ? -8.602 -6.828 7.246 1 93.38 185 ASP B C 1
ATOM 3462 O O . ASP B 1 185 ? -9.805 -7.086 7.359 1 93.38 185 ASP B O 1
ATOM 3466 N N . LYS B 1 186 ? -8.062 -6.574 6.105 1 96.5 186 LYS B N 1
ATOM 3467 C CA . LYS B 1 186 ? -8.719 -6.891 4.84 1 96.5 186 LYS B CA 1
ATOM 3468 C C . LYS B 1 186 ? -8.078 -8.109 4.18 1 96.5 186 LYS B C 1
ATOM 3470 O O . LYS B 1 186 ? -6.875 -8.344 4.32 1 96.5 186 LYS B O 1
ATOM 3475 N N . PHE B 1 187 ? -8.938 -8.852 3.514 1 97.81 187 PHE B N 1
ATOM 3476 C CA . PHE B 1 187 ? -8.406 -9.891 2.643 1 97.81 187 PHE B CA 1
ATOM 3477 C C . PHE B 1 187 ? -7.781 -9.281 1.392 1 97.81 187 PHE B C 1
ATOM 3479 O O . PHE B 1 187 ? -8.148 -8.18 0.984 1 97.81 187 PHE B O 1
ATOM 3486 N N . GLN B 1 188 ? -6.859 -10.016 0.818 1 98.5 188 GLN B N 1
ATOM 3487 C CA . GLN B 1 188 ? -6.227 -9.531 -0.406 1 98.5 188 GLN B CA 1
ATOM 3488 C C . GLN B 1 188 ? -6.168 -10.633 -1.463 1 98.5 188 GLN B C 1
ATOM 3490 O O . GLN B 1 188 ? -6.176 -11.82 -1.132 1 98.5 188 GLN B O 1
ATOM 3495 N N . LEU B 1 189 ? -6.137 -10.219 -2.732 1 98.81 189 LEU B N 1
ATOM 3496 C CA . LEU B 1 189 ? -5.953 -11.133 -3.854 1 98.81 189 LEU B CA 1
ATOM 3497 C C . LEU B 1 189 ? -4.602 -11.828 -3.771 1 98.81 189 LEU B C 1
ATOM 3499 O O . LEU B 1 189 ? -3.557 -11.188 -3.92 1 98.81 189 LEU B O 1
ATOM 3503 N N . TYR B 1 190 ? -4.648 -13.133 -3.592 1 98.75 190 TYR B N 1
ATOM 3504 C CA . TYR B 1 190 ? -3.395 -13.844 -3.355 1 98.75 190 TYR B CA 1
ATOM 3505 C C . TYR B 1 190 ? -3.1 -14.82 -4.488 1 98.75 190 TYR B C 1
ATOM 3507 O O . TYR B 1 190 ? -2.062 -14.727 -5.145 1 98.75 190 TYR B O 1
ATOM 3515 N N . GLN B 1 191 ? -4.078 -15.727 -4.781 1 98.75 191 GLN B N 1
ATOM 3516 C CA . GLN B 1 191 ? -3.852 -16.688 -5.855 1 98.75 191 GLN B CA 1
ATOM 3517 C C . GLN B 1 191 ? -5.082 -16.812 -6.75 1 98.75 191 GLN B C 1
ATOM 3519 O O . GLN B 1 191 ? -6.211 -16.594 -6.297 1 98.75 191 GLN B O 1
ATOM 3524 N N . VAL B 1 192 ? -4.82 -17.156 -7.957 1 98.81 192 VAL B N 1
ATOM 3525 C CA . VAL B 1 192 ? -5.855 -17.422 -8.961 1 98.81 192 VAL B CA 1
ATOM 3526 C C . VAL B 1 192 ? -5.676 -18.812 -9.547 1 98.81 192 VAL B C 1
ATOM 3528 O O . VAL B 1 192 ? -4.578 -19.188 -9.969 1 98.81 192 VAL B O 1
ATOM 3531 N N . TYR B 1 193 ? -6.77 -19.562 -9.578 1 98.56 193 TYR B N 1
ATOM 3532 C CA . TYR B 1 193 ? -6.789 -20.938 -10.094 1 98.56 193 TYR B CA 1
ATOM 3533 C C . TYR B 1 193 ? -7.629 -21.016 -11.367 1 98.56 193 TYR B C 1
ATOM 3535 O O . TYR B 1 193 ? -8.789 -20.609 -11.375 1 98.56 193 TYR B O 1
ATOM 3543 N N . ILE B 1 194 ? -7.035 -21.547 -12.406 1 98.81 194 ILE B N 1
ATOM 3544 C CA . ILE B 1 194 ? -7.711 -21.734 -13.68 1 98.81 194 ILE B CA 1
ATOM 3545 C C . ILE B 1 194 ? -7.59 -23.203 -14.117 1 98.81 194 ILE B C 1
ATOM 3547 O O . ILE B 1 194 ? -6.5 -23.766 -14.086 1 98.81 194 ILE B O 1
ATOM 3551 N N . CYS B 1 195 ? -8.703 -23.797 -14.547 1 98.81 195 CYS B N 1
ATOM 3552 C CA . CYS B 1 195 ? -8.68 -25.172 -15 1 98.81 195 CYS B CA 1
ATOM 3553 C C . CYS B 1 195 ? -8.391 -25.25 -16.5 1 98.81 195 CYS B C 1
ATOM 3555 O O . CYS B 1 195 ? -8.93 -24.469 -17.281 1 98.81 195 CYS B O 1
ATOM 3557 N N . VAL B 1 196 ? -7.535 -26.203 -16.812 1 98.88 196 VAL B N 1
ATOM 3558 C CA . VAL B 1 196 ? -7.105 -26.453 -18.188 1 98.88 196 VAL B CA 1
ATOM 3559 C C . VAL B 1 196 ? -7.199 -27.938 -18.5 1 98.88 196 VAL B C 1
ATOM 3561 O O . VAL B 1 196 ? -6.746 -28.766 -17.703 1 98.88 196 VAL B O 1
ATOM 3564 N N . ASN B 1 197 ? -7.738 -28.266 -19.625 1 98.44 197 ASN B N 1
ATOM 3565 C CA . ASN B 1 197 ? -7.766 -29.688 -19.969 1 98.44 197 ASN B CA 1
ATOM 3566 C C . ASN B 1 197 ? -6.418 -30.156 -20.516 1 98.44 197 ASN B C 1
ATOM 3568 O O . ASN B 1 197 ? -5.469 -29.375 -20.594 1 98.44 197 ASN B O 1
ATOM 3572 N N . LYS B 1 198 ? -6.312 -31.406 -20.812 1 96.88 198 LYS B N 1
ATOM 3573 C CA . LYS B 1 198 ? -5.043 -32 -21.188 1 96.88 198 LYS B CA 1
ATOM 3574 C C . LYS B 1 198 ? -4.559 -31.469 -22.531 1 96.88 198 LYS B C 1
ATOM 3576 O O . LYS B 1 198 ? -3.365 -31.547 -22.844 1 96.88 198 LYS B O 1
ATOM 3581 N N . ASP B 1 199 ? -5.465 -30.859 -23.328 1 96.44 199 ASP B N 1
ATOM 3582 C CA . ASP B 1 199 ? -5.129 -30.312 -24.641 1 96.44 199 ASP B CA 1
ATOM 3583 C C . ASP B 1 199 ? -4.703 -28.844 -24.531 1 96.44 199 ASP B C 1
ATOM 3585 O O . ASP B 1 199 ? -4.344 -28.234 -25.531 1 96.44 199 ASP B O 1
ATOM 3589 N N . GLY B 1 200 ? -4.832 -28.281 -23.359 1 98.19 200 GLY B N 1
ATOM 3590 C CA . GLY B 1 200 ? -4.391 -26.906 -23.156 1 98.19 200 GLY B CA 1
ATOM 3591 C C . GLY B 1 200 ? -5.508 -25.891 -23.312 1 98.19 200 GLY B C 1
ATOM 3592 O O . GLY B 1 200 ? -5.25 -24.688 -23.422 1 98.19 200 GLY B O 1
ATOM 3593 N N . GLU B 1 201 ? -6.695 -26.391 -23.312 1 98.5 201 GLU B N 1
ATOM 3594 C CA . GLU B 1 201 ? -7.844 -25.484 -23.391 1 98.5 201 GLU B CA 1
ATOM 3595 C C . GLU B 1 201 ? -8.391 -25.172 -22 1 98.5 201 GLU B C 1
ATOM 3597 O O . GLU B 1 201 ? -8.484 -26.047 -21.156 1 98.5 201 GLU B O 1
ATOM 3602 N N . PHE B 1 202 ? -8.68 -23.938 -21.891 1 98.88 202 PHE B N 1
ATOM 3603 C CA . PHE B 1 202 ? -9.312 -23.562 -20.641 1 98.88 202 PHE B CA 1
ATOM 3604 C C . PHE B 1 202 ? -10.695 -24.188 -20.516 1 98.88 202 PHE B C 1
ATOM 3606 O O . PHE B 1 202 ? -11.422 -24.312 -21.516 1 98.88 202 PHE B O 1
ATOM 3613 N N . MET B 1 203 ? -11.07 -24.562 -19.281 1 98.62 203 MET B N 1
ATOM 3614 C CA . MET B 1 203 ? -12.352 -25.219 -19.031 1 98.62 203 MET B CA 1
ATOM 3615 C C . MET B 1 203 ? -12.93 -24.797 -17.688 1 98.62 203 MET B C 1
ATOM 3617 O O . MET B 1 203 ? -12.195 -24.359 -16.797 1 98.62 203 MET B O 1
ATOM 3621 N N . GLU B 1 204 ? -14.258 -24.891 -17.641 1 98.31 204 GLU B N 1
ATOM 3622 C CA . GLU B 1 204 ? -14.859 -24.719 -16.312 1 98.31 204 GLU B CA 1
ATOM 3623 C C . GLU B 1 204 ? -14.367 -25.781 -15.352 1 98.31 204 GLU B C 1
ATOM 3625 O O . GLU B 1 204 ? -14.273 -26.969 -15.711 1 98.31 204 GLU B O 1
ATOM 3630 N N . CYS B 1 205 ? -14.023 -25.297 -14.172 1 97.75 205 CYS B N 1
ATOM 3631 C CA . CYS B 1 205 ? -13.547 -26.266 -13.188 1 97.75 205 CYS B CA 1
ATOM 3632 C C . CYS B 1 205 ? -14.664 -27.219 -12.773 1 97.75 205 CYS B C 1
ATOM 3634 O O . CYS B 1 205 ? -15.789 -26.781 -12.531 1 97.75 205 CYS B O 1
ATOM 3636 N N . PRO B 1 206 ? -14.305 -28.516 -12.641 1 96.69 206 PRO B N 1
ATOM 3637 C CA . PRO B 1 206 ? -15.312 -29.531 -12.281 1 96.69 206 PRO B CA 1
ATOM 3638 C C . PRO B 1 206 ? -15.844 -29.344 -10.867 1 96.69 206 PRO B C 1
ATOM 3640 O O . PRO B 1 206 ? -16.922 -29.875 -10.531 1 96.69 206 PRO B O 1
ATOM 3643 N N . GLY B 1 207 ? -15.125 -28.719 -10.008 1 94.81 207 GLY B N 1
ATOM 3644 C CA . GLY B 1 207 ? -15.453 -28.469 -8.617 1 94.81 207 GLY B CA 1
ATOM 3645 C C . GLY B 1 207 ? -14.734 -27.25 -8.047 1 94.81 207 GLY B C 1
ATOM 3646 O O . GLY B 1 207 ? -14.023 -26.547 -8.773 1 94.81 207 GLY B O 1
ATOM 3647 N N . SER B 1 208 ? -15.023 -27.047 -6.77 1 91.25 208 SER B N 1
ATOM 3648 C CA . SER B 1 208 ? -14.422 -25.891 -6.094 1 91.25 208 SER B CA 1
ATOM 3649 C C . SER B 1 208 ? -13.461 -26.344 -4.992 1 91.25 208 SER B C 1
ATOM 3651 O O . SER B 1 208 ? -13.672 -27.391 -4.371 1 91.25 208 SER B O 1
ATOM 3653 N N . GLN B 1 209 ? -12.398 -25.578 -4.867 1 90.81 209 GLN B N 1
ATOM 3654 C CA . GLN B 1 209 ? -11.484 -25.828 -3.76 1 90.81 209 GLN B CA 1
ATOM 3655 C C . GLN B 1 209 ? -12.047 -25.281 -2.451 1 90.81 209 GLN B C 1
ATOM 3657 O O . GLN B 1 209 ? -11.539 -25.594 -1.371 1 90.81 209 GLN B O 1
ATOM 3662 N N . GLY B 1 210 ? -13.062 -24.438 -2.479 1 91.62 210 GLY B N 1
ATOM 3663 C CA . GLY B 1 210 ? -13.766 -23.938 -1.304 1 91.62 210 GLY B CA 1
ATOM 3664 C C . GLY B 1 210 ? -13.023 -22.844 -0.576 1 91.62 210 GLY B C 1
ATOM 3665 O O . GLY B 1 210 ? -13.039 -22.781 0.655 1 91.62 210 GLY B O 1
ATOM 3666 N N . PHE B 1 211 ? -12.344 -22.031 -1.27 1 90.88 211 PHE B N 1
ATOM 3667 C CA . PHE B 1 211 ? -11.633 -20.922 -0.65 1 90.88 211 PHE B CA 1
ATOM 3668 C C . PHE B 1 211 ? -12.609 -19.875 -0.125 1 90.88 211 PHE B C 1
ATOM 3670 O O . PHE B 1 211 ? -13.68 -19.672 -0.701 1 90.88 211 PHE B O 1
ATOM 3677 N N . THR B 1 212 ? -12.219 -19.266 0.979 1 89.38 212 THR B N 1
ATOM 3678 C CA . THR B 1 212 ? -13.031 -18.203 1.548 1 89.38 212 THR B CA 1
ATOM 3679 C C . THR B 1 212 ? -12.344 -16.844 1.389 1 89.38 212 THR B C 1
ATOM 3681 O O . THR B 1 212 ? -11.125 -16.75 1.566 1 89.38 212 THR B O 1
ATOM 3684 N N . CYS B 1 213 ? -13.172 -15.93 0.979 1 95.25 213 CYS B N 1
ATOM 3685 C CA . CYS B 1 213 ? -12.734 -14.547 0.833 1 95.25 213 CYS B CA 1
ATOM 3686 C C . CYS B 1 213 ? -13.805 -13.578 1.321 1 95.25 213 CYS B C 1
ATOM 3688 O O . CYS B 1 213 ? -14.82 -14 1.877 1 95.25 213 CYS B O 1
ATOM 3690 N N . SER B 1 214 ? -13.547 -12.344 1.331 1 96.56 214 SER B N 1
ATOM 3691 C CA . SER B 1 214 ? -14.539 -11.297 1.541 1 96.56 214 SER B CA 1
ATOM 3692 C C . SER B 1 214 ? -15.133 -10.82 0.219 1 96.56 214 SER B C 1
ATOM 3694 O O . SER B 1 214 ? -14.633 -11.172 -0.853 1 96.56 214 SER B O 1
ATOM 3696 N N . SER B 1 215 ? -16.234 -10.125 0.292 1 97.31 215 SER B N 1
ATOM 3697 C CA . SER B 1 215 ? -16.875 -9.625 -0.917 1 97.31 215 SER B CA 1
ATOM 3698 C C . SER B 1 215 ? -15.977 -8.633 -1.651 1 97.31 215 SER B C 1
ATOM 3700 O O . SER B 1 215 ? -16 -8.562 -2.883 1 97.31 215 SER B O 1
ATOM 3702 N N . SER B 1 216 ? -15.195 -7.883 -0.846 1 98.12 216 SER B N 1
ATOM 3703 C CA . SER B 1 216 ? -14.188 -6.988 -1.4 1 98.12 216 SER B CA 1
ATOM 3704 C C . SER B 1 216 ? -12.797 -7.34 -0.891 1 98.12 216 SER B C 1
ATOM 3706 O O . SER B 1 216 ? -12.617 -7.656 0.287 1 98.12 216 SER B O 1
ATOM 3708 N N . ILE B 1 217 ? -11.883 -7.293 -1.858 1 98.5 217 ILE B N 1
ATOM 3709 C CA . ILE B 1 217 ? -10.531 -7.68 -1.461 1 98.5 217 ILE B CA 1
ATOM 3710 C C . ILE B 1 217 ? -9.523 -6.664 -1.995 1 98.5 217 ILE B C 1
ATOM 3712 O O . ILE B 1 217 ? -9.773 -6.016 -3.014 1 98.5 217 ILE B O 1
ATOM 3716 N N . LEU B 1 218 ? -8.461 -6.555 -1.215 1 98.69 218 LEU B N 1
ATOM 3717 C CA . LEU B 1 218 ? -7.383 -5.633 -1.552 1 98.69 218 LEU B CA 1
ATOM 3718 C C . LEU B 1 218 ? -6.535 -6.18 -2.695 1 98.69 218 LEU B C 1
ATOM 3720 O O . LEU B 1 218 ? -6.207 -7.367 -2.717 1 98.69 218 LEU B O 1
ATOM 3724 N N . PHE B 1 219 ? -6.289 -5.441 -3.732 1 98.88 219 PHE B N 1
ATOM 3725 C CA . PHE B 1 219 ? -5.246 -5.734 -4.707 1 98.88 219 PHE B CA 1
ATOM 3726 C C . PHE B 1 219 ? -3.982 -4.941 -4.406 1 98.88 219 PHE B C 1
ATOM 3728 O O . PHE B 1 219 ? -3.826 -3.809 -4.871 1 98.88 219 PHE B O 1
ATOM 3735 N N . HIS B 1 220 ? -3.057 -5.523 -3.637 1 98.75 220 HIS B N 1
ATOM 3736 C CA . HIS B 1 220 ? -1.841 -4.895 -3.133 1 98.75 220 HIS B CA 1
ATOM 3737 C C . HIS B 1 220 ? -0.859 -4.613 -4.266 1 98.75 220 HIS B C 1
ATOM 3739 O O . HIS B 1 220 ? -0.668 -5.445 -5.148 1 98.75 220 HIS B O 1
ATOM 3745 N N . PRO B 1 221 ? -0.213 -3.469 -4.25 1 98.5 221 PRO B N 1
ATOM 3746 C CA . PRO B 1 221 ? 0.816 -3.229 -5.266 1 98.5 221 PRO B CA 1
ATOM 3747 C C . PRO B 1 221 ? 2.039 -4.125 -5.09 1 98.5 221 PRO B C 1
ATOM 3749 O O . PRO B 1 221 ? 2.26 -4.668 -4.004 1 98.5 221 PRO B O 1
ATOM 3752 N N . PHE B 1 222 ? 2.74 -4.277 -6.145 1 98.5 222 PHE B N 1
ATOM 3753 C CA . PHE B 1 222 ? 4.039 -4.938 -6.137 1 98.5 222 PHE B CA 1
ATOM 3754 C C . PHE B 1 222 ? 5.066 -4.125 -6.914 1 98.5 222 PHE B C 1
ATOM 3756 O O . PHE B 1 222 ? 4.867 -3.83 -8.094 1 98.5 222 PHE B O 1
ATOM 3763 N N . HIS B 1 223 ? 6.09 -3.752 -6.203 1 97.31 223 HIS B N 1
ATOM 3764 C CA . HIS B 1 223 ? 7.211 -3.025 -6.793 1 97.31 223 HIS B CA 1
ATOM 3765 C C . HIS B 1 223 ? 8.539 -3.668 -6.418 1 97.31 223 HIS B C 1
ATOM 3767 O O . HIS B 1 223 ? 8.672 -4.246 -5.336 1 97.31 223 HIS B O 1
ATOM 3773 N N . ASP B 1 224 ? 9.523 -3.436 -7.254 1 95.81 224 ASP B N 1
ATOM 3774 C CA . ASP B 1 224 ? 10.859 -3.973 -7.02 1 95.81 224 ASP B CA 1
ATOM 3775 C C . ASP B 1 224 ? 11.414 -3.5 -5.68 1 95.81 224 ASP B C 1
ATOM 3777 O O . ASP B 1 224 ? 12.102 -4.25 -4.988 1 95.81 224 ASP B O 1
ATOM 3781 N N . TRP B 1 225 ? 11.094 -2.268 -5.324 1 96 225 TRP B N 1
ATOM 3782 C CA . TRP B 1 225 ? 11.688 -1.67 -4.133 1 96 225 TRP B CA 1
ATOM 3783 C C . TRP B 1 225 ? 11.195 -2.369 -2.869 1 96 225 TRP B C 1
ATOM 3785 O O . TRP B 1 225 ? 11.766 -2.176 -1.788 1 96 225 TRP B O 1
ATOM 3795 N N . MET B 1 226 ? 10.109 -3.166 -2.945 1 97.25 226 MET B N 1
ATOM 3796 C CA . MET B 1 226 ? 9.578 -3.896 -1.8 1 97.25 226 MET B CA 1
ATOM 3797 C C . MET B 1 226 ? 10.492 -5.059 -1.421 1 97.25 226 MET B C 1
ATOM 3799 O O . MET B 1 226 ? 10.375 -5.617 -0.328 1 97.25 226 MET B O 1
ATOM 3803 N N . LEU B 1 227 ? 11.289 -5.496 -2.363 1 97.75 227 LEU B N 1
ATOM 3804 C CA . LEU B 1 227 ? 12.18 -6.637 -2.15 1 97.75 227 LEU B CA 1
ATOM 3805 C C . LEU B 1 227 ? 13.453 -6.207 -1.441 1 97.75 227 LEU B C 1
ATOM 3807 O O . LEU B 1 227 ? 14.094 -5.23 -1.843 1 97.75 227 LEU B O 1
ATOM 3811 N N . ASN B 1 228 ? 13.797 -6.922 -0.376 1 95.56 228 ASN B N 1
ATOM 3812 C CA . ASN B 1 228 ? 15.047 -6.68 0.329 1 95.56 228 ASN B CA 1
ATOM 3813 C C . ASN B 1 228 ? 16.25 -7.117 -0.499 1 95.56 228 ASN B C 1
ATOM 3815 O O . ASN B 1 228 ? 16.25 -8.211 -1.063 1 95.56 228 ASN B O 1
ATOM 3819 N N . LYS B 1 229 ? 17.172 -6.191 -0.622 1 85.5 229 LYS B N 1
ATOM 3820 C CA . LYS B 1 229 ? 18.375 -6.523 -1.368 1 85.5 229 LYS B CA 1
ATOM 3821 C C . LYS B 1 229 ? 19.422 -7.164 -0.462 1 85.5 229 LYS B C 1
ATOM 3823 O O . LYS B 1 229 ? 19.656 -6.699 0.658 1 85.5 229 LYS B O 1
ATOM 3828 N N . THR B 1 230 ? 19.25 -8.25 0.149 1 60.91 230 THR B N 1
ATOM 3829 C CA . THR B 1 230 ? 20.281 -8.859 0.981 1 60.91 230 THR B CA 1
ATOM 3830 C C . THR B 1 230 ? 21.672 -8.391 0.556 1 60.91 230 THR B C 1
ATOM 3832 O O . THR B 1 230 ? 22.125 -8.695 -0.551 1 60.91 230 THR B O 1
ATOM 3835 N N . SER B 1 231 ? 21.969 -7.172 0.616 1 46.69 231 SER B N 1
ATOM 3836 C CA . SER B 1 231 ? 23.438 -7.148 0.625 1 46.69 231 SER B CA 1
ATOM 3837 C C . SER B 1 231 ? 24 -8.133 1.648 1 46.69 231 SER B C 1
ATOM 3839 O O . SER B 1 231 ? 23.297 -8.523 2.586 1 46.69 231 SER B O 1
ATOM 3841 N N . ALA B 1 232 ? 25.469 -8.516 1.812 1 35.69 232 ALA B N 1
ATOM 3842 C CA . ALA B 1 232 ? 26.234 -8.898 2.996 1 35.69 232 ALA B CA 1
ATOM 3843 C C . ALA B 1 232 ? 25.703 -8.195 4.242 1 35.69 232 ALA B C 1
ATOM 3845 O O . ALA B 1 232 ? 25.094 -7.133 4.145 1 35.69 232 ALA B O 1
ATOM 3846 N N . ILE B 1 233 ? 25.875 -8.641 5.57 1 35.38 233 ILE B N 1
ATOM 3847 C CA . ILE B 1 233 ? 25.766 -8.258 6.977 1 35.38 233 ILE B CA 1
ATOM 3848 C C . ILE B 1 233 ? 25.891 -6.746 7.113 1 35.38 233 ILE B C 1
ATOM 3850 O O . ILE B 1 233 ? 27 -6.199 7.102 1 35.38 233 ILE B O 1
ATOM 3854 N N . ASP B 1 234 ? 25.344 -5.895 6.438 1 30.72 234 ASP B N 1
ATOM 3855 C CA . ASP B 1 234 ? 25.609 -4.598 7.047 1 30.72 234 ASP B CA 1
ATOM 3856 C C . ASP B 1 234 ? 24.797 -4.414 8.328 1 30.72 234 ASP B C 1
ATOM 3858 O O . ASP B 1 234 ? 23.562 -4.387 8.289 1 30.72 234 ASP B O 1
ATOM 3862 N N . SER B 1 235 ? 25.344 -4.793 9.602 1 30.41 235 SER B N 1
ATOM 3863 C CA . SER B 1 235 ? 25.156 -4.641 11.039 1 30.41 235 SER B CA 1
ATOM 3864 C C . SER B 1 235 ? 24.656 -3.24 11.383 1 30.41 235 SER B C 1
ATOM 3866 O O . SER B 1 235 ? 24.641 -2.852 12.547 1 30.41 235 SER B O 1
ATOM 3868 N N . ASN B 1 236 ? 24.656 -2.285 10.555 1 29.45 236 ASN B N 1
ATOM 3869 C CA . ASN B 1 236 ? 24.453 -1.022 11.25 1 29.45 236 ASN B CA 1
ATOM 3870 C C . ASN B 1 236 ? 22.984 -0.836 11.664 1 29.45 236 ASN B C 1
ATOM 3872 O O . ASN B 1 236 ? 22.125 -0.574 10.812 1 29.45 236 ASN B O 1
ATOM 3876 N N . TYR B 1 237 ? 22.609 -1.547 12.727 1 29.89 237 TYR B N 1
ATOM 3877 C CA . TYR B 1 237 ? 21.406 -1.342 13.523 1 29.89 237 TYR B CA 1
ATOM 3878 C C . TYR B 1 237 ? 21.219 0.132 13.859 1 29.89 237 TYR B C 1
ATOM 3880 O O . TYR B 1 237 ? 21.984 0.693 14.648 1 29.89 237 TYR B O 1
ATOM 3888 N N . ILE B 1 238 ? 20.703 0.912 13.102 1 27.39 238 ILE B N 1
ATOM 3889 C CA . ILE B 1 238 ? 20.359 2.217 13.664 1 27.39 238 ILE B CA 1
ATOM 3890 C C . ILE B 1 238 ? 19.203 2.07 14.641 1 27.39 238 ILE B C 1
ATOM 3892 O O . ILE B 1 238 ? 18.094 1.666 14.25 1 27.39 238 ILE B O 1
ATOM 3896 N N . LYS B 1 239 ? 19.453 2.014 15.938 1 26.36 239 LYS B N 1
ATOM 3897 C CA . LYS B 1 239 ? 18.547 2.16 17.078 1 26.36 239 LYS B CA 1
ATOM 3898 C C . LYS B 1 239 ? 17.75 3.455 16.969 1 26.36 239 LYS B C 1
ATOM 3900 O O . LYS B 1 239 ? 18.312 4.547 17.016 1 26.36 239 LYS B O 1
ATOM 3905 N N . MET B 1 240 ? 16.594 3.416 16.453 1 26.45 240 MET B N 1
ATOM 3906 C CA . MET B 1 240 ? 15.758 4.617 16.469 1 26.45 240 MET B CA 1
ATOM 3907 C C . MET B 1 240 ? 15.211 4.875 17.875 1 26.45 240 MET B C 1
ATOM 3909 O O . MET B 1 240 ? 14.664 3.975 18.5 1 26.45 240 MET B O 1
ATOM 3913 N N . PRO B 1 241 ? 15.609 5.93 18.578 1 24 241 PRO B N 1
ATOM 3914 C CA . PRO B 1 241 ? 15.078 6.301 19.891 1 24 241 PRO B CA 1
ATOM 3915 C C . PRO B 1 241 ? 13.594 6.633 19.844 1 24 241 PRO B C 1
ATOM 3917 O O . PRO B 1 241 ? 13.109 7.223 18.875 1 24 241 PRO B O 1
ATOM 3920 N N . ILE B 1 242 ? 12.719 5.934 20.516 1 29.08 242 ILE B N 1
ATOM 3921 C CA . ILE B 1 242 ? 11.289 6.102 20.75 1 29.08 242 ILE B CA 1
ATOM 3922 C C . ILE B 1 242 ? 11.055 7.352 21.594 1 29.08 242 ILE B C 1
ATOM 3924 O O . ILE B 1 242 ? 9.914 7.66 21.953 1 29.08 242 ILE B O 1
ATOM 3928 N N . SER B 1 243 ? 11.734 8.438 21.656 1 25.33 243 SER B N 1
ATOM 3929 C CA . SER B 1 243 ? 11.352 9.203 22.828 1 25.33 243 SER B CA 1
ATOM 3930 C C . SER B 1 243 ? 10.016 9.914 22.625 1 25.33 243 SER B C 1
ATOM 3932 O O . SER B 1 243 ? 9.906 10.789 21.766 1 25.33 243 SER B O 1
ATOM 3934 N N . TRP B 1 244 ? 8.859 9.336 22.641 1 26.05 244 TRP B N 1
ATOM 3935 C CA . TRP B 1 244 ? 7.625 10.102 22.75 1 26.05 244 TRP B CA 1
ATOM 3936 C C . TRP B 1 244 ? 7.605 10.938 24.016 1 26.05 244 TRP B C 1
ATOM 3938 O O . TRP B 1 244 ? 6.57 11.508 24.375 1 26.05 244 TRP B O 1
ATOM 3948 N N . SER B 1 245 ? 8.617 10.93 24.953 1 27.33 245 SER B N 1
ATOM 3949 C CA . SER B 1 245 ? 8.125 11.445 26.234 1 27.33 245 SER B CA 1
ATOM 3950 C C . SER B 1 245 ? 7.562 12.859 26.078 1 27.33 245 SER B C 1
ATOM 3952 O O . SER B 1 245 ? 6.824 13.336 26.938 1 27.33 245 SER B O 1
ATOM 3954 N N . ASP B 1 246 ? 8.07 13.758 25.203 1 27.11 246 ASP B N 1
ATOM 3955 C CA . ASP B 1 246 ? 8.273 15.031 25.875 1 27.11 246 ASP B CA 1
ATOM 3956 C C . ASP B 1 246 ? 6.992 15.859 25.906 1 27.11 246 ASP B C 1
ATOM 3958 O O . ASP B 1 246 ? 7 17.016 26.328 1 27.11 246 ASP B O 1
ATOM 3962 N N . GLN B 1 247 ? 5.922 15.797 25.078 1 25.78 247 GLN B N 1
ATOM 3963 C CA . GLN B 1 247 ? 5.098 16.984 25.266 1 25.78 247 GLN B CA 1
ATOM 3964 C C . GLN B 1 247 ? 4.32 16.922 26.578 1 25.78 247 GLN B C 1
ATOM 3966 O O . GLN B 1 247 ? 3.32 17.625 26.734 1 25.78 247 GLN B O 1
ATOM 3971 N N . ASP B 1 248 ? 4.539 15.875 27.484 1 23.61 248 ASP B N 1
ATOM 3972 C CA . ASP B 1 248 ? 3.725 16.031 28.688 1 23.61 248 ASP B CA 1
ATOM 3973 C C . ASP B 1 248 ? 4.172 17.234 29.516 1 23.61 248 ASP B C 1
ATOM 3975 O O . ASP B 1 248 ? 3.559 17.562 30.531 1 23.61 248 ASP B O 1
ATOM 3979 N N . ASP B 1 249 ? 5.188 18.047 29.344 1 21.95 249 ASP B N 1
ATOM 3980 C CA . ASP B 1 249 ? 5.016 19.016 30.422 1 21.95 249 ASP B CA 1
ATOM 3981 C C . ASP B 1 249 ? 3.775 19.875 30.203 1 21.95 249 ASP B C 1
ATOM 3983 O O . ASP B 1 249 ? 3.465 20.25 29.078 1 21.95 249 ASP B O 1
#